Protein 8YRC (pdb70)

Sequence (374 aa):
SMKIINTTRLPEALGPYSHATVVNGMVYTSGQIPLNVDGKIVSADVQAQTKQVLENLKVVLEEAGSDLNSVAKATIFIKDMNDFQKINEVYGQYFNEHKPARSCVEVARLPKDVKVEIELVSSKIKMKIINTTRLPEALGPYSHATVVNGMVYTSGQIPLNVDGKIVSADVQAQTKQVLENLKVVLEEAGSDLNSVAKATIFIKDMNDFQKINEVYGQYFNEHKPARSCVEVARLPKDVKVEIELVSKIKEMKIINTTRLPEALGPYSHATVVNGMVYTSGQIPLNVDGKIVSADVQAQTKQVLENLKVVLEEAGSDLNSVAKATIFIKDMNDFQKINEVYGQYFNEHKPARSCVEVARLPKDVKVEIELVSKIK

Solvent-accessible surface area: 14923 Å² total; per-residue (Å²): 127,46,125,72,11,90,10,134,119,8,14,125,10,126,46,13,53,1,7,0,0,16,1,64,28,10,0,11,0,1,12,11,25,0,14,54,100,120,33,140,73,55,36,81,78,9,53,37,4,0,110,40,0,0,63,5,0,90,28,0,0,108,69,2,39,10,63,22,89,17,0,0,17,0,10,0,5,0,84,54,19,112,25,63,145,110,0,30,101,10,0,20,108,27,1,70,139,22,72,0,0,14,3,9,1,20,1,29,63,0,31,123,88,0,68,0,4,0,27,2,28,0,69,49,190,81,130,72,5,79,4,128,121,11,28,128,13,131,49,7,54,2,6,0,0,17,5,71,32,10,0,11,0,0,13,19,25,0,22,43,97,101,31,125,72,53,37,80,78,8,50,39,5,0,108,37,0,0,61,6,0,88,25,0,0,84,75,8,34,2,36,17,66,12,0,0,17,0,11,0,4,0,88,48,20,115,25,49,156,111,0,35,113,8,0,19,104,28,1,87,145,16,79,0,0,20,2,8,0,16,1,30,66,1,32,118,89,1,70,0,4,0,26,2,27,0,54,52,115,203,84,120,70,13,84,9,141,120,16,32,132,11,139,41,8,57,2,6,0,0,12,2,76,31,8,0,11,1,1,15,22,20,0,30,47,102,112,33,136,71,47,43,74,77,8,50,38,4,0,108,43,0,0,60,6,0,81,24,0,0,78,86,3,32,0,41,18,104,17,0,0,16,0,7,0,6,0,86,54,18,118,26,42,127,117,1,21,112,9,0,20,120,36,0,97,165,27,80,0,0,12,2,9,0,23,1,27,71,0,26,123,89,1,69,0,2,0,27,2,26,0,43,49,162

Foldseek 3Di:
DKDFFADLQAQGPPPDHHQWMADPQKIWGDWFWQAGSVRDRPDLDQLNGLLSRLVSVQVSQVRNQFGLLFWAEKEKEFQDVVCVVSSVVNVCVRCPVHDHHYDYDYDNADPPRTGIIMITMGGHD/DDFFADLQAAGDPPDHGQWGADPQKIWGDWFWCAHSVRHNPDPDLLSRLLSRVVSVQVSQVSNQHHLQFWAEKEKEFQDVVCVVSSVVSVCVRCVVHDHHYDYDHDPADVVRGGIIMITMGGRDD/DAFFADLVAAGPPDDHGQWGADPQKIWGDWFWQADRVRDRPDQDQLSRLLSRVVSVQVRQVSVQHGLLFWAEKEKEFQDPVCVVSSVVSVCVRCVVPDHHYDYDYDNADVVRGGIIMITMGGRD

Nearest PDB structures (foldseek):
  5yu2-assembly1_C  TM=1.002E+00  e=1.394E-25  Staphylococcus aureus subsp. aureus Mu50
  5y6u-assembly1_C  TM=9.849E-01  e=6.021E-20  Bacillus subtilis subsp. natto BEST195
  1jd1-assembly1_F  TM=9.800E-01  e=1.203E-18  Saccharomyces cerevisiae
  3quw-assembly1_A  TM=9.849E-01  e=1.841E-17  Saccharomyces cerevisiae
  7kgc-assembly2_A  TM=9.564E-01  e=3.440E-16  Trichomonas vaginalis

Radius of gyration: 18.85 Å; Cα contacts (8 Å, |Δi|>4): 985; chains: 3; bounding box: 49×45×50 Å

Structure (mmCIF, N/CA/C/O backbone):
data_8YRC
#
_entry.id   8YRC
#
_cell.length_a   51.690
_cell.length_b   75.350
_cell.length_c   52.830
_cell.angle_alpha   90.00
_cell.angle_beta   103.05
_cell.angle_gamma   90.00
#
_symmetry.space_group_name_H-M   'P 1 21 1'
#
loop_
_entity.id
_entity.type
_entity.pdbx_description
1 polymer 'Translation initiation inhibitor homologue'
2 non-polymer 'OXYGEN ATOM'
3 non-polymer 'SODIUM ION'
4 non-polymer 'CHLORIDE ION'
5 water water
#
loop_
_atom_site.group_PDB
_atom_site.id
_atom_site.type_symbol
_atom_site.label_atom_id
_atom_site.label_alt_id
_atom_site.label_comp_id
_atom_site.label_asym_id
_atom_site.label_entity_id
_atom_site.label_seq_id
_atom_site.pdbx_PDB_ins_code
_atom_site.Cartn_x
_atom_site.Cartn_y
_atom_site.Cartn_z
_atom_site.occupancy
_atom_site.B_iso_or_equiv
_atom_site.auth_seq_id
_atom_site.auth_comp_id
_atom_site.auth_asym_id
_atom_site.auth_atom_id
_atom_site.pdbx_PDB_model_num
ATOM 1 N N . SER A 1 4 ? -1.947 37.245 -12.016 1.00 61.95 0 SER A N 1
ATOM 2 C CA . SER A 1 4 ? -1.790 36.042 -12.893 1.00 60.48 0 SER A CA 1
ATOM 3 C C . SER A 1 4 ? -1.877 34.777 -12.031 1.00 60.13 0 SER A C 1
ATOM 4 O O . SER A 1 4 ? -2.891 34.066 -12.128 1.00 62.85 0 SER A O 1
ATOM 7 N N . MET A 1 5 ? -0.859 34.530 -11.207 1.00 48.56 1 MET A N 1
ATOM 8 C CA . MET A 1 5 ? -0.902 33.425 -10.219 1.00 43.49 1 MET A CA 1
ATOM 9 C C . MET A 1 5 ? -0.726 33.946 -8.797 1.00 42.95 1 MET A C 1
ATOM 10 O O . MET A 1 5 ? 0.189 34.722 -8.582 1.00 44.30 1 MET A O 1
ATOM 15 N N . LYS A 1 6 ? -1.544 33.466 -7.858 1.00 41.01 2 LYS A N 1
ATOM 16 C CA . LYS A 1 6 ? -1.385 33.729 -6.406 1.00 37.10 2 LYS A CA 1
ATOM 17 C C . LYS A 1 6 ? -0.918 32.442 -5.716 1.00 36.58 2 LYS A C 1
ATOM 18 O O . LYS A 1 6 ? -1.437 31.366 -6.096 1.00 37.87 2 LYS A O 1
ATOM 24 N N . ILE A 1 7 ? 0.010 32.531 -4.766 1.00 34.47 3 ILE A N 1
ATOM 25 C CA . ILE A 1 7 ? 0.521 31.359 -3.982 1.00 32.82 3 ILE A CA 1
ATOM 26 C C . ILE A 1 7 ? -0.083 31.463 -2.580 1.00 37.73 3 ILE A C 1
ATOM 27 O O . ILE A 1 7 ? 0.229 32.462 -1.929 1.00 34.90 3 ILE A O 1
ATOM 32 N N . ILE A 1 8 ? -0.881 30.498 -2.108 1.00 32.58 4 ILE A N 1
ATOM 33 C CA . ILE A 1 8 ? -1.614 30.575 -0.819 1.00 35.94 4 ILE A CA 1
ATOM 34 C C . ILE A 1 8 ? -0.832 29.746 0.198 1.00 31.38 4 ILE A C 1
ATOM 35 O O . ILE A 1 8 ? -0.589 28.577 -0.050 1.00 30.44 4 ILE A O 1
ATOM 40 N N . ASN A 1 9 ? -0.467 30.360 1.304 1.00 31.69 5 ASN A N 1
ATOM 41 C CA . ASN A 1 9 ? 0.158 29.710 2.481 1.00 26.05 5 ASN A CA 1
ATOM 42 C C . ASN A 1 9 ? -0.448 30.385 3.697 1.00 34.74 5 ASN A C 1
ATOM 43 O O . ASN A 1 9 ? -0.478 31.639 3.710 1.00 34.27 5 ASN A O 1
ATOM 48 N N . THR A 1 10 ? -1.031 29.616 4.606 1.00 28.38 6 THR A N 1
ATOM 49 C CA . THR A 1 10 ? -1.661 30.179 5.832 1.00 29.25 6 THR A CA 1
ATOM 50 C C . THR A 1 10 ? -1.012 29.536 7.064 1.00 31.20 6 THR A C 1
ATOM 51 O O . THR A 1 10 ? -1.042 28.313 7.203 1.00 28.49 6 THR A O 1
ATOM 55 N N . THR A 1 11 ? -0.584 30.370 8.019 1.00 27.12 7 THR A N 1
ATOM 56 C CA . THR A 1 11 ? -0.056 29.887 9.324 1.00 30.74 7 THR A CA 1
ATOM 57 C C . THR A 1 11 ? -1.230 29.403 10.205 1.00 29.13 7 THR A C 1
ATOM 58 O O . THR A 1 11 ? -0.951 28.927 11.299 1.00 35.07 7 THR A O 1
ATOM 62 N N . ARG A 1 12 ? -2.497 29.516 9.756 1.00 28.90 8 ARG A N 1
ATOM 63 C CA . ARG A 1 12 ? -3.689 28.909 10.439 1.00 29.68 8 ARG A CA 1
ATOM 64 C C . ARG A 1 12 ? -3.613 27.377 10.372 1.00 34.21 8 ARG A C 1
ATOM 65 O O . ARG A 1 12 ? -4.355 26.718 11.093 1.00 35.33 8 ARG A O 1
ATOM 73 N N . LEU A 1 13 ? -2.822 26.855 9.431 1.00 30.92 9 LEU A N 1
ATOM 74 C CA . LEU A 1 13 ? -2.711 25.415 9.105 1.00 31.25 9 LEU A CA 1
ATOM 75 C C . LEU A 1 13 ? -1.309 24.908 9.357 1.00 32.11 9 LEU A C 1
ATOM 76 O O . LEU A 1 13 ? -0.343 25.672 9.332 1.00 33.58 9 LEU A O 1
ATOM 81 N N . PRO A 1 14 ? -1.154 23.571 9.487 1.00 34.48 10 PRO A N 1
ATOM 82 C CA . PRO A 1 14 ? 0.159 22.937 9.532 1.00 37.11 10 PRO A CA 1
ATOM 83 C C . PRO A 1 14 ? 0.876 23.391 8.252 1.00 32.64 10 PRO A C 1
ATOM 84 O O . PRO A 1 14 ? 0.246 23.295 7.212 1.00 32.93 10 PRO A O 1
ATOM 88 N N . GLU A 1 15 ? 2.128 23.768 8.392 1.00 32.45 11 GLU A N 1
ATOM 89 C CA . GLU A 1 15 ? 2.958 24.260 7.263 1.00 35.18 11 GLU A CA 1
ATOM 90 C C . GLU A 1 15 ? 3.056 23.200 6.176 1.00 35.71 11 GLU A C 1
ATOM 91 O O . GLU A 1 15 ? 3.233 22.037 6.494 1.00 33.41 11 GLU A O 1
ATOM 97 N N . ALA A 1 16 ? 2.995 23.642 4.913 1.00 33.74 12 ALA A N 1
ATOM 98 C CA . ALA A 1 16 ? 3.542 22.875 3.771 1.00 39.22 12 ALA A CA 1
ATOM 99 C C . ALA A 1 16 ? 5.069 22.931 3.846 1.00 42.27 12 ALA A C 1
ATOM 100 O O . ALA A 1 16 ? 5.646 23.897 3.295 1.00 38.41 12 ALA A O 1
ATOM 102 N N . LEU A 1 17 ? 5.719 21.986 4.534 1.00 38.29 13 LEU A N 1
ATOM 103 C CA . LEU A 1 17 ? 7.202 21.995 4.619 1.00 46.66 13 LEU A CA 1
ATOM 104 C C . LEU A 1 17 ? 7.818 21.768 3.227 1.00 48.35 13 LEU A C 1
ATOM 105 O O . LEU A 1 17 ? 7.282 20.980 2.407 1.00 50.40 13 LEU A O 1
ATOM 110 N N . GLY A 1 18 ? 8.917 22.465 2.976 1.00 45.13 14 GLY A N 1
ATOM 111 C CA . GLY A 1 18 ? 9.697 22.358 1.733 1.00 39.79 14 GLY A CA 1
ATOM 112 C C . GLY A 1 18 ? 8.946 22.865 0.508 1.00 43.31 14 GLY A C 1
ATOM 113 O O . GLY A 1 18 ? 8.190 23.851 0.538 1.00 40.78 14 GLY A O 1
ATOM 114 N N . PRO A 1 19 ? 9.189 22.232 -0.663 1.00 33.99 15 PRO A N 1
ATOM 115 C CA . PRO A 1 19 ? 8.849 22.892 -1.925 1.00 37.24 15 PRO A CA 1
ATOM 116 C C . PRO A 1 19 ? 7.391 22.816 -2.440 1.00 31.68 15 PRO A C 1
ATOM 117 O O . PRO A 1 19 ? 7.199 22.563 -3.629 1.00 30.38 15 PRO A O 1
ATOM 121 N N . TYR A 1 20 ? 6.409 23.103 -1.606 1.00 30.29 16 TYR A N 1
ATOM 122 C CA . TYR A 1 20 ? 5.003 23.198 -2.037 1.00 31.30 16 TYR A CA 1
ATOM 123 C C . TYR A 1 20 ? 4.277 24.166 -1.115 1.00 30.65 16 TYR A C 1
ATOM 124 O O . TYR A 1 20 ? 4.873 24.576 -0.095 1.00 31.38 16 TYR A O 1
ATOM 133 N N . SER A 1 21 ? 3.071 24.560 -1.514 1.00 32.11 17 SER A N 1
ATOM 134 C CA . SER A 1 21 ? 2.233 25.559 -0.837 1.00 28.07 17 SER A CA 1
ATOM 135 C C . SER A 1 21 ? 0.854 24.974 -0.611 1.00 30.04 17 SER A C 1
ATOM 136 O O . SER A 1 21 ? 0.493 24.038 -1.308 1.00 29.76 17 SER A O 1
ATOM 139 N N . HIS A 1 22 ? 0.092 25.570 0.289 1.00 30.88 18 HIS A N 1
ATOM 140 C CA . HIS A 1 22 ? -1.287 25.174 0.607 1.00 26.76 18 HIS A CA 1
ATOM 141 C C . HIS A 1 22 ? -2.168 25.142 -0.618 1.00 27.82 18 HIS A C 1
ATOM 142 O O . HIS A 1 22 ? -2.994 24.190 -0.752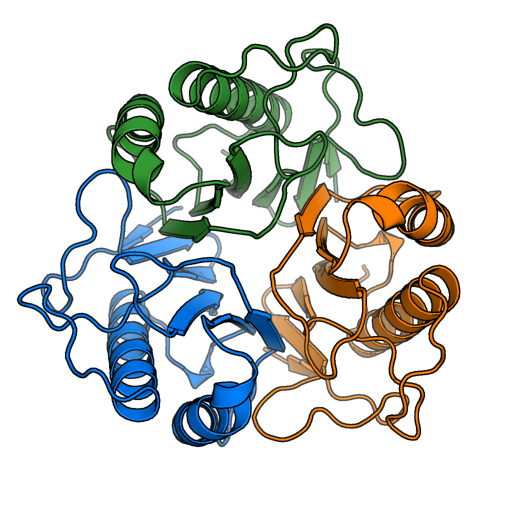 1.00 28.88 18 HIS A O 1
ATOM 149 N N . ALA A 1 23 ? -2.037 26.124 -1.513 1.00 27.68 19 ALA A N 1
ATOM 150 C CA . ALA A 1 23 ? -2.860 26.210 -2.725 1.00 29.38 19 ALA A CA 1
ATOM 151 C C . ALA A 1 23 ? -2.249 27.232 -3.696 1.00 29.02 19 ALA A C 1
ATOM 152 O O . ALA A 1 23 ? -1.323 27.997 -3.320 1.00 29.05 19 ALA A O 1
ATOM 154 N N . THR A 1 24 ? -2.675 27.175 -4.947 1.00 29.47 20 THR A N 1
ATOM 155 C CA . THR A 1 24 ? -2.459 28.265 -5.913 1.00 30.23 20 THR A CA 1
ATOM 156 C C . THR A 1 24 ? -3.805 28.753 -6.417 1.00 34.74 20 THR A C 1
ATOM 157 O O . THR A 1 24 ? -4.814 28.014 -6.353 1.00 29.95 20 THR A O 1
ATOM 161 N N . VAL A 1 25 ? -3.805 29.957 -6.993 1.00 32.76 21 VAL A N 1
ATOM 162 C CA . VAL A 1 25 ? -5.028 30.514 -7.627 1.00 36.79 21 VAL A CA 1
ATOM 163 C C . VAL A 1 25 ? -4.586 31.028 -8.986 1.00 39.94 21 VAL A C 1
ATOM 164 O O . VAL A 1 25 ? -3.638 31.841 -9.010 1.00 35.41 21 VAL A O 1
ATOM 168 N N . VAL A 1 26 ? -5.122 30.465 -10.072 1.00 38.82 22 VAL A N 1
ATOM 169 C CA . VAL A 1 26 ? -4.768 30.811 -11.479 1.00 37.20 22 VAL A CA 1
ATOM 170 C C . VAL A 1 26 ? -6.081 30.855 -12.261 1.00 40.95 22 VAL A C 1
ATOM 171 O O . VAL A 1 26 ? -6.886 29.929 -12.092 1.00 44.07 22 VAL A O 1
ATOM 175 N N . ASN A 1 27 ? -6.325 31.904 -13.050 1.00 46.33 23 ASN A N 1
ATOM 176 C CA . ASN A 1 27 ? -7.463 31.909 -14.013 1.00 43.86 23 ASN A CA 1
ATOM 177 C C . ASN A 1 27 ? -8.774 31.599 -13.272 1.00 44.41 23 ASN A C 1
ATOM 178 O O . ASN A 1 27 ? -9.602 30.875 -13.807 1.00 46.30 23 ASN A O 1
ATOM 183 N N . GLY A 1 28 ? -8.932 32.145 -12.066 1.00 40.88 24 GLY A N 1
ATOM 184 C CA . GLY A 1 28 ? -10.179 32.172 -11.279 1.00 38.67 24 GLY A CA 1
ATOM 185 C C . GLY A 1 28 ? -10.482 30.842 -10.619 1.00 39.77 24 GLY A C 1
ATOM 186 O O . GLY A 1 28 ? -11.617 30.666 -10.118 1.00 39.62 24 GLY A O 1
ATOM 187 N N . MET A 1 29 ? -9.476 29.959 -10.611 1.00 37.33 25 MET A N 1
ATOM 188 C CA . MET A 1 29 ? -9.571 28.595 -10.037 1.00 34.47 25 MET A CA 1
ATOM 189 C C . MET A 1 29 ? -8.544 28.451 -8.914 1.00 34.41 25 MET A C 1
ATOM 190 O O . MET A 1 29 ? -7.364 28.845 -9.126 1.00 35.40 25 MET A O 1
ATOM 195 N N . VAL A 1 30 ? -8.986 27.843 -7.823 1.00 33.73 26 VAL A N 1
ATOM 196 C CA . VAL A 1 30 ? -8.096 27.390 -6.729 1.00 31.23 26 VAL A CA 1
ATOM 197 C C . VAL A 1 30 ? -7.722 25.903 -6.920 1.00 29.13 26 VAL A C 1
ATOM 198 O O . VAL A 1 30 ? -8.611 25.092 -7.013 1.00 31.82 26 VAL A O 1
ATOM 202 N N . TYR A 1 31 ? -6.448 25.605 -6.760 1.00 30.42 27 TYR A N 1
ATOM 203 C CA . TYR A 1 31 ? -5.898 24.224 -6.786 1.00 28.34 27 TYR A CA 1
ATOM 204 C C . TYR A 1 31 ? -5.290 24.000 -5.404 1.00 29.61 27 TYR A C 1
ATOM 205 O O . TYR A 1 31 ? -4.287 24.644 -5.141 1.00 30.56 27 TYR A O 1
ATOM 214 N N . THR A 1 32 ? -5.930 23.228 -4.551 1.00 26.86 28 THR A N 1
ATOM 215 C CA . THR A 1 32 ? -5.375 22.947 -3.223 1.00 27.63 28 THR A CA 1
ATOM 216 C C . THR A 1 32 ? -4.317 21.859 -3.345 1.00 27.12 28 THR A C 1
ATOM 217 O O . THR A 1 32 ? -4.434 20.899 -4.143 1.00 29.83 28 THR A O 1
ATOM 221 N N . SER A 1 33 ? -3.385 21.883 -2.421 1.00 25.01 29 SER A N 1
ATOM 222 C CA . SER A 1 33 ? -2.600 20.670 -2.086 1.00 26.19 29 SER A CA 1
ATOM 223 C C . SER A 1 33 ? -3.550 19.620 -1.484 1.00 27.50 29 SER A C 1
ATOM 224 O O . SER A 1 33 ? -4.573 20.015 -0.868 1.00 26.62 29 SER A O 1
ATOM 227 N N . GLY A 1 34 ? -3.218 18.337 -1.548 1.00 27.12 30 GLY A N 1
ATOM 228 C CA . GLY A 1 34 ? -3.869 17.336 -0.687 1.00 28.64 30 GLY A CA 1
ATOM 229 C C . GLY A 1 34 ? -3.718 17.710 0.778 1.00 29.93 30 GLY A C 1
ATOM 230 O O . GLY A 1 34 ? -2.570 17.966 1.220 1.00 29.53 30 GLY A O 1
ATOM 231 N N . GLN A 1 35 ? -4.811 17.794 1.528 1.00 26.01 31 GLN A N 1
ATOM 232 C CA . GLN A 1 35 ? -4.767 17.971 2.994 1.00 25.63 31 GLN A CA 1
ATOM 233 C C . GLN A 1 35 ? -4.785 16.602 3.694 1.00 27.33 31 GLN A C 1
ATOM 234 O O . GLN A 1 35 ? -5.494 15.714 3.255 1.00 29.05 31 GLN A O 1
ATOM 240 N N . ILE A 1 36 ? -3.993 16.507 4.756 1.00 28.72 32 ILE A N 1
ATOM 241 C CA . ILE A 1 36 ? -3.914 15.293 5.617 1.00 25.06 32 ILE A CA 1
ATOM 242 C C . ILE A 1 36 ? -4.248 15.776 7.025 1.00 27.69 32 ILE A C 1
ATOM 243 O O . ILE A 1 36 ? -4.273 16.987 7.301 1.00 28.16 32 ILE A O 1
ATOM 248 N N . PRO A 1 37 ? -4.678 14.832 7.876 1.00 26.99 33 PRO A N 1
ATOM 249 C CA . PRO A 1 37 ? -5.293 15.160 9.170 1.00 30.53 33 PRO A CA 1
ATOM 250 C C . PRO A 1 37 ? -4.276 15.556 10.233 1.00 33.80 33 PRO A C 1
ATOM 251 O O . PRO A 1 37 ? -4.290 14.951 11.330 1.00 33.54 33 PRO A O 1
ATOM 255 N N . LEU A 1 38 ? -3.518 16.636 9.942 1.00 35.57 34 LEU A N 1
ATOM 256 C CA . LEU A 1 38 ? -2.664 17.370 10.920 1.00 33.26 34 LEU A CA 1
ATOM 257 C C . LEU A 1 38 ? -3.383 18.620 11.454 1.00 32.63 34 LEU A C 1
ATOM 258 O O . LEU A 1 38 ? -4.164 19.299 10.753 1.00 29.54 34 LEU A O 1
ATOM 263 N N . ASN A 1 39 ? -3.104 18.911 12.721 1.00 34.58 35 ASN A N 1
ATOM 264 C CA . ASN A 1 39 ? -3.442 20.209 13.360 1.00 35.27 35 ASN A CA 1
ATOM 265 C C . ASN A 1 39 ? -2.276 21.176 13.140 1.00 35.58 35 ASN A C 1
ATOM 266 O O . ASN A 1 39 ? -1.292 20.778 12.525 1.00 36.13 35 ASN A O 1
ATOM 271 N N . VAL A 1 40 ? -2.363 22.387 13.696 1.00 38.41 36 VAL A N 1
ATOM 272 C CA . VAL A 1 40 ? -1.381 23.455 13.376 1.00 41.99 36 VAL A CA 1
ATOM 273 C C . VAL A 1 40 ? -0.010 23.101 13.984 1.00 38.34 36 VAL A C 1
ATOM 274 O O . VAL A 1 40 ? 0.986 23.634 13.495 1.00 45.35 36 VAL A O 1
ATOM 278 N N . ASP A 1 41 ? 0.075 22.179 14.960 1.00 40.02 37 ASP A N 1
ATOM 279 C CA . ASP A 1 41 ? 1.345 21.658 15.524 1.00 43.79 37 ASP A CA 1
ATOM 280 C C . ASP A 1 41 ? 1.955 20.547 14.637 1.00 36.96 37 ASP A C 1
ATOM 281 O O . ASP A 1 41 ? 2.983 19.986 15.018 1.00 41.72 37 ASP A O 1
ATOM 286 N N . GLY A 1 42 ? 1.271 20.155 13.575 1.00 37.31 38 GLY A N 1
ATOM 287 C CA . GLY A 1 42 ? 1.775 19.172 12.600 1.00 38.63 38 GLY A CA 1
ATOM 288 C C . GLY A 1 42 ? 1.688 17.749 13.126 1.00 39.99 38 GLY A C 1
ATOM 289 O O . GLY A 1 42 ? 2.422 16.860 12.610 1.00 36.60 38 GLY A O 1
ATOM 290 N N . LYS A 1 43 ? 0.755 17.500 14.052 1.00 38.30 39 LYS A N 1
ATOM 291 C CA . LYS A 1 43 ? 0.503 16.168 14.638 1.00 39.00 39 LYS A CA 1
ATOM 292 C C . LYS A 1 43 ? -0.770 15.563 14.024 1.00 31.20 39 LYS A C 1
ATOM 293 O O . LYS A 1 43 ? -1.745 16.287 13.830 1.00 33.22 39 LYS A O 1
ATOM 299 N N . ILE A 1 44 ? -0.787 14.236 13.815 1.00 29.72 40 ILE A N 1
ATOM 300 C CA . ILE A 1 44 ? -2.040 13.530 13.425 1.00 33.45 40 ILE A CA 1
ATOM 301 C C . ILE A 1 44 ? -3.047 13.649 14.580 1.00 36.05 40 ILE A C 1
ATOM 302 O O . ILE A 1 44 ? -2.704 13.240 15.691 1.00 37.01 40 ILE A O 1
ATOM 307 N N . VAL A 1 45 ? -4.261 14.091 14.268 1.00 34.50 41 VAL A N 1
ATOM 308 C CA . VAL A 1 45 ? -5.246 14.492 15.321 1.00 29.86 41 VAL A CA 1
ATOM 309 C C . VAL A 1 45 ? -5.800 13.278 16.029 1.00 38.60 41 VAL A C 1
ATOM 310 O O . VAL A 1 45 ? -6.106 13.448 17.240 1.00 32.52 41 VAL A O 1
ATOM 314 N N . SER A 1 46 ? -5.959 12.149 15.353 1.00 33.10 42 SER A N 1
ATOM 315 C CA . SER A 1 46 ? -6.660 10.936 15.870 1.00 35.24 42 SER A CA 1
ATOM 316 C C . SER A 1 46 ? -6.296 9.705 15.032 1.00 42.53 42 SER A C 1
ATOM 317 O O . SER A 1 46 ? -6.012 9.884 13.821 1.00 35.58 42 SER A O 1
ATOM 320 N N . ALA A 1 47 ? -6.337 8.500 15.608 1.00 37.96 43 ALA A N 1
ATOM 321 C CA . ALA A 1 47 ? -6.287 7.240 14.822 1.00 37.89 43 ALA A CA 1
ATOM 322 C C . ALA A 1 47 ? -7.616 7.012 14.087 1.00 33.66 43 ALA A C 1
ATOM 323 O O . ALA A 1 47 ? -7.610 6.268 13.082 1.00 40.87 43 ALA A O 1
ATOM 325 N N . ASP A 1 48 ? -8.715 7.589 14.565 1.00 31.35 44 ASP A N 1
ATOM 326 C CA . ASP A 1 48 ? -10.106 7.421 14.063 1.00 38.26 44 ASP A CA 1
ATOM 327 C C . ASP A 1 48 ? -10.316 8.022 12.662 1.00 37.63 44 ASP A C 1
ATOM 328 O O . ASP A 1 48 ? -10.138 9.232 12.486 1.00 32.60 44 ASP A O 1
ATOM 333 N N . VAL A 1 49 ? -10.808 7.221 11.718 1.00 35.89 45 VAL A N 1
ATOM 334 C CA . VAL A 1 49 ? -10.916 7.651 10.292 1.00 33.77 45 VAL A CA 1
ATOM 335 C C . VAL A 1 49 ? -11.948 8.770 10.145 1.00 37.31 45 VAL A C 1
ATOM 336 O O . VAL A 1 49 ? -11.701 9.650 9.331 1.00 32.88 45 VAL A O 1
ATOM 340 N N . GLN A 1 50 ? -13.052 8.797 10.908 1.00 29.93 46 GLN A N 1
ATOM 341 C CA . GLN A 1 50 ? -14.025 9.917 10.845 1.00 33.30 46 GLN A CA 1
ATOM 342 C C . GLN A 1 50 ? -13.393 11.222 11.407 1.00 29.39 46 GLN A C 1
ATOM 343 O O . GLN A 1 50 ? -13.621 12.258 10.763 1.00 31.78 46 GLN A O 1
ATOM 349 N N . ALA A 1 51 ? -12.711 11.184 12.552 1.00 36.32 47 ALA A N 1
ATOM 350 C CA . ALA A 1 51 ? -11.946 12.325 13.129 1.00 32.89 47 ALA A CA 1
ATOM 351 C C . ALA A 1 51 ? -10.906 12.835 12.111 1.00 35.33 47 ALA A C 1
ATOM 352 O O . ALA A 1 51 ? -10.801 14.067 11.901 1.00 32.02 47 ALA A O 1
ATOM 354 N N . GLN A 1 52 ? -10.152 11.927 11.495 1.00 27.60 48 GLN A N 1
ATOM 355 C CA . GLN A 1 52 ? -9.202 12.281 10.419 1.00 31.56 48 GLN A CA 1
ATOM 356 C C . GLN A 1 52 ? -9.937 12.976 9.262 1.00 28.62 48 GLN A C 1
ATOM 357 O O . GLN A 1 52 ? -9.443 14.027 8.818 1.00 31.35 48 GLN A O 1
ATOM 363 N N . THR A 1 53 ? -11.067 12.458 8.715 1.00 29.32 49 THR A N 1
ATOM 364 C CA . THR A 1 53 ? -11.819 13.057 7.587 1.00 30.36 49 THR A CA 1
ATOM 365 C C . THR A 1 53 ? -12.284 14.467 7.971 1.00 29.21 49 THR A C 1
ATOM 366 O O . THR A 1 53 ? -12.144 15.379 7.202 1.00 29.28 49 THR A O 1
ATOM 370 N N . LYS A 1 54 ? -12.722 14.659 9.223 1.00 29.34 50 LYS A N 1
ATOM 371 C CA . LYS A 1 54 ? -13.202 15.978 9.671 1.00 29.93 50 LYS A CA 1
ATOM 372 C C . LYS A 1 54 ? -12.035 17.000 9.719 1.00 28.29 50 LYS A C 1
ATOM 373 O O . LYS A 1 54 ? -12.221 18.158 9.293 1.00 31.68 50 LYS A O 1
ATOM 379 N N . GLN A 1 55 ? -10.854 16.567 10.127 1.00 31.67 51 GLN A N 1
ATOM 380 C CA . GLN A 1 55 ? -9.710 17.484 10.276 1.00 29.06 51 GLN A CA 1
ATOM 381 C C . GLN A 1 55 ? -9.279 17.874 8.862 1.00 30.68 51 GLN A C 1
ATOM 382 O O . GLN A 1 55 ? -9.008 19.054 8.577 1.00 30.03 51 GLN A O 1
ATOM 388 N N . VAL A 1 56 ? -9.295 16.914 7.944 1.00 28.24 52 VAL A N 1
ATOM 389 C CA . VAL A 1 56 ? -8.927 17.218 6.531 1.00 27.04 52 VAL A CA 1
ATOM 390 C C . VAL A 1 56 ? -9.893 18.290 5.954 1.00 28.98 52 VAL A C 1
ATOM 391 O O . VAL A 1 56 ? -9.470 19.295 5.329 1.00 28.44 52 VAL A O 1
ATOM 395 N N . LEU A 1 57 ? -11.188 18.138 6.155 1.00 27.23 53 LEU A N 1
ATOM 396 C CA . LEU A 1 57 ? -12.234 19.005 5.609 1.00 29.19 53 LEU A CA 1
ATOM 397 C C . LEU A 1 57 ? -12.209 20.371 6.317 1.00 26.55 53 LEU A C 1
ATOM 398 O O . LEU A 1 57 ? -12.366 21.392 5.573 1.00 31.43 53 LEU A O 1
ATOM 403 N N . GLU A 1 58 ? -11.909 20.402 7.611 1.00 32.83 54 GLU A N 1
ATOM 404 C CA . GLU A 1 58 ? -11.733 21.672 8.368 1.00 33.47 54 GLU A CA 1
ATOM 405 C C . GLU A 1 58 ? -10.508 22.423 7.823 1.00 33.89 54 GLU A C 1
ATOM 406 O O . GLU A 1 58 ? -10.623 23.647 7.634 1.00 32.69 54 GLU A O 1
ATOM 412 N N . ASN A 1 59 ? -9.413 21.707 7.558 1.00 29.93 55 ASN A N 1
ATOM 413 C CA . ASN A 1 59 ? -8.186 22.247 6.929 1.00 32.75 55 ASN A CA 1
ATOM 414 C C . ASN A 1 59 ? -8.555 22.842 5.572 1.00 31.81 55 ASN A C 1
ATOM 415 O O . ASN A 1 59 ? -8.158 24.039 5.275 1.00 29.13 55 ASN A O 1
ATOM 420 N N . LEU A 1 60 ? -9.307 22.102 4.761 1.00 30.22 56 LEU A N 1
ATOM 421 C CA . LEU A 1 60 ? -9.654 22.551 3.402 1.00 28.42 56 LEU A CA 1
ATOM 422 C C . LEU A 1 60 ? -10.575 23.777 3.484 1.00 31.70 56 LEU A C 1
ATOM 423 O O . LEU A 1 60 ? -10.374 24.711 2.691 1.00 31.96 56 LEU A O 1
ATOM 428 N N . LYS A 1 61 ? -11.457 23.841 4.475 1.00 32.84 57 LYS A N 1
ATOM 429 C CA . LYS A 1 61 ? -12.354 25.019 4.592 1.00 38.46 57 LYS A CA 1
ATOM 430 C C . LYS A 1 61 ? -11.465 26.275 4.759 1.00 35.14 57 LYS A C 1
ATOM 431 O O . LYS A 1 61 ? -11.718 27.302 4.053 1.00 32.83 57 LYS A O 1
ATOM 437 N N . VAL A 1 62 ? -10.404 26.148 5.554 1.00 32.66 58 VAL A N 1
ATOM 438 C CA . VAL A 1 62 ? -9.459 27.281 5.820 1.00 33.73 58 VAL A CA 1
ATOM 439 C C . VAL A 1 62 ? -8.680 27.603 4.533 1.00 34.98 58 VAL A C 1
ATOM 440 O O . VAL A 1 62 ? -8.477 28.806 4.171 1.00 34.14 58 VAL A O 1
ATOM 444 N N . VAL A 1 63 ? -8.139 26.591 3.857 1.00 31.29 59 VAL A N 1
ATOM 445 C CA . VAL A 1 63 ? -7.427 26.836 2.560 1.00 32.86 59 VAL A CA 1
ATOM 446 C C . VAL A 1 63 ? -8.306 27.666 1.608 1.00 30.44 59 VAL A C 1
ATOM 447 O O . VAL A 1 63 ? -7.824 28.639 0.99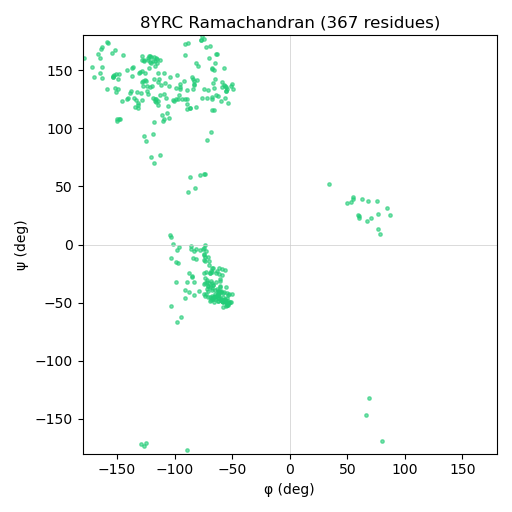1 1.00 32.19 59 VAL A O 1
ATOM 451 N N . LEU A 1 64 ? -9.537 27.240 1.449 1.00 31.72 60 LEU A N 1
ATOM 452 C CA . LEU A 1 64 ? -10.503 27.846 0.534 1.00 30.93 60 LEU A CA 1
ATOM 453 C C . LEU A 1 64 ? -10.735 29.279 1.005 1.00 30.30 60 LEU A C 1
ATOM 454 O O . LEU A 1 64 ? -10.686 30.125 0.112 1.00 34.96 60 LEU A O 1
ATOM 459 N N . GLU A 1 65 ? -10.989 29.481 2.302 1.00 31.34 61 GLU A N 1
ATOM 460 C CA . GLU A 1 65 ? -11.244 30.863 2.848 1.00 35.87 61 GLU A CA 1
ATOM 461 C C . GLU A 1 65 ? -10.069 31.750 2.437 1.00 31.99 61 GLU A C 1
ATOM 462 O O . GLU A 1 65 ? -10.263 32.858 1.910 1.00 38.26 61 GLU A O 1
ATOM 468 N N . GLU A 1 66 ? -8.847 31.325 2.722 1.00 30.85 62 GLU A N 1
ATOM 469 C CA . GLU A 1 66 ? -7.602 32.066 2.415 1.00 35.50 62 GLU A CA 1
ATOM 470 C C . GLU A 1 66 ? -7.379 32.272 0.912 1.00 38.00 62 GLU A C 1
ATOM 471 O O . GLU A 1 66 ? -6.610 33.196 0.550 1.00 40.43 62 GLU A O 1
ATOM 477 N N . ALA A 1 67 ? -7.961 31.449 0.051 1.00 36.66 63 ALA A N 1
ATOM 478 C CA . ALA A 1 67 ? -7.723 31.521 -1.402 1.00 39.29 63 ALA A CA 1
ATOM 479 C C . ALA A 1 67 ? -8.838 32.344 -2.064 1.00 36.60 63 ALA A C 1
ATOM 480 O O . ALA A 1 67 ? -8.794 32.461 -3.313 1.00 40.16 63 ALA A O 1
ATOM 482 N N . GLY A 1 68 ? -9.813 32.788 -1.271 1.00 40.16 64 GLY A N 1
ATOM 483 C CA . GLY A 1 68 ? -11.027 33.517 -1.692 1.00 41.33 64 GLY A CA 1
ATOM 484 C C . GLY A 1 68 ? -12.074 32.627 -2.333 1.00 40.55 64 GLY A C 1
ATOM 485 O O . GLY A 1 68 ? -12.665 33.067 -3.322 1.00 39.96 64 GLY A O 1
ATOM 486 N N . SER A 1 69 ? -12.254 31.402 -1.838 1.00 40.32 65 SER A N 1
ATOM 487 C CA . SER A 1 69 ? -13.294 30.440 -2.272 1.00 32.56 65 SER A CA 1
ATOM 488 C C . SER A 1 69 ? -14.028 29.931 -1.034 1.00 32.09 65 SER A C 1
ATOM 489 O O . SER A 1 69 ? -13.912 30.533 0.047 1.00 39.69 65 SER A O 1
ATOM 492 N N . ASP A 1 70 ? -14.881 28.926 -1.193 1.00 31.32 66 ASP A N 1
ATOM 493 C CA . ASP A 1 70 ? -15.637 28.250 -0.134 1.00 36.47 66 ASP A CA 1
ATOM 494 C C . ASP A 1 70 ? -16.015 26.874 -0.685 1.00 37.02 66 ASP A C 1
ATOM 495 O O . ASP A 1 70 ? -15.822 26.613 -1.933 1.00 38.84 66 ASP A O 1
ATOM 500 N N . LEU A 1 71 ? -16.580 26.073 0.199 1.00 40.67 67 LEU A N 1
ATOM 501 C CA . LEU A 1 71 ? -16.983 24.673 -0.085 1.00 39.82 67 LEU A CA 1
ATOM 502 C C . LEU A 1 71 ? -18.071 24.699 -1.150 1.00 41.85 67 LEU A C 1
ATOM 503 O O . LEU A 1 71 ? -18.081 23.808 -2.028 1.00 39.49 67 LEU A O 1
ATOM 508 N N . ASN A 1 72 ? -18.899 25.757 -1.154 1.00 41.55 68 ASN A N 1
ATOM 509 C CA . ASN A 1 72 ? -20.032 25.827 -2.116 1.00 40.49 68 ASN A CA 1
ATOM 510 C C . ASN A 1 72 ? -19.520 26.143 -3.520 1.00 39.66 68 ASN A C 1
ATOM 511 O O . ASN A 1 72 ? -20.315 25.994 -4.471 1.00 43.39 68 ASN A O 1
ATOM 516 N N . SER A 1 73 ? -18.241 26.474 -3.684 1.00 39.54 69 SER A N 1
ATOM 517 C CA . SER A 1 73 ? -17.600 26.780 -4.975 1.00 37.55 69 SER A CA 1
ATOM 518 C C . SER A 1 73 ? -16.724 25.613 -5.495 1.00 34.38 69 SER A C 1
ATOM 519 O O . SER A 1 73 ? -16.068 25.839 -6.526 1.00 35.43 69 SER A O 1
ATOM 522 N N . VAL A 1 74 ? -16.739 24.451 -4.838 1.00 38.41 70 VAL A N 1
ATOM 523 C CA . VAL A 1 74 ? -15.825 23.328 -5.196 1.00 35.20 70 VAL A CA 1
ATOM 524 C C . VAL A 1 74 ? -16.367 22.669 -6.470 1.00 38.33 70 VAL A C 1
ATOM 525 O O . VAL A 1 74 ? -17.571 22.306 -6.480 1.00 41.31 70 VAL A O 1
ATOM 529 N N . ALA A 1 75 ? -15.523 22.549 -7.497 1.00 36.85 71 ALA A N 1
ATOM 530 C CA . ALA A 1 75 ? -15.831 21.806 -8.745 1.00 34.30 71 ALA A CA 1
ATOM 531 C C . ALA A 1 75 ? -15.563 20.310 -8.568 1.00 35.75 71 ALA A C 1
ATOM 532 O O . ALA A 1 75 ? -16.382 19.482 -8.997 1.00 33.80 71 ALA A O 1
ATOM 534 N N . LYS A 1 76 ? -14.436 19.969 -7.935 1.00 36.11 72 LYS A N 1
ATOM 535 C CA . LYS A 1 76 ? -13.959 18.572 -7.997 1.00 32.26 72 LYS A CA 1
ATOM 536 C C . LYS A 1 76 ? -13.162 18.294 -6.729 1.00 34.31 72 LYS A C 1
ATOM 537 O O . LYS A 1 76 ? -12.286 19.074 -6.368 1.00 34.41 72 LYS A O 1
ATOM 543 N N . ALA A 1 77 ? -13.439 17.153 -6.147 1.00 34.00 73 ALA A N 1
ATOM 544 C CA . ALA A 1 77 ? -12.628 16.604 -5.051 1.00 31.00 73 ALA A CA 1
ATOM 545 C C . ALA A 1 77 ? -12.030 15.260 -5.479 1.00 31.70 73 ALA A C 1
ATOM 546 O O . ALA A 1 77 ? -12.710 14.439 -6.105 1.00 33.61 73 ALA A O 1
ATOM 548 N N . THR A 1 78 ? -10.799 15.006 -5.073 1.00 30.62 74 THR A N 1
ATOM 549 C CA . THR A 1 78 ? -10.246 13.642 -5.097 1.00 28.95 74 THR A CA 1
ATOM 550 C C . THR A 1 78 ? -9.940 13.169 -3.684 1.00 29.20 74 THR A C 1
ATOM 551 O O . THR A 1 78 ? -9.254 13.889 -2.973 1.00 27.58 74 THR A O 1
ATOM 555 N N . ILE A 1 79 ? -10.490 12.020 -3.310 1.00 27.28 75 ILE A N 1
ATOM 556 C CA . ILE A 1 79 ? -10.339 11.424 -1.960 1.00 28.41 75 ILE A CA 1
ATOM 557 C C . ILE A 1 79 ? -9.392 10.235 -2.150 1.00 29.40 75 ILE A C 1
ATOM 558 O O . ILE A 1 79 ? -9.781 9.227 -2.801 1.00 32.50 75 ILE A O 1
ATOM 563 N N . PHE A 1 80 ? -8.200 10.322 -1.584 1.00 26.47 76 PHE A N 1
ATOM 564 C CA . PHE A 1 80 ? -7.245 9.218 -1.587 1.00 26.66 76 PHE A CA 1
ATOM 565 C C . PHE A 1 80 ? -7.363 8.588 -0.211 1.00 25.41 76 PHE A C 1
ATOM 566 O O . PHE A 1 80 ? -7.270 9.278 0.796 1.00 28.12 76 PHE A O 1
ATOM 574 N N . ILE A 1 81 ? -7.656 7.291 -0.129 1.00 28.26 77 ILE A N 1
ATOM 575 C CA . ILE A 1 81 ? -7.851 6.618 1.178 1.00 30.46 77 ILE A CA 1
ATOM 576 C C . ILE A 1 81 ? -6.956 5.363 1.318 1.00 29.54 77 ILE A C 1
ATOM 577 O O . ILE A 1 81 ? -6.510 4.757 0.288 1.00 29.97 77 ILE A O 1
ATOM 582 N N . LYS A 1 82 ? -6.735 4.976 2.565 1.00 26.49 78 LYS A N 1
ATOM 583 C CA . LYS A 1 82 ? -5.891 3.817 2.918 1.00 26.42 78 LYS A CA 1
ATOM 584 C C . LYS A 1 82 ? -6.743 2.547 2.842 1.00 29.09 78 LYS A C 1
ATOM 585 O O . LYS A 1 82 ? -6.153 1.472 2.545 1.00 29.40 78 LYS A O 1
ATOM 591 N N . ASP A 1 83 ? -8.052 2.639 3.062 1.00 30.03 79 ASP A N 1
ATOM 592 C CA . ASP A 1 83 ? -8.888 1.404 3.211 1.00 29.05 79 ASP A CA 1
ATOM 593 C C . ASP A 1 83 ? -10.300 1.666 2.721 1.00 31.38 79 ASP A C 1
ATOM 594 O O . ASP A 1 83 ? -11.112 2.283 3.441 1.00 34.27 79 ASP A O 1
ATOM 599 N N . MET A 1 84 ? -10.611 1.107 1.549 1.00 29.96 80 MET A N 1
ATOM 600 C CA . MET A 1 84 ? -11.948 1.214 0.898 1.00 28.23 80 MET A CA 1
ATOM 601 C C . MET A 1 84 ? -13.006 0.679 1.898 1.00 34.58 80 MET A C 1
ATOM 602 O O . MET A 1 84 ? -14.159 1.095 1.820 1.00 35.55 80 MET A O 1
ATOM 607 N N . ASN A 1 85 ? -12.630 -0.148 2.888 1.00 36.92 81 ASN A N 1
ATOM 608 C CA . ASN A 1 85 ? -13.612 -0.629 3.908 1.00 40.18 81 ASN A CA 1
ATOM 609 C C . ASN A 1 85 ? -14.025 0.542 4.814 1.00 42.68 81 ASN A C 1
ATOM 610 O O . ASN A 1 85 ? -15.118 0.467 5.348 1.00 40.61 81 ASN A O 1
ATOM 615 N N . ASP A 1 86 ? -13.208 1.598 4.963 1.00 39.79 82 ASP A N 1
ATOM 616 C CA . ASP A 1 86 ? -13.579 2.826 5.726 1.00 38.16 82 ASP A CA 1
ATOM 617 C C . ASP A 1 86 ? -14.513 3.744 4.890 1.00 38.21 82 ASP A C 1
ATOM 618 O O . ASP A 1 86 ? -14.899 4.821 5.373 1.00 37.63 82 ASP A O 1
ATOM 623 N N . PHE A 1 87 ? -14.823 3.456 3.615 1.00 35.78 83 PHE A N 1
ATOM 624 C CA . PHE A 1 87 ? -15.465 4.446 2.720 1.00 36.83 83 PHE A CA 1
ATOM 625 C C . PHE A 1 87 ? -16.801 4.982 3.279 1.00 43.28 83 PHE A C 1
ATOM 626 O O . PHE A 1 87 ? -17.060 6.200 3.175 1.00 36.54 83 PHE A O 1
ATOM 634 N N . GLN A 1 88 ? -17.645 4.128 3.882 1.00 43.65 84 GLN A N 1
ATOM 635 C CA . GLN A 1 88 ? -18.967 4.620 4.345 1.00 46.65 84 GLN A CA 1
ATOM 636 C C . GLN A 1 88 ? -18.726 5.656 5.461 1.00 37.58 84 GLN A C 1
ATOM 637 O O . GLN A 1 88 ? -19.405 6.710 5.455 1.00 41.61 84 GLN A O 1
ATOM 643 N N . LYS A 1 89 ? -17.856 5.329 6.420 1.00 39.86 85 LYS A N 1
ATOM 644 C CA . LYS A 1 89 ? -17.459 6.187 7.572 1.00 36.10 85 LYS A CA 1
ATOM 645 C C . LYS A 1 89 ? -16.931 7.528 7.035 1.00 38.78 85 LYS A C 1
ATOM 646 O O . LYS A 1 89 ? -17.379 8.566 7.473 1.00 41.36 85 LYS A O 1
ATOM 652 N N . ILE A 1 90 ? -15.966 7.499 6.117 1.00 36.35 86 ILE A N 1
ATOM 653 C CA . ILE A 1 90 ? -15.462 8.750 5.461 1.00 36.21 86 ILE A CA 1
ATOM 654 C C . ILE A 1 90 ? -16.609 9.502 4.777 1.00 34.99 86 ILE A C 1
ATOM 6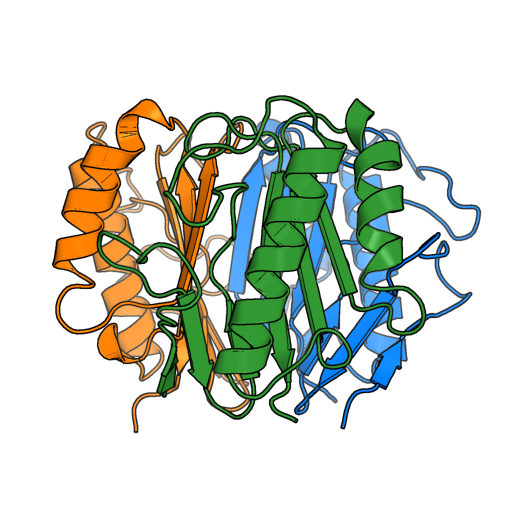55 O O . ILE A 1 90 ? -16.712 10.770 4.891 1.00 37.06 86 ILE A O 1
ATOM 660 N N . ASN A 1 91 ? -17.430 8.812 3.980 1.00 36.10 87 ASN A N 1
ATOM 661 C CA . ASN A 1 91 ? -18.515 9.440 3.189 1.00 35.45 87 ASN A CA 1
ATOM 662 C C . ASN A 1 91 ? -19.534 10.144 4.107 1.00 33.64 87 ASN A C 1
ATOM 663 O O . ASN A 1 91 ? -19.993 11.253 3.758 1.00 37.02 87 ASN A O 1
ATOM 668 N N . GLU A 1 92 ? -19.811 9.585 5.284 1.00 37.60 88 GLU A N 1
ATOM 669 C CA . GLU A 1 92 ? -20.752 10.183 6.276 1.00 37.92 88 GLU A CA 1
ATOM 670 C C . GLU A 1 92 ? -20.238 11.573 6.651 1.00 42.19 88 GLU A C 1
ATOM 671 O O . GLU A 1 92 ? -20.995 12.557 6.563 1.00 40.61 88 GLU A O 1
ATOM 677 N N . VAL A 1 93 ? -18.953 11.656 6.965 1.00 38.25 89 VAL A N 1
ATOM 678 C CA . VAL A 1 93 ? -18.348 12.957 7.391 1.00 39.63 89 VAL A CA 1
ATOM 679 C C . VAL A 1 93 ? -18.298 13.911 6.192 1.00 38.72 89 VAL A C 1
ATOM 680 O O . VAL A 1 93 ? -18.737 15.085 6.250 1.00 36.89 89 VAL A O 1
ATOM 684 N N . TYR A 1 94 ? -17.805 13.448 5.046 1.00 36.37 90 TYR A N 1
ATOM 685 C CA . TYR A 1 94 ? -17.783 14.264 3.811 1.00 36.37 90 TYR A CA 1
ATOM 686 C C . TYR A 1 94 ? -19.159 14.883 3.511 1.00 32.98 90 TYR A C 1
ATOM 687 O O . TYR A 1 94 ? -19.219 16.073 3.159 1.00 36.50 90 TYR A O 1
ATOM 696 N N . GLY A 1 95 ? -20.227 14.098 3.672 1.00 38.49 91 GLY A N 1
ATOM 697 C CA . GLY A 1 95 ? -21.613 14.535 3.394 1.00 41.07 91 GLY A CA 1
ATOM 698 C C . GLY A 1 95 ? -22.061 15.670 4.319 1.00 43.12 91 GLY A C 1
ATOM 699 O O . GLY A 1 95 ? -22.926 16.476 3.922 1.00 43.95 91 GLY A O 1
ATOM 700 N N . GLN A 1 96 ? -21.455 15.769 5.490 1.00 40.34 92 GLN A N 1
ATOM 701 C CA . GLN A 1 96 ? -21.765 16.879 6.417 1.00 45.79 92 GLN A CA 1
ATOM 702 C C . GLN A 1 96 ? -21.223 18.190 5.835 1.00 44.30 92 GLN A C 1
ATOM 703 O O . GLN A 1 96 ? -21.843 19.204 6.042 1.00 47.73 92 GLN A O 1
ATOM 709 N N . TYR A 1 97 ? -20.107 18.148 5.111 1.00 42.34 93 TYR A N 1
ATOM 710 C CA . TYR A 1 97 ? -19.493 19.378 4.553 1.00 37.60 93 TYR A CA 1
ATOM 711 C C . TYR A 1 97 ? -20.074 19.677 3.178 1.00 38.78 93 TYR A C 1
ATOM 712 O O . TYR A 1 97 ? -20.189 20.822 2.816 1.00 40.28 93 TYR A O 1
ATOM 721 N N . PHE A 1 98 ? -20.428 18.621 2.439 1.00 36.96 94 PHE A N 1
ATOM 722 C CA . PHE A 1 98 ? -21.018 18.768 1.082 1.00 41.74 94 PHE A CA 1
ATOM 723 C C . PHE A 1 98 ? -22.474 18.291 1.114 1.00 49.77 94 PHE A C 1
ATOM 724 O O . PHE A 1 98 ? -22.753 17.172 0.640 1.00 41.90 94 PHE A O 1
ATOM 732 N N . ASN A 1 99 ? -23.367 19.124 1.659 1.00 62.61 95 ASN A N 1
ATOM 733 C CA . ASN A 1 99 ? -24.810 18.773 1.765 1.00 63.54 95 ASN A CA 1
ATOM 734 C C . ASN A 1 99 ? -25.586 19.403 0.603 1.00 62.41 95 ASN A C 1
ATOM 735 O O . ASN A 1 99 ? -26.089 18.644 -0.249 1.00 59.54 95 ASN A O 1
ATOM 740 N N . GLU A 1 100 ? -25.676 20.737 0.576 1.00 65.96 96 GLU A N 1
ATOM 741 C CA . GLU A 1 100 ? -26.425 21.444 -0.497 1.00 68.75 96 GLU A CA 1
ATOM 742 C C . GLU A 1 100 ? -25.611 21.377 -1.788 1.00 63.87 96 GLU A C 1
ATOM 743 O O . GLU A 1 100 ? -26.200 21.105 -2.853 1.00 67.64 96 GLU A O 1
ATOM 749 N N . HIS A 1 101 ? -24.304 21.619 -1.677 1.00 56.09 97 HIS A N 1
ATOM 750 C CA . HIS A 1 101 ? -23.409 21.566 -2.852 1.00 50.43 97 HIS A CA 1
ATOM 751 C C . HIS A 1 101 ? -22.778 20.184 -2.882 1.00 45.95 97 HIS A C 1
ATOM 752 O O . HIS A 1 101 ? -22.203 19.763 -1.902 1.00 40.52 97 HIS A O 1
ATOM 759 N N . LYS A 1 102 ? -22.876 19.557 -4.042 1.00 41.24 98 LYS A N 1
ATOM 760 C CA . LYS A 1 102 ? -22.329 18.209 -4.260 1.00 42.98 98 LYS A CA 1
ATOM 761 C C . LYS A 1 102 ? -21.430 18.278 -5.487 1.00 41.41 98 LYS A C 1
ATOM 762 O O . LYS A 1 102 ? -21.910 18.139 -6.583 1.00 44.38 98 LYS A O 1
ATOM 768 N N . PRO A 1 103 ? -20.120 18.495 -5.325 1.00 41.30 99 PRO A N 1
ATOM 769 C CA . PRO A 1 103 ? -19.252 18.569 -6.470 1.00 42.20 99 PRO A CA 1
ATOM 770 C C . PRO A 1 103 ? -18.918 17.199 -7.076 1.00 31.41 99 PRO A C 1
ATOM 771 O O . PRO A 1 103 ? -19.253 16.191 -6.553 1.00 36.10 99 PRO A O 1
ATOM 775 N N . ALA A 1 104 ? -18.198 17.235 -8.182 1.00 31.62 100 ALA A N 1
ATOM 776 C CA . ALA A 1 104 ? -17.682 16.010 -8.807 1.00 32.30 100 ALA A CA 1
ATOM 777 C C . ALA A 1 104 ? -16.632 15.402 -7.864 1.00 33.61 100 ALA A C 1
ATOM 778 O O . ALA A 1 104 ? -15.928 16.132 -7.193 1.00 33.91 100 ALA A O 1
ATOM 780 N N . ARG A 1 105 ? -16.468 14.090 -7.914 1.00 34.94 101 ARG A N 1
ATOM 781 C CA . ARG A 1 105 ? -15.618 13.389 -6.950 1.00 33.71 101 ARG A CA 1
ATOM 782 C C . ARG A 1 105 ? -15.061 12.110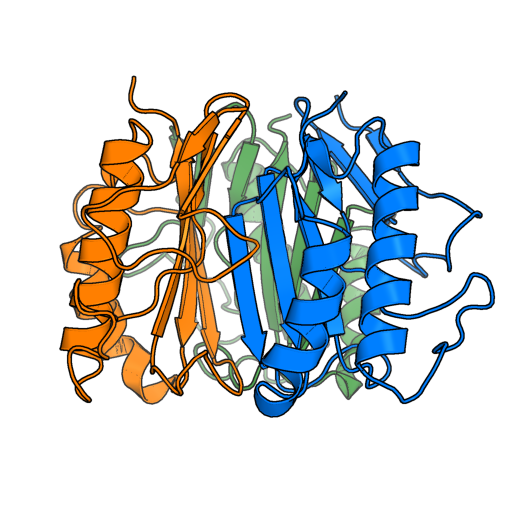 -7.578 1.00 33.74 101 ARG A C 1
ATOM 783 O O . ARG A 1 105 ? -15.773 11.482 -8.340 1.00 32.34 101 ARG A O 1
ATOM 791 N N . SER A 1 106 ? -13.847 11.742 -7.208 1.00 33.78 102 SER A N 1
ATOM 792 C CA . SER A 1 106 ? -13.238 10.386 -7.358 1.00 33.23 102 SER A CA 1
ATOM 793 C C . SER A 1 106 ? -12.671 9.943 -6.009 1.00 32.99 102 SER A C 1
ATOM 794 O O . SER A 1 106 ? -12.145 10.803 -5.267 1.00 32.47 102 SER A O 1
ATOM 797 N N . CYS A 1 107 ? -12.835 8.667 -5.659 1.00 31.68 103 CYS A N 1
ATOM 798 C CA . CYS A 1 107 ? -12.357 8.114 -4.391 1.00 31.97 103 CYS A CA 1
ATOM 799 C C . CYS A 1 107 ? -11.625 6.834 -4.766 1.00 31.87 103 CYS A C 1
ATOM 800 O O . CYS A 1 107 ? -12.308 6.044 -5.423 1.00 33.19 103 CYS A O 1
ATOM 803 N N . VAL A 1 108 ? -10.324 6.722 -4.460 1.00 27.97 104 VAL A N 1
ATOM 804 C CA . VAL A 1 108 ? -9.512 5.498 -4.701 1.00 29.30 104 VAL A CA 1
ATOM 805 C C . VAL A 1 108 ? -8.716 5.109 -3.439 1.00 27.69 104 VAL A C 1
ATOM 806 O O . VAL A 1 108 ? -8.318 5.979 -2.623 1.00 29.10 104 VAL A O 1
ATOM 810 N N . GLU A 1 109 ? -8.536 3.796 -3.287 1.00 28.08 105 GLU A N 1
ATOM 811 C CA . GLU A 1 109 ? -7.651 3.282 -2.237 1.00 28.41 105 GLU A CA 1
ATOM 812 C C . GLU A 1 109 ? -6.237 3.247 -2.781 1.00 26.80 105 GLU A C 1
ATOM 813 O O . GLU A 1 109 ? -5.938 2.541 -3.759 1.00 31.30 105 GLU A O 1
ATOM 819 N N . VAL A 1 110 ? -5.352 4.019 -2.166 1.00 29.22 106 VAL A N 1
ATOM 820 C CA . VAL A 1 110 ? -3.896 3.981 -2.433 1.00 27.06 106 VAL A CA 1
ATOM 821 C C . VAL A 1 110 ? -3.165 2.965 -1.566 1.00 29.04 106 VAL A C 1
ATOM 822 O O . VAL A 1 110 ? -3.792 2.397 -0.573 1.00 30.17 106 VAL A O 1
ATOM 826 N N . ALA A 1 111 ? -1.871 2.760 -1.829 1.00 29.18 107 ALA A N 1
ATOM 827 C CA . ALA A 1 111 ? -1.034 1.835 -1.029 1.00 32.35 107 ALA A CA 1
ATOM 828 C C . ALA A 1 111 ? -0.721 2.492 0.324 1.00 31.93 107 ALA A C 1
ATOM 829 O O . ALA A 1 111 ? -0.698 1.817 1.398 1.00 30.66 107 ALA A O 1
ATOM 831 N N . ARG A 1 112 ? -0.407 3.778 0.285 1.00 29.45 108 ARG A N 1
ATOM 832 C CA . ARG A 1 112 ? 0.152 4.462 1.484 1.00 30.77 108 ARG A CA 1
ATOM 833 C C . ARG A 1 112 ? 0.022 5.981 1.302 1.00 29.67 108 ARG A C 1
ATOM 834 O O . ARG A 1 112 ? 0.182 6.488 0.155 1.00 29.16 108 ARG A O 1
ATOM 842 N N . LEU A 1 113 ? -0.258 6.663 2.408 1.00 28.90 109 LEU A N 1
ATOM 843 C CA . LEU A 1 113 ? -0.379 8.139 2.438 1.00 29.65 109 LEU A CA 1
ATOM 844 C C . LEU A 1 113 ? 0.715 8.708 3.336 1.00 31.40 109 LEU A C 1
ATOM 845 O O . LEU A 1 113 ? 1.280 8.025 4.193 1.00 27.72 109 LEU A O 1
ATOM 850 N N . PRO A 1 114 ? 1.033 10.012 3.194 1.00 26.87 110 PRO A N 1
ATOM 851 C CA . PRO A 1 114 ? 2.049 10.646 4.010 1.00 29.37 110 PRO A CA 1
ATOM 852 C C . PRO A 1 114 ? 1.707 10.457 5.486 1.00 28.32 110 PRO A C 1
ATOM 853 O O . PRO A 1 114 ? 0.519 10.548 5.883 1.00 27.72 110 PRO A O 1
ATOM 857 N N . LYS A 1 115 ? 2.728 10.049 6.200 1.00 30.95 111 LYS A N 1
ATOM 858 C CA . LYS A 1 115 ? 2.639 9.909 7.677 1.00 33.52 111 LYS A CA 1
ATOM 859 C C . LYS A 1 115 ? 1.678 8.770 8.033 1.00 32.10 111 LYS A C 1
ATOM 860 O O . LYS A 1 115 ? 1.226 8.719 9.187 1.00 33.07 111 LYS A O 1
ATOM 866 N N . ASP A 1 116 ? 1.392 7.834 7.121 1.00 31.18 112 ASP A N 1
ATOM 867 C CA . ASP A 1 116 ? 0.517 6.671 7.393 1.00 33.48 112 ASP A CA 1
ATOM 868 C C . ASP A 1 116 ? -0.884 7.144 7.795 1.00 35.51 112 ASP A C 1
ATOM 869 O O . ASP A 1 116 ? -1.607 6.425 8.524 1.00 33.92 112 ASP A O 1
ATOM 874 N N . VAL A 1 117 ? -1.274 8.341 7.377 1.00 27.23 113 VAL A N 1
ATOM 875 C CA . VAL A 1 117 ? -2.658 8.783 7.552 1.00 26.43 113 VAL A CA 1
ATOM 876 C C . VAL A 1 117 ? -3.621 7.883 6.758 1.00 28.81 113 VAL A C 1
ATOM 877 O O . VAL A 1 117 ? -3.208 7.165 5.809 1.00 27.67 113 VAL A O 1
ATOM 881 N N . LYS A 1 118 ? -4.898 7.956 7.077 1.00 28.64 114 LYS A N 1
ATOM 882 C CA . LYS A 1 118 ? -5.997 7.155 6.468 1.00 27.73 114 LYS A CA 1
ATOM 883 C C . LYS A 1 118 ? -6.772 7.855 5.352 1.00 26.95 114 LYS A C 1
ATOM 884 O O . LYS A 1 118 ? -7.453 7.129 4.572 1.00 28.69 114 LYS A O 1
ATOM 890 N N . VAL A 1 119 ? -6.651 9.164 5.229 1.00 27.96 115 VAL A N 1
ATOM 891 C CA . VAL A 1 119 ? -7.452 9.886 4.209 1.00 26.67 115 VAL A CA 1
ATOM 892 C C . VAL A 1 119 ? -6.692 11.153 3.831 1.00 30.45 115 VAL A C 1
ATOM 893 O O . VAL A 1 119 ? -6.043 11.699 4.669 1.00 27.60 115 VAL A O 1
ATOM 897 N N . GLU A 1 120 ? -6.762 11.532 2.552 1.00 27.60 116 GLU A N 1
ATOM 898 C CA . GLU A 1 120 ? -6.092 12.748 2.019 1.00 27.24 116 GLU A CA 1
ATOM 899 C C . GLU A 1 120 ? -6.994 13.312 0.919 1.00 27.61 116 GLU A C 1
ATOM 900 O O . GLU A 1 120 ? -7.292 12.563 -0.032 1.00 28.36 116 GLU A O 1
ATOM 906 N N . ILE A 1 121 ? -7.412 14.575 1.040 1.00 27.16 117 ILE A N 1
ATOM 907 C CA . ILE A 1 121 ? -8.344 15.130 0.028 1.00 23.47 117 ILE A CA 1
ATOM 908 C C . ILE A 1 121 ? -7.764 16.402 -0.586 1.00 26.29 117 ILE A C 1
ATOM 909 O O . ILE A 1 121 ? -7.275 17.210 0.127 1.00 27.62 117 ILE A O 1
ATOM 914 N N . GLU A 1 122 ? -7.806 16.466 -1.904 1.00 29.42 118 GLU A N 1
ATOM 915 C CA . GLU A 1 122 ? -7.458 17.677 -2.698 1.00 28.25 118 GLU A CA 1
ATOM 916 C C . GLU A 1 122 ? -8.709 18.190 -3.410 1.00 28.55 118 GLU A C 1
ATOM 917 O O . GLU A 1 122 ? -9.554 17.400 -3.802 1.00 30.06 118 GLU A O 1
ATOM 923 N N . LEU A 1 123 ? -8.788 19.514 -3.594 1.00 29.94 119 LEU A N 1
ATOM 924 C CA . LEU A 1 123 ? -9.936 20.222 -4.226 1.00 30.23 119 LEU A CA 1
ATOM 925 C C . LEU A 1 123 ? -9.462 21.092 -5.381 1.00 27.86 119 LEU A C 1
ATOM 926 O O . LEU A 1 123 ? -8.345 21.704 -5.319 1.00 30.92 119 LEU A O 1
ATOM 931 N N . VAL A 1 124 ? -10.329 21.216 -6.391 1.00 30.02 120 VAL A N 1
ATOM 932 C CA . VAL A 1 124 ? -10.369 22.306 -7.394 1.00 31.25 120 VAL A CA 1
ATOM 933 C C . VAL A 1 124 ? -11.676 23.095 -7.202 1.00 29.90 120 VAL A C 1
ATOM 934 O O . VAL A 1 124 ? -12.771 22.477 -7.127 1.00 31.40 120 VAL A O 1
ATOM 938 N N . SER A 1 125 ? -11.510 24.400 -6.982 1.00 35.08 121 SER A N 1
ATOM 939 C CA A SER A 1 125 ? -12.623 25.306 -6.588 0.45 36.47 121 SER A CA 1
ATOM 940 C CA B SER A 1 125 ? -12.589 25.327 -6.546 0.55 34.96 121 SER A CA 1
ATOM 941 C C . SER A 1 125 ? -12.578 26.611 -7.389 1.00 33.86 121 SER A C 1
ATOM 942 O O . SER A 1 125 ? -11.496 27.078 -7.733 1.00 40.11 121 SER A O 1
ATOM 947 N N . LYS A 1 126 ? -13.757 27.197 -7.600 1.00 38.00 122 LYS A N 1
ATOM 948 C CA . LYS A 1 126 ? -13.931 28.515 -8.258 1.00 36.69 122 LYS A CA 1
ATOM 949 C C . LYS A 1 126 ? -13.733 29.637 -7.221 1.00 34.34 122 LYS A C 1
ATOM 950 O O . LYS A 1 126 ? -14.217 29.495 -6.099 1.00 39.80 122 LYS A O 1
ATOM 956 N N . ILE A 1 127 ? -13.018 30.697 -7.588 1.00 36.54 123 ILE A N 1
ATOM 957 C CA . ILE A 1 127 ? -13.000 31.973 -6.811 1.00 46.43 123 ILE A CA 1
ATOM 958 C C . ILE A 1 127 ? -14.447 32.418 -6.521 1.00 45.28 123 ILE A C 1
ATOM 959 O O . ILE A 1 127 ? -15.269 32.326 -7.453 1.00 51.85 123 ILE A O 1
ATOM 964 N N . LYS A 1 128 ? -14.692 32.891 -5.285 1.00 52.36 124 LYS A N 1
ATOM 965 C CA . LYS A 1 128 ? -15.818 33.739 -4.771 1.00 53.85 124 LYS A CA 1
ATOM 966 C C . LYS A 1 128 ? -16.735 32.883 -3.893 1.00 52.59 124 LYS A C 1
ATOM 967 O O . LYS A 1 128 ? -16.515 32.828 -2.681 1.00 57.70 124 LYS A O 1
ATOM 973 N N . MET B 1 5 ? -21.077 28.324 -12.013 1.00 56.25 1 MET B N 1
ATOM 974 C CA . MET B 1 5 ? -21.001 26.820 -11.827 1.00 57.95 1 MET B CA 1
ATOM 975 C C . MET B 1 5 ? -22.352 26.133 -12.070 1.00 55.86 1 MET B C 1
ATOM 976 O O . MET B 1 5 ? -23.305 26.429 -11.346 1.00 60.73 1 MET B O 1
ATOM 981 N N . LYS B 1 6 ? -22.372 25.159 -12.983 1.00 57.05 2 LYS B N 1
ATOM 982 C CA . LYS B 1 6 ? -23.498 24.216 -13.219 1.00 55.96 2 LYS B CA 1
ATOM 983 C C . LYS B 1 6 ? -23.179 22.826 -12.642 1.00 57.66 2 LYS B C 1
ATOM 984 O O . LYS B 1 6 ? -22.069 22.336 -12.873 1.00 59.61 2 LYS B O 1
ATOM 990 N N . ILE B 1 7 ? -24.156 22.216 -11.972 1.00 44.62 3 ILE B N 1
ATOM 991 C CA . ILE B 1 7 ? -24.185 20.807 -11.487 1.00 49.04 3 ILE B CA 1
ATOM 992 C C . ILE B 1 7 ? -24.770 19.917 -12.590 1.00 50.79 3 ILE B C 1
ATOM 993 O O . ILE B 1 7 ? -25.785 20.287 -13.161 1.00 53.28 3 ILE B O 1
ATOM 998 N N . ILE B 1 8 ? -24.141 18.784 -12.884 1.00 46.77 4 ILE B N 1
ATOM 999 C CA . ILE B 1 8 ? -24.629 17.833 -13.926 1.00 45.82 4 ILE B CA 1
ATOM 1000 C C . ILE B 1 8 ? -25.030 16.539 -13.211 1.00 43.85 4 ILE B C 1
ATOM 1001 O O . ILE B 1 8 ? -24.192 15.888 -12.515 1.00 40.93 4 ILE B O 1
ATOM 1006 N N . ASN B 1 9 ? -26.299 16.152 -13.342 1.00 40.70 5 ASN B N 1
ATOM 1007 C CA . ASN B 1 9 ? -26.747 14.804 -12.919 1.00 41.81 5 ASN B CA 1
ATOM 1008 C C . ASN B 1 9 ? -27.632 14.313 -14.052 1.00 46.05 5 ASN B C 1
ATOM 1009 O O . ASN B 1 9 ? -28.492 15.101 -14.472 1.00 50.86 5 ASN B O 1
ATOM 1014 N N . THR B 1 10 ? -27.344 13.136 -14.595 1.00 42.56 6 THR B N 1
ATOM 1015 C CA . THR B 1 10 ? -28.114 12.611 -15.746 1.00 39.94 6 THR B CA 1
ATOM 1016 C C . THR B 1 10 ? -28.901 11.395 -15.270 1.00 39.57 6 THR B C 1
ATOM 1017 O O . THR B 1 10 ? -28.300 10.483 -14.620 1.00 44.09 6 THR B O 1
ATOM 1021 N N . THR B 1 11 ? -30.174 11.296 -15.690 1.00 41.54 7 THR B N 1
ATOM 1022 C CA . THR B 1 11 ? -31.009 10.104 -15.395 1.00 40.87 7 THR B CA 1
ATOM 1023 C C . THR B 1 11 ? -30.595 8.901 -16.253 1.00 46.82 7 THR B C 1
ATOM 1024 O O . THR B 1 11 ? -31.076 7.776 -15.958 1.00 60.20 7 THR B O 1
ATOM 1028 N N . ARG B 1 12 ? -29.798 9.141 -17.291 1.00 48.51 8 ARG B N 1
ATOM 1029 C CA . ARG B 1 12 ? -29.341 8.106 -18.248 1.00 55.32 8 ARG B CA 1
ATOM 1030 C C . ARG B 1 12 ? -28.387 7.152 -17.517 1.00 60.13 8 ARG B C 1
ATOM 1031 O O . ARG B 1 12 ? -28.276 5.990 -17.947 1.00 65.98 8 ARG B O 1
ATOM 1039 N N . LEU B 1 13 ? -27.773 7.608 -16.419 1.00 62.98 9 LEU B N 1
ATOM 1040 C CA . LEU B 1 13 ? -26.718 6.879 -15.662 1.00 65.99 9 LEU B CA 1
ATOM 1041 C C . LEU B 1 13 ? -27.188 6.565 -14.250 1.00 59.88 9 LEU B C 1
ATOM 1042 O O . LEU B 1 13 ? -27.994 7.301 -13.688 1.00 60.59 9 LEU B O 1
ATOM 1047 N N . PRO B 1 14 ? -26.658 5.498 -13.613 1.00 65.90 10 PRO B N 1
ATOM 1048 C CA . PRO B 1 14 ? -26.978 5.209 -12.219 1.00 65.20 10 PRO B CA 1
ATOM 1049 C C . PRO B 1 14 ? -26.650 6.435 -11.361 1.00 67.53 10 PRO B C 1
ATOM 1050 O O . PRO B 1 14 ? -25.581 7.026 -11.531 1.00 58.73 10 PRO B O 1
ATOM 1054 N N . GLU B 1 15 ? -27.609 6.809 -10.516 1.00 64.75 11 GLU B N 1
ATOM 1055 C CA . GLU B 1 15 ? -27.544 7.993 -9.623 1.00 76.04 11 GLU B CA 1
ATOM 1056 C C . GLU B 1 15 ? -26.209 7.981 -8.874 1.00 72.60 11 GLU B C 1
ATOM 1057 O O . GLU B 1 15 ? -25.825 6.908 -8.401 1.00 69.15 11 GLU B O 1
ATOM 1063 N N . ALA B 1 16 ? -25.525 9.127 -8.810 1.00 74.03 12 ALA B N 1
ATOM 1064 C CA . ALA B 1 16 ? -24.470 9.395 -7.808 1.00 77.30 12 ALA B CA 1
ATOM 1065 C C . ALA B 1 16 ? -25.085 9.130 -6.431 1.00 79.85 12 ALA B C 1
ATOM 1066 O O . ALA B 1 16 ? -26.138 9.719 -6.103 1.00 73.62 12 ALA B O 1
ATOM 1068 N N . LEU B 1 17 ? -24.501 8.212 -5.672 1.00 85.23 13 LEU B N 1
ATOM 1069 C CA . LEU B 1 17 ? -25.002 7.921 -4.313 1.00 81.91 13 LEU B CA 1
ATOM 1070 C C . LEU B 1 17 ? -24.441 8.984 -3.361 1.00 80.44 13 LEU B C 1
ATOM 1071 O O . LEU B 1 17 ? -23.194 9.166 -3.283 1.00 77.85 13 LEU B O 1
ATOM 1076 N N . GLY B 1 18 ? -25.367 9.738 -2.763 1.00 72.03 14 GLY B N 1
ATOM 1077 C CA . GLY B 1 18 ? -25.090 10.735 -1.719 1.00 66.50 14 GLY B CA 1
ATOM 1078 C C . GLY B 1 18 ? -24.328 11.931 -2.279 1.00 61.23 14 GLY B C 1
ATOM 1079 O O . GLY B 1 18 ? -24.685 12.484 -3.323 1.00 51.68 14 GLY B O 1
ATOM 1080 N N . PRO B 1 19 ? -23.235 12.359 -1.610 1.00 51.78 15 PRO B N 1
ATOM 1081 C CA . PRO B 1 19 ? -22.832 13.762 -1.650 1.00 47.81 15 PRO B CA 1
ATOM 1082 C C . PRO B 1 19 ? -21.899 14.072 -2.826 1.00 44.55 15 PRO B C 1
ATOM 1083 O O . PRO B 1 19 ? -20.933 14.737 -2.619 1.00 44.51 15 PRO B O 1
ATOM 1087 N N . TYR B 1 20 ? -22.215 13.589 -4.022 1.00 42.52 16 TYR B N 1
ATOM 1088 C CA . TYR B 1 20 ? -21.484 13.989 -5.248 1.00 41.19 16 TYR B CA 1
ATOM 1089 C C . TYR B 1 20 ? -22.447 14.055 -6.426 1.00 39.80 16 TYR B C 1
ATOM 1090 O O . TYR B 1 20 ? -23.540 13.477 -6.314 1.00 48.48 16 TYR B O 1
ATOM 1099 N N . SER B 1 21 ? -22.029 14.729 -7.501 1.00 41.86 17 SER B N 1
ATOM 1100 C CA . SER B 1 21 ? -22.728 14.890 -8.799 1.00 45.37 17 SER B CA 1
ATOM 1101 C C . SER B 1 21 ? -21.931 14.207 -9.915 1.00 42.41 17 SER B C 1
ATOM 1102 O O . SER B 1 21 ? -20.703 13.980 -9.722 1.00 40.61 17 SER B O 1
ATOM 1105 N N . HIS B 1 22 ? -22.567 13.890 -11.046 1.00 42.24 18 HIS B N 1
ATOM 1106 C CA . HIS B 1 22 ? -21.905 13.248 -12.224 1.00 37.14 18 HIS B CA 1
ATOM 1107 C C . HIS B 1 22 ? -20.780 14.131 -12.778 1.00 36.53 18 HIS B C 1
ATOM 1108 O O . HIS B 1 22 ? -19.778 13.574 -13.182 1.00 35.61 18 HIS B O 1
ATOM 1115 N N . ALA B 1 23 ? -20.945 15.452 -12.777 1.00 36.18 19 ALA B N 1
ATOM 1116 C CA . ALA B 1 23 ? -19.958 16.428 -13.255 1.00 38.98 19 ALA B CA 1
ATOM 1117 C C . ALA B 1 23 ? -20.375 17.798 -12.726 1.00 39.98 19 ALA B C 1
ATOM 1118 O O . ALA B 1 23 ? -21.503 17.928 -12.209 1.00 39.67 19 ALA B O 1
ATOM 1120 N N . THR B 1 24 ? -19.408 18.696 -12.713 1.00 39.43 20 THR B N 1
ATOM 1121 C CA . THR B 1 24 ? -19.630 20.160 -12.593 1.00 38.78 20 THR B CA 1
ATOM 1122 C C . THR B 1 24 ? -19.103 20.787 -13.872 1.00 39.20 20 THR B C 1
ATOM 1123 O O . THR B 1 24 ? -18.303 20.125 -14.604 1.00 38.43 20 THR B O 1
ATOM 1127 N N . VAL B 1 25 ? -19.604 21.998 -14.190 1.00 38.43 21 VAL B N 1
ATOM 1128 C CA . VAL B 1 25 ? -19.114 22.857 -15.289 1.00 43.29 21 VAL B CA 1
ATOM 1129 C C . VAL B 1 25 ? -18.864 24.223 -14.664 1.00 44.52 21 VAL B C 1
ATOM 1130 O O . VAL B 1 25 ? -19.785 24.739 -14.001 1.00 45.67 21 VAL B O 1
ATOM 1134 N N . VAL B 1 26 ? -17.649 24.728 -14.812 1.00 47.34 22 VAL B N 1
ATOM 1135 C CA . VAL B 1 26 ? -17.218 26.023 -14.235 1.00 47.06 22 VAL B CA 1
ATOM 1136 C C . VAL B 1 26 ? -16.171 26.604 -15.163 1.00 47.57 22 VAL B C 1
ATOM 1137 O O . VAL B 1 26 ? -15.388 25.806 -15.704 1.00 45.42 22 VAL B O 1
ATOM 1141 N N . ASN B 1 27 ? -16.178 27.933 -15.355 1.00 46.43 23 ASN B N 1
ATOM 1142 C CA . ASN B 1 27 ? -15.272 28.689 -16.267 1.00 50.69 23 ASN B CA 1
ATOM 1143 C C . ASN B 1 27 ? -14.935 27.877 -17.525 1.00 49.31 23 ASN B C 1
ATOM 1144 O O . ASN B 1 27 ? -13.740 27.749 -17.840 1.00 56.55 23 ASN B O 1
ATOM 1149 N N . GLY B 1 28 ? -15.945 27.357 -18.227 1.00 47.86 24 GLY B N 1
ATOM 1150 C CA . GLY B 1 28 ? -15.786 26.746 -19.558 1.00 50.50 24 GLY B CA 1
ATOM 1151 C C . GLY B 1 28 ? -15.229 25.340 -19.501 1.00 47.61 24 GLY B C 1
ATOM 1152 O O . GLY B 1 28 ? -14.864 24.836 -20.555 1.00 41.79 24 GLY B O 1
ATOM 1153 N N . MET B 1 29 ? -15.129 24.744 -18.311 1.00 44.39 25 MET B N 1
ATOM 1154 C CA . MET B 1 29 ? -14.543 23.385 -18.132 1.00 36.57 25 MET B CA 1
ATOM 1155 C C . MET B 1 29 ? -15.529 22.475 -17.400 1.00 34.66 25 MET B C 1
ATOM 1156 O O . MET B 1 29 ? -16.129 22.879 -16.397 1.00 41.17 25 MET B O 1
ATOM 1161 N N . VAL B 1 30 ? -15.574 21.217 -17.831 1.00 33.51 26 VAL B N 1
ATOM 1162 C CA . VAL B 1 30 ? -16.309 20.100 -17.215 1.00 35.41 26 VAL B CA 1
ATOM 1163 C C . VAL B 1 30 ? -15.305 19.308 -16.373 1.00 31.81 26 VAL B C 1
ATOM 1164 O O . VAL B 1 30 ? -14.286 18.896 -16.965 1.00 33.55 26 VAL B O 1
ATOM 1168 N N . TYR B 1 31 ? -15.609 19.125 -15.104 1.00 33.19 27 TYR B N 1
ATOM 1169 C CA . TYR B 1 31 ? -14.940 18.140 -14.202 1.00 34.94 27 TYR B CA 1
ATOM 1170 C C . TYR B 1 31 ? -15.861 16.940 -13.976 1.00 34.15 27 TYR B C 1
ATOM 1171 O O . TYR B 1 31 ? -16.871 17.076 -13.270 1.00 33.60 27 TYR B O 1
ATOM 1180 N N . THR B 1 32 ? -15.550 15.775 -14.535 1.00 32.83 28 THR B N 1
ATOM 1181 C CA . THR B 1 32 ? -16.355 14.567 -14.268 1.00 34.20 28 THR B CA 1
ATOM 1182 C C . THR B 1 32 ? -15.891 13.889 -12.973 1.00 35.27 28 THR B C 1
ATOM 1183 O O . THR B 1 32 ? -14.661 13.836 -12.662 1.00 35.28 28 THR B O 1
ATOM 1187 N N . SER B 1 33 ? -16.844 13.339 -12.249 1.00 35.04 29 SER B N 1
ATOM 1188 C CA . SER B 1 33 ? -16.597 12.269 -11.277 1.00 34.41 29 SER B CA 1
ATOM 1189 C C . SER B 1 33 ? -15.935 11.109 -12.025 1.00 34.57 29 SER B C 1
ATOM 1190 O O . SER B 1 33 ? -16.110 10.982 -13.281 1.00 32.58 29 SER B O 1
ATOM 1193 N N . GLY B 1 34 ? -15.137 10.341 -11.312 1.00 37.44 30 GLY B N 1
ATOM 1194 C CA . GLY B 1 34 ? -14.605 9.076 -11.815 1.00 31.64 30 GLY B CA 1
ATOM 1195 C C . GLY B 1 34 ? -15.752 8.132 -12.078 1.00 34.71 30 GLY B C 1
ATOM 1196 O O . GLY B 1 34 ? -16.652 8.088 -11.229 1.00 34.79 30 GLY B O 1
ATOM 1197 N N . GLN B 1 35 ? -15.813 7.572 -13.272 1.00 32.13 31 GLN B N 1
ATOM 1198 C CA . GLN B 1 35 ? -16.869 6.627 -13.699 1.00 31.17 31 GLN B CA 1
ATOM 1199 C C . GLN B 1 35 ? -16.320 5.228 -13.464 1.00 37.61 31 GLN B C 1
ATOM 1200 O O . GLN B 1 35 ? -15.134 4.971 -13.782 1.00 35.69 31 GLN B O 1
ATOM 1206 N N . ILE B 1 36 ? -17.172 4.395 -12.895 1.00 31.07 32 ILE B N 1
ATOM 1207 C CA . ILE B 1 36 ? -16.912 2.943 -12.738 1.00 35.54 32 ILE B CA 1
ATOM 1208 C C . ILE B 1 36 ? -17.907 2.193 -13.625 1.00 35.65 32 ILE B C 1
ATOM 1209 O O . ILE B 1 36 ? -18.894 2.776 -14.094 1.00 39.06 32 ILE B O 1
ATOM 1214 N N . PRO B 1 37 ? -17.560 0.933 -13.971 1.00 33.51 33 PRO B N 1
ATOM 1215 C CA . PRO B 1 37 ? -18.308 0.136 -14.954 1.00 36.65 33 PRO B CA 1
ATOM 1216 C C . PRO B 1 37 ? -19.651 -0.372 -14.396 1.00 44.28 33 PRO B C 1
ATOM 1217 O O . PRO B 1 37 ? -19.852 -1.564 -14.347 1.00 45.70 33 PRO B O 1
ATOM 1221 N N . LEU B 1 38 ? -20.549 0.538 -14.002 1.00 44.25 34 LEU B N 1
ATOM 1222 C CA . LEU B 1 38 ? -21.946 0.159 -13.619 1.00 45.77 34 LEU B CA 1
ATOM 1223 C C . LEU B 1 38 ? -22.861 0.348 -14.836 1.00 49.33 34 LEU B C 1
ATOM 1224 O O . LEU B 1 38 ? -22.698 1.359 -15.506 1.00 44.42 34 LEU B O 1
ATOM 1229 N N . ASN B 1 39 ? -23.792 -0.588 -15.107 1.00 58.78 35 ASN B N 1
ATOM 1230 C CA . ASN B 1 39 ? -24.914 -0.369 -16.075 1.00 65.04 35 ASN B CA 1
ATOM 1231 C C . ASN B 1 39 ? -25.978 0.507 -15.407 1.00 67.49 35 ASN B C 1
ATOM 1232 O O . ASN B 1 39 ? -25.824 0.769 -14.203 1.00 67.73 35 ASN B O 1
ATOM 1237 N N . VAL B 1 40 ? -27.044 0.892 -16.120 1.00 72.21 36 VAL B N 1
ATOM 1238 C CA . VAL B 1 40 ? -28.083 1.832 -15.586 1.00 74.54 36 VAL B CA 1
ATOM 1239 C C . VAL B 1 40 ? -28.789 1.241 -14.343 1.00 72.53 36 VAL B C 1
ATOM 1240 O O . VAL B 1 40 ? -29.250 2.052 -13.513 1.00 66.67 36 VAL B O 1
ATOM 1244 N N . ASP B 1 41 ? -28.841 -0.093 -14.175 1.00 75.09 37 ASP B N 1
ATOM 1245 C CA . ASP B 1 41 ? -29.364 -0.747 -12.935 1.00 78.76 37 ASP B CA 1
ATOM 1246 C C . ASP B 1 41 ? -28.365 -0.594 -11.775 1.00 76.06 37 ASP B C 1
ATOM 1247 O O . ASP B 1 41 ? -28.642 -1.154 -10.694 1.00 78.34 37 ASP B O 1
ATOM 1252 N N . GLY B 1 42 ? -27.217 0.059 -11.993 1.00 69.02 38 GLY B N 1
ATOM 1253 C CA . GLY B 1 42 ? -26.132 0.156 -10.998 1.00 67.68 38 GLY B CA 1
ATOM 1254 C C . GLY B 1 42 ? -25.546 -1.207 -10.658 1.00 64.20 38 GLY B C 1
ATOM 1255 O O . GLY B 1 42 ? -25.272 -1.437 -9.466 1.00 76.40 38 GLY B O 1
ATOM 1256 N N . LYS B 1 43 ? -25.383 -2.091 -11.650 1.00 61.72 39 LYS B N 1
ATOM 1257 C CA . LYS B 1 43 ? -24.676 -3.394 -11.506 1.00 64.94 39 LYS B CA 1
ATOM 1258 C C . LYS B 1 43 ? -23.351 -3.315 -12.270 1.00 53.79 39 LYS B C 1
ATOM 1259 O O . LYS B 1 43 ? -23.343 -2.712 -13.370 1.00 62.36 39 LYS B O 1
ATOM 1265 N N . ILE B 1 44 ? -22.318 -4.005 -11.776 1.00 49.97 40 ILE B N 1
ATOM 1266 C CA . ILE B 1 44 ? -21.024 -4.147 -12.510 1.00 46.67 40 ILE B CA 1
ATOM 1267 C C . ILE B 1 44 ? -21.310 -4.970 -13.765 1.00 50.65 40 ILE B C 1
ATOM 1268 O O . ILE B 1 44 ? -21.752 -6.119 -13.646 1.00 52.19 40 ILE B O 1
ATOM 1273 N N . VAL B 1 45 ? -21.129 -4.358 -14.931 1.00 47.46 41 VAL B N 1
ATOM 1274 C CA . VAL B 1 45 ? -21.604 -4.937 -16.219 1.00 48.99 41 VAL B CA 1
ATOM 1275 C C . VAL B 1 45 ? -21.020 -6.346 -16.368 1.00 47.12 41 VAL B C 1
ATOM 1276 O O . VAL B 1 45 ? -21.780 -7.214 -16.834 1.00 49.22 41 VAL B O 1
ATOM 1280 N N . SER B 1 46 ? -19.781 -6.596 -15.930 1.00 42.51 42 SER B N 1
ATOM 1281 C CA . SER B 1 46 ? -18.946 -7.752 -16.356 1.00 42.11 42 SER B CA 1
ATOM 1282 C C . SER B 1 46 ? -17.649 -7.882 -15.539 1.00 46.24 42 SER B C 1
ATOM 1283 O O . SER B 1 46 ? -17.108 -6.846 -15.078 1.00 44.40 42 SER B O 1
ATOM 1286 N N . ALA B 1 47 ? -17.121 -9.099 -15.412 1.00 47.12 43 ALA B N 1
ATOM 1287 C CA . ALA B 1 47 ? -15.783 -9.366 -14.840 1.00 39.14 43 ALA B CA 1
ATOM 1288 C C . ALA B 1 47 ? -14.679 -8.951 -15.834 1.00 41.21 43 ALA B C 1
ATOM 1289 O O . ALA B 1 47 ? -13.559 -8.663 -15.391 1.00 47.80 43 ALA B O 1
ATOM 1291 N N . ASP B 1 48 ? -14.956 -9.001 -17.132 1.00 42.14 44 ASP B N 1
ATOM 1292 C CA . ASP B 1 48 ? -13.987 -8.768 -18.223 1.00 42.51 44 ASP B CA 1
ATOM 1293 C C . ASP B 1 48 ? -13.570 -7.287 -18.200 1.00 37.04 44 ASP B C 1
ATOM 1294 O O . ASP B 1 48 ? -14.463 -6.397 -18.255 1.00 35.67 44 ASP B O 1
ATOM 1299 N N . VAL B 1 49 ? -12.259 -7.024 -18.163 1.00 39.38 45 VAL B N 1
ATOM 1300 C CA . VAL B 1 49 ? -11.714 -5.638 -18.022 1.00 37.58 45 VAL B CA 1
ATOM 1301 C C . VAL B 1 49 ? -11.981 -4.805 -19.286 1.00 39.44 45 VAL B C 1
ATOM 1302 O O . VAL B 1 49 ? -12.068 -3.568 -19.178 1.00 38.05 45 VAL B O 1
ATOM 1306 N N . GLN B 1 50 ? -12.157 -5.418 -20.447 1.00 40.70 46 GLN B N 1
ATOM 1307 C CA . GLN B 1 50 ? -12.409 -4.662 -21.698 1.00 38.44 46 GLN B CA 1
ATOM 1308 C C . GLN B 1 50 ? -13.884 -4.226 -21.717 1.00 37.92 46 GLN B C 1
ATOM 1309 O O . GLN B 1 50 ? -14.159 -3.064 -22.089 1.00 36.64 46 GLN B O 1
ATOM 1315 N N . ALA B 1 51 ? -14.808 -5.085 -21.272 1.00 39.20 47 ALA B N 1
ATOM 1316 C CA . ALA B 1 51 ? -16.238 -4.738 -21.094 1.00 40.28 47 ALA B CA 1
ATOM 1317 C C . ALA B 1 51 ? -16.314 -3.639 -20.037 1.00 36.59 47 ALA B C 1
ATOM 1318 O O . ALA B 1 51 ? -17.075 -2.691 -20.238 1.00 36.83 47 ALA B O 1
ATOM 1320 N N . GLN B 1 52 ? -15.535 -3.750 -18.967 1.00 38.54 48 GLN B N 1
ATOM 1321 C CA . GLN B 1 52 ? -15.595 -2.704 -17.905 1.00 38.17 48 GLN B CA 1
ATOM 1322 C C . GLN B 1 52 ? -15.103 -1.379 -18.505 1.00 36.41 48 GLN B C 1
ATOM 1323 O O . GLN B 1 52 ? -15.716 -0.326 -18.264 1.00 35.56 48 GLN B O 1
ATOM 1329 N N . THR B 1 53 ? -14.015 -1.387 -19.258 1.00 33.68 49 THR B N 1
ATOM 1330 C CA . THR B 1 53 ? -13.443 -0.145 -19.827 1.00 31.86 49 THR B CA 1
ATOM 1331 C C . THR B 1 53 ? -14.503 0.466 -20.751 1.00 35.35 49 THR B C 1
ATOM 1332 O O . THR B 1 53 ? -14.767 1.685 -20.702 1.00 36.03 49 THR B O 1
ATOM 1336 N N . LYS B 1 54 ? -15.114 -0.371 -21.607 1.00 38.61 50 LYS B N 1
ATOM 1337 C CA . LYS B 1 54 ? -16.198 0.091 -22.519 1.00 34.73 50 LYS B CA 1
ATOM 1338 C C . LYS B 1 54 ? -17.322 0.779 -21.731 1.00 33.79 50 LYS B C 1
ATOM 1339 O O . LYS B 1 54 ? -17.658 1.903 -22.102 1.00 39.33 50 LYS B O 1
ATOM 1345 N N . GLN B 1 55 ? -17.789 0.204 -20.626 1.00 38.18 51 GLN B N 1
ATOM 1346 C CA . GLN B 1 55 ? -18.934 0.748 -19.849 1.00 38.39 51 GLN B CA 1
ATOM 1347 C C . GLN B 1 55 ? -18.504 2.082 -19.251 1.00 38.29 51 GLN B C 1
ATOM 1348 O O . GLN B 1 55 ? -19.250 3.083 -19.334 1.00 36.34 51 GLN B O 1
ATOM 1354 N N . VAL B 1 56 ? -17.309 2.107 -18.680 1.00 35.95 52 VAL B N 1
ATOM 1355 C CA . VAL B 1 56 ? -16.776 3.385 -18.136 1.00 34.03 52 VAL B CA 1
ATOM 1356 C C . VAL B 1 56 ? -16.850 4.464 -19.220 1.00 34.28 52 VAL B C 1
ATOM 1357 O O . VAL B 1 56 ? -17.343 5.549 -18.922 1.00 37.99 52 VAL B O 1
ATOM 1361 N N . LEU B 1 57 ? -16.360 4.199 -20.425 1.00 34.73 53 LEU B N 1
ATOM 1362 C CA . LEU B 1 57 ? -16.196 5.231 -21.476 1.00 35.85 53 LEU B CA 1
ATOM 1363 C C . LEU B 1 57 ? -17.572 5.586 -22.064 1.00 38.22 53 LEU B C 1
ATOM 1364 O O . LEU B 1 57 ? -17.766 6.779 -22.361 1.00 38.19 53 LEU B O 1
ATOM 1369 N N . GLU B 1 58 ? -18.489 4.616 -22.163 1.00 41.64 54 GLU B N 1
ATOM 1370 C CA . GLU B 1 58 ? -19.915 4.873 -22.529 1.00 37.74 54 GLU B CA 1
ATOM 1371 C C . GLU B 1 58 ? -20.530 5.768 -21.453 1.00 39.04 54 GLU B C 1
ATOM 1372 O O . GLU B 1 58 ? -21.142 6.783 -21.824 1.00 42.98 54 GLU B O 1
ATOM 1378 N N . ASN B 1 59 ? -20.269 5.502 -20.171 1.00 41.29 55 ASN B N 1
ATOM 1379 C CA . ASN B 1 59 ? -20.825 6.342 -19.090 1.00 39.21 55 ASN B CA 1
ATOM 1380 C C . ASN B 1 59 ? -20.261 7.758 -19.222 1.00 39.69 55 ASN B C 1
ATOM 1381 O O . ASN B 1 59 ? -21.061 8.703 -19.132 1.00 39.39 55 ASN B O 1
ATOM 1386 N N . LEU B 1 60 ? -18.958 7.926 -19.468 1.00 39.21 56 LEU B N 1
ATOM 1387 C CA . LEU B 1 60 ? -18.324 9.269 -19.595 1.00 33.29 56 LEU B CA 1
ATOM 1388 C C . LEU B 1 60 ? -18.811 9.985 -20.863 1.00 41.39 56 LEU B C 1
ATOM 1389 O O . LEU B 1 60 ? -18.913 11.216 -20.846 1.00 41.93 56 LEU B O 1
ATOM 1394 N N . LYS B 1 61 ? -19.125 9.241 -21.919 1.00 42.21 57 LYS B N 1
ATOM 1395 C CA . LYS B 1 61 ? -19.609 9.833 -23.196 1.00 48.14 57 LYS B CA 1
ATOM 1396 C C . LYS B 1 61 ? -20.922 10.579 -22.904 1.00 40.22 57 LYS B C 1
ATOM 1397 O O . LYS B 1 61 ? -21.062 11.746 -23.325 1.00 38.49 57 LYS B O 1
ATOM 1403 N N . VAL B 1 62 ? -21.799 9.961 -22.144 1.00 43.03 58 VAL B N 1
ATOM 1404 C CA . VAL B 1 62 ? -23.119 10.525 -21.753 1.00 47.38 58 VAL B CA 1
ATOM 1405 C C . VAL B 1 62 ? -22.921 11.690 -20.780 1.00 48.39 58 VAL B C 1
ATOM 1406 O O . VAL B 1 62 ? -23.609 12.711 -20.957 1.00 42.98 58 VAL B O 1
ATOM 1410 N N . VAL B 1 63 ? -22.056 11.568 -19.766 1.00 38.57 59 VAL B N 1
ATOM 1411 C CA . VAL B 1 63 ? -21.804 12.737 -18.849 1.00 42.74 59 VAL B CA 1
ATOM 1412 C C . VAL B 1 63 ? -21.368 13.949 -19.687 1.00 39.38 59 VAL B C 1
ATOM 1413 O O . VAL B 1 63 ? -21.874 15.069 -19.446 1.00 44.34 59 VAL B O 1
ATOM 1417 N N . LEU B 1 64 ? -20.405 13.782 -20.587 1.00 39.76 60 LEU B N 1
ATOM 1418 C CA . LEU B 1 64 ? -19.850 14.867 -21.415 1.00 40.43 60 LEU B CA 1
ATOM 1419 C C . LEU B 1 64 ? -20.961 15.537 -22.256 1.00 44.50 60 LEU B C 1
ATOM 1420 O O . LEU B 1 64 ? -20.912 16.765 -22.429 1.00 40.51 60 LEU B O 1
ATOM 1425 N N . GLU B 1 65 ? -21.864 14.740 -22.813 1.00 44.84 61 GLU B N 1
ATOM 1426 C CA . GLU B 1 65 ? -22.970 15.242 -23.680 1.00 50.38 61 GLU B CA 1
ATOM 1427 C C . GLU B 1 65 ? -23.890 16.090 -22.802 1.00 49.77 61 GLU B C 1
ATOM 1428 O O . GLU B 1 65 ? -24.128 17.272 -23.156 1.00 50.37 61 GLU B O 1
ATOM 1434 N N . GLU B 1 66 ? -24.297 15.553 -21.647 1.00 49.55 62 GLU B N 1
ATOM 1435 C CA . GLU B 1 66 ? -25.195 16.242 -20.671 1.00 47.97 62 GLU B CA 1
ATOM 1436 C C . GLU B 1 66 ? -24.541 17.527 -20.166 1.00 49.51 62 GLU B C 1
ATOM 1437 O O . GLU B 1 66 ? -25.266 18.494 -19.886 1.00 46.26 62 GLU B O 1
ATOM 1443 N N . ALA B 1 67 ? -23.216 17.546 -20.080 1.00 44.10 63 ALA B N 1
ATOM 1444 C CA . ALA B 1 67 ? -22.440 18.714 -19.619 1.00 46.80 63 ALA B CA 1
ATOM 1445 C C . ALA B 1 67 ? -22.256 19.718 -20.755 1.00 42.39 63 ALA B C 1
ATOM 1446 O O . ALA B 1 67 ? -21.777 20.802 -20.461 1.00 43.87 63 ALA B O 1
ATOM 1448 N N . GLY B 1 68 ? -22.559 19.335 -21.995 1.00 46.25 64 GLY B N 1
ATOM 1449 C CA . GLY B 1 68 ? -22.439 20.171 -23.202 1.00 43.25 64 GLY B CA 1
ATOM 1450 C C . GLY B 1 68 ? -21.034 20.146 -23.759 1.00 39.50 64 GLY B C 1
ATOM 1451 O O . GLY B 1 68 ? -20.601 21.136 -24.273 1.00 43.07 64 GLY B O 1
ATOM 1452 N N . SER B 1 69 ? -20.341 19.015 -23.588 1.00 43.42 65 SER B N 1
ATOM 1453 C CA . SER B 1 69 ? -18.962 18.721 -24.042 1.00 45.74 65 SER B CA 1
ATOM 1454 C C . SER B 1 69 ? -19.006 17.416 -24.847 1.00 49.90 65 SER B C 1
ATOM 1455 O O . SER B 1 69 ? -20.110 16.917 -25.080 1.00 52.10 65 SER B O 1
ATOM 1458 N N . ASP B 1 70 ? -17.852 16.886 -25.252 1.00 45.88 66 ASP B N 1
ATOM 1459 C CA . ASP B 1 70 ? -17.742 15.677 -26.100 1.00 47.29 66 ASP B CA 1
ATOM 1460 C C . ASP B 1 70 ? -16.340 15.107 -25.903 1.00 48.14 66 ASP B C 1
ATOM 1461 O O . ASP B 1 70 ? -15.533 15.776 -25.230 1.00 41.36 66 ASP B O 1
ATOM 1466 N N . LEU B 1 71 ? -16.052 13.944 -26.486 1.00 50.90 67 LEU B N 1
ATOM 1467 C CA . LEU B 1 71 ? -14.758 13.229 -26.305 1.00 45.45 67 LEU B CA 1
ATOM 1468 C C . LEU B 1 71 ? -13.655 13.979 -27.045 1.00 46.78 67 LEU B C 1
ATOM 1469 O O . LEU B 1 71 ? -12.532 13.986 -26.541 1.00 42.20 67 LEU B O 1
ATOM 1474 N N . ASN B 1 72 ? -13.961 14.661 -28.153 1.00 44.06 68 ASN B N 1
ATOM 1475 C CA . ASN B 1 72 ? -12.945 15.425 -28.912 1.00 44.43 68 ASN B CA 1
ATOM 1476 C C . ASN B 1 72 ? -12.587 16.735 -28.204 1.00 38.11 68 ASN B C 1
ATOM 1477 O O . ASN B 1 72 ? -11.666 17.383 -28.723 1.00 42.26 68 ASN B O 1
ATOM 1482 N N . SER B 1 73 ? -13.233 17.077 -27.085 1.00 40.90 69 SER B N 1
ATOM 1483 C CA . SER B 1 73 ? -13.011 18.291 -26.244 1.00 38.62 69 SER B CA 1
ATOM 1484 C C . SER B 1 73 ? -12.183 17.945 -24.994 1.00 43.84 69 SER B C 1
ATOM 1485 O O . SER B 1 73 ? -12.021 18.820 -24.114 1.00 41.53 69 SER B O 1
ATOM 1488 N N . VAL B 1 74 ? -11.779 16.693 -24.834 1.00 37.04 70 VAL B N 1
ATOM 1489 C CA . VAL B 1 74 ? -11.161 16.269 -23.535 1.00 34.26 70 VAL B CA 1
ATOM 1490 C C . VAL B 1 74 ? -9.747 16.849 -23.483 1.00 32.41 70 VAL B C 1
ATOM 1491 O O . VAL B 1 74 ? -8.984 16.620 -24.420 1.00 39.72 70 VAL B O 1
ATOM 1495 N N . ALA B 1 75 ? -9.383 17.442 -22.333 1.00 34.67 71 ALA B N 1
ATOM 1496 C CA . ALA B 1 75 ? -8.045 17.980 -22.042 1.00 33.44 71 ALA B CA 1
ATOM 1497 C C . ALA B 1 75 ? -7.192 16.887 -21.380 1.00 34.45 71 ALA B C 1
ATOM 1498 O O . ALA B 1 75 ? -6.026 16.725 -21.794 1.00 31.28 71 ALA B O 1
ATOM 1500 N N . LYS B 1 76 ? -7.783 16.205 -20.411 1.00 32.04 72 LYS B N 1
ATOM 1501 C CA . LYS B 1 76 ? -7.005 15.350 -19.462 1.00 34.25 72 LYS B CA 1
ATOM 1502 C C . LYS B 1 76 ? -7.889 14.204 -18.995 1.00 30.10 72 LYS B C 1
ATOM 1503 O O . LYS B 1 76 ? -9.019 14.468 -18.519 1.00 32.50 72 LYS B O 1
ATOM 1509 N N . ALA B 1 77 ? -7.347 12.985 -19.060 1.00 30.10 73 ALA B N 1
ATOM 1510 C CA . ALA B 1 77 ? -7.913 11.751 -18.500 1.00 28.17 73 ALA B CA 1
ATOM 1511 C C . ALA B 1 77 ? -7.005 11.234 -17.377 1.00 28.84 73 ALA B C 1
ATOM 1512 O O . ALA B 1 77 ? -5.758 11.277 -17.549 1.00 31.08 73 ALA B O 1
ATOM 1514 N N . THR B 1 78 ? -7.606 10.745 -16.308 1.00 30.18 74 THR B N 1
ATOM 1515 C CA . THR B 1 78 ? -6.867 9.951 -15.299 1.00 29.69 74 THR B CA 1
ATOM 1516 C C . THR B 1 78 ? -7.473 8.556 -15.280 1.00 30.30 74 THR B C 1
ATOM 1517 O O . THR B 1 78 ? -8.682 8.431 -15.044 1.00 30.51 74 THR B O 1
ATOM 1521 N N . ILE B 1 79 ? -6.657 7.537 -15.508 1.00 29.88 75 ILE B N 1
ATOM 1522 C CA . ILE B 1 79 ? -7.126 6.143 -15.555 1.00 31.37 75 ILE B CA 1
ATOM 1523 C C . ILE B 1 79 ? -6.594 5.464 -14.292 1.00 28.38 75 ILE B C 1
ATOM 1524 O O . ILE B 1 79 ? -5.362 5.363 -14.194 1.00 29.71 75 ILE B O 1
ATOM 1529 N N . PHE B 1 80 ? -7.467 5.175 -13.350 1.00 27.47 76 PHE B N 1
ATOM 1530 C CA . PHE B 1 80 ? -7.133 4.337 -12.186 1.00 25.60 76 PHE B CA 1
ATOM 1531 C C . PHE B 1 80 ? -7.438 2.869 -12.488 1.00 25.28 76 PHE B C 1
ATOM 1532 O O . PHE B 1 80 ? -8.602 2.519 -12.802 1.00 28.64 76 PHE B O 1
ATOM 1540 N N . ILE B 1 81 ? -6.431 2.003 -12.319 1.00 26.69 77 ILE B N 1
ATOM 1541 C CA . ILE B 1 81 ? -6.659 0.561 -12.578 1.00 27.33 77 ILE B CA 1
ATOM 1542 C C . ILE B 1 81 ? -6.254 -0.306 -11.390 1.00 27.39 77 ILE B C 1
ATOM 1543 O O . ILE B 1 81 ? -5.505 0.074 -10.514 1.00 27.01 77 ILE B O 1
ATOM 1548 N N . LYS B 1 82 ? -6.821 -1.501 -11.331 1.00 26.97 78 LYS B N 1
ATOM 1549 C CA . LYS B 1 82 ? -6.475 -2.462 -10.253 1.00 28.13 78 LYS B CA 1
ATOM 1550 C C . LYS B 1 82 ? -5.262 -3.311 -10.659 1.00 31.46 78 LYS B C 1
ATOM 1551 O O . LYS B 1 82 ? -4.559 -3.814 -9.756 1.00 28.24 78 LYS B O 1
ATOM 1557 N N . ASP B 1 83 ? -4.999 -3.483 -11.959 1.00 32.55 79 ASP B N 1
ATOM 1558 C CA . ASP B 1 83 ? -3.977 -4.473 -12.393 1.00 31.17 79 ASP B CA 1
ATOM 1559 C C . ASP B 1 83 ? -3.258 -4.018 -13.671 1.00 29.24 79 ASP B C 1
ATOM 1560 O O . ASP B 1 83 ? -3.871 -4.043 -14.738 1.00 29.65 79 ASP B O 1
ATOM 1565 N N . MET B 1 84 ? -1.998 -3.626 -13.527 1.00 29.62 80 MET B N 1
ATOM 1566 C CA . MET B 1 84 ? -1.116 -3.071 -14.593 1.00 30.34 80 MET B CA 1
ATOM 1567 C C . MET B 1 84 ? -1.025 -4.130 -15.706 1.00 33.90 80 MET B C 1
ATOM 1568 O O . MET B 1 84 ? -0.782 -3.729 -16.858 1.00 38.19 80 MET B O 1
ATOM 1573 N N . ASN B 1 85 ? -1.317 -5.403 -15.403 1.00 37.37 81 ASN B N 1
ATOM 1574 C CA . ASN B 1 85 ? -1.306 -6.518 -16.383 1.00 35.11 81 ASN B CA 1
ATOM 1575 C C . ASN B 1 85 ? -2.448 -6.293 -17.384 1.00 38.21 81 ASN B C 1
ATOM 1576 O O . ASN B 1 85 ? -2.337 -6.846 -18.481 1.00 42.33 81 ASN B O 1
ATOM 1581 N N . ASP B 1 86 ? -3.492 -5.537 -17.013 1.00 33.55 82 ASP B N 1
ATOM 1582 C CA . ASP B 1 86 ? -4.686 -5.235 -17.846 1.00 35.61 82 ASP B CA 1
ATOM 1583 C C . ASP B 1 86 ? -4.457 -4.023 -18.758 1.00 33.02 82 ASP B C 1
ATOM 1584 O O . ASP B 1 86 ? -5.391 -3.695 -19.529 1.00 35.59 82 ASP B O 1
ATOM 1589 N N . PHE B 1 87 ? -3.312 -3.350 -18.666 1.00 32.83 83 PHE B N 1
ATOM 1590 C CA . PHE B 1 87 ? -3.097 -2.009 -19.244 1.00 35.15 83 PHE B CA 1
ATOM 1591 C C . PHE B 1 87 ? -3.244 -2.075 -20.779 1.00 31.87 83 PHE B C 1
ATOM 1592 O O . PHE B 1 87 ? -4.033 -1.268 -21.303 1.00 33.95 83 PHE B O 1
ATOM 1600 N N . GLN B 1 88 ? -2.586 -3.047 -21.426 1.00 39.66 84 GLN B N 1
ATOM 1601 C CA . GLN B 1 88 ? -2.691 -3.265 -22.901 1.00 37.79 84 GLN B CA 1
ATOM 1602 C C . GLN B 1 88 ? -4.162 -3.428 -23.292 1.00 35.83 84 GLN B C 1
ATOM 1603 O O . GLN B 1 88 ? -4.607 -2.711 -24.194 1.00 35.30 84 GLN B O 1
ATOM 1609 N N . LYS B 1 89 ? -4.922 -4.299 -22.631 1.00 34.22 85 LYS B N 1
ATOM 1610 C CA . LYS B 1 89 ? -6.359 -4.485 -22.952 1.00 34.79 85 LYS B CA 1
ATOM 1611 C C . LYS B 1 89 ? -7.183 -3.210 -22.712 1.00 37.16 85 LYS B C 1
ATOM 1612 O O . LYS B 1 89 ? -8.036 -2.886 -23.532 1.00 35.54 85 LYS B O 1
ATOM 1618 N N . ILE B 1 90 ? -6.996 -2.537 -21.572 1.00 34.23 86 ILE B N 1
ATOM 1619 C CA . ILE B 1 90 ? -7.710 -1.248 -21.334 1.00 32.26 86 ILE B CA 1
ATOM 1620 C C . ILE B 1 90 ? -7.381 -0.232 -22.432 1.00 33.54 86 ILE B C 1
ATOM 1621 O O . ILE B 1 90 ? -8.307 0.472 -22.937 1.00 31.50 86 ILE B O 1
ATOM 1626 N N . ASN B 1 91 ? -6.109 -0.109 -22.792 1.00 34.28 87 ASN B N 1
ATOM 1627 C CA . ASN B 1 91 ? -5.604 0.905 -23.733 1.00 34.70 87 ASN B CA 1
ATOM 1628 C C . ASN B 1 91 ? -6.249 0.664 -25.111 1.00 37.07 87 ASN B C 1
ATOM 1629 O O . ASN B 1 91 ? -6.574 1.649 -25.828 1.00 39.60 87 ASN B O 1
ATOM 1634 N N . GLU B 1 92 ? -6.406 -0.605 -25.469 1.00 41.23 88 GLU B N 1
ATOM 1635 C CA . GLU B 1 92 ? -7.021 -1.028 -26.758 1.00 38.44 88 GLU B CA 1
ATOM 1636 C C . GLU B 1 92 ? -8.447 -0.448 -26.839 1.00 36.79 88 GLU B C 1
ATOM 1637 O O . GLU B 1 92 ? -8.792 0.186 -27.866 1.00 46.16 88 GLU B O 1
ATOM 1643 N N . VAL B 1 93 ? -9.245 -0.611 -25.789 1.00 34.85 89 VAL B N 1
ATOM 1644 C CA . VAL B 1 93 ? -10.633 -0.063 -25.725 1.00 35.05 89 VAL B CA 1
ATOM 1645 C C . VAL B 1 93 ? -10.537 1.468 -25.721 1.00 37.88 89 VAL B C 1
ATOM 1646 O O . VAL B 1 93 ? -11.303 2.176 -26.413 1.00 36.42 89 VAL B O 1
ATOM 1650 N N . TYR B 1 94 ? -9.620 2.014 -24.919 1.00 38.69 90 TYR B N 1
ATOM 1651 C CA . TYR B 1 94 ? -9.551 3.484 -24.708 1.00 35.47 90 TYR B CA 1
ATOM 1652 C C . TYR B 1 94 ? -9.249 4.154 -26.058 1.00 38.58 90 TYR B C 1
ATOM 1653 O O . TYR B 1 94 ? -9.872 5.198 -26.380 1.00 35.08 90 TYR B O 1
ATOM 1662 N N . GLY B 1 95 ? -8.376 3.559 -26.861 1.00 37.60 91 GLY B N 1
ATOM 1663 C CA . GLY B 1 95 ? -7.963 4.086 -28.172 1.00 39.01 91 GLY B CA 1
ATOM 1664 C C . GLY B 1 95 ? -9.114 4.048 -29.165 1.00 35.41 91 GLY B C 1
ATOM 1665 O O . GLY B 1 95 ? -9.068 4.835 -30.151 1.00 38.41 91 GLY B O 1
ATOM 1666 N N . GLN B 1 96 ? -10.131 3.231 -28.921 1.00 34.72 92 GLN B N 1
ATOM 1667 C CA . GLN B 1 96 ? -11.353 3.242 -29.787 1.00 43.45 92 GLN B CA 1
ATOM 1668 C C . GLN B 1 96 ? -12.128 4.553 -29.572 1.00 47.43 92 GLN B C 1
ATOM 1669 O O . GLN B 1 96 ? -12.682 5.122 -30.543 1.00 43.39 92 GLN B O 1
ATOM 1675 N N . TYR B 1 97 ? -12.155 5.070 -28.344 1.00 39.85 93 TYR B N 1
ATOM 1676 C CA . TYR B 1 97 ? -12.905 6.302 -27.970 1.00 38.44 93 TYR B CA 1
ATOM 1677 C C . TYR B 1 97 ? -12.046 7.535 -28.312 1.00 42.01 93 TYR B C 1
ATOM 1678 O O . TYR B 1 97 ? -12.571 8.602 -28.643 1.00 42.50 93 TYR B O 1
ATOM 1687 N N . PHE B 1 98 ? -10.719 7.410 -28.206 1.00 41.18 94 PHE B N 1
ATOM 1688 C CA . PHE B 1 98 ? -9.728 8.494 -28.412 1.00 39.09 94 PHE B CA 1
ATOM 1689 C C . PHE B 1 98 ? -8.844 8.103 -29.591 1.00 42.92 94 PHE B C 1
ATOM 1690 O O . PHE B 1 98 ? -7.677 7.720 -29.391 1.00 47.10 94 PHE B O 1
ATOM 1698 N N . ASN B 1 99 ? -9.418 8.126 -30.799 1.00 52.79 95 ASN B N 1
ATOM 1699 C CA . ASN B 1 99 ? -8.649 7.866 -32.054 1.00 52.79 95 ASN B CA 1
ATOM 1700 C C . ASN B 1 99 ? -8.373 9.190 -32.764 1.00 54.20 95 ASN B C 1
ATOM 1701 O O . ASN B 1 99 ? -7.193 9.464 -33.049 1.00 62.83 95 ASN B O 1
ATOM 1706 N N . GLU B 1 100 ? -9.405 10.000 -33.013 1.00 51.42 96 GLU B N 1
ATOM 1707 C CA . GLU B 1 100 ? -9.201 11.304 -33.708 1.00 57.51 96 GLU B CA 1
ATOM 1708 C C . GLU B 1 100 ? -8.519 12.255 -32.711 1.00 57.71 96 GLU B C 1
ATOM 1709 O O . GLU B 1 100 ? -7.492 12.856 -33.068 1.00 59.75 96 GLU B O 1
ATOM 1715 N N . HIS B 1 101 ? -8.965 12.258 -31.459 1.00 50.20 97 HIS B N 1
ATOM 1716 C CA . HIS B 1 101 ? -8.471 13.180 -30.410 1.00 45.63 97 HIS B CA 1
ATOM 1717 C C . HIS B 1 101 ? -7.643 12.383 -29.397 1.00 36.42 97 HIS B C 1
ATOM 1718 O O . HIS B 1 101 ? -8.136 11.332 -28.945 1.00 39.37 97 HIS B O 1
ATOM 1725 N N . LYS B 1 102 ? -6.432 12.848 -29.078 1.00 39.74 98 LYS B N 1
ATOM 1726 C CA . LYS B 1 102 ? -5.571 12.190 -28.060 1.00 35.28 98 LYS B CA 1
ATOM 1727 C C . LYS B 1 102 ? -5.291 13.143 -26.906 1.00 34.34 98 LYS B C 1
ATOM 1728 O O . LYS B 1 102 ? -4.329 13.926 -26.945 1.00 38.98 98 LYS B O 1
ATOM 1734 N N . PRO B 1 103 ? -6.092 13.058 -25.820 1.00 35.64 99 PRO B N 1
ATOM 1735 C CA . PRO B 1 103 ? -5.855 13.927 -24.675 1.00 34.00 99 PRO B CA 1
ATOM 1736 C C . PRO B 1 103 ? -4.567 13.605 -23.901 1.00 33.76 99 PRO B C 1
ATOM 1737 O O . PRO B 1 103 ? -3.954 12.611 -24.102 1.00 31.27 99 PRO B O 1
ATOM 1741 N N . ALA B 1 104 ? -4.218 14.478 -22.972 1.00 33.37 100 ALA B N 1
ATOM 1742 C CA . ALA B 1 104 ? -3.214 14.152 -21.943 1.00 30.72 100 ALA B CA 1
ATOM 1743 C C . ALA B 1 104 ? -3.838 13.080 -21.041 1.00 29.71 100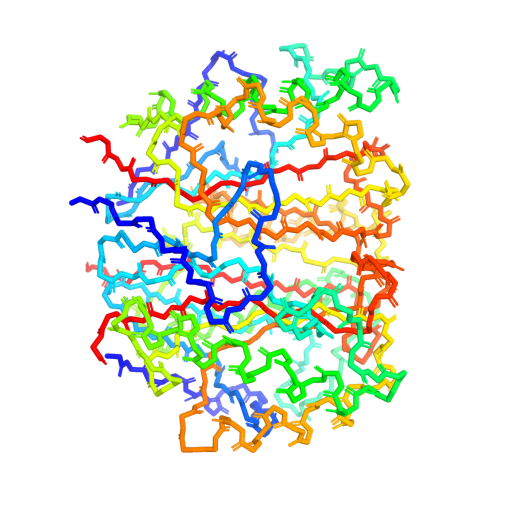 ALA B C 1
ATOM 1744 O O . ALA B 1 104 ? -5.085 12.920 -20.972 1.00 28.54 100 ALA B O 1
ATOM 1746 N N . ARG B 1 105 ? -2.969 12.256 -20.472 1.00 30.77 101 ARG B N 1
ATOM 1747 C CA . ARG B 1 105 ? -3.392 11.105 -19.663 1.00 31.30 101 ARG B CA 1
ATOM 1748 C C . ARG B 1 105 ? -2.373 10.835 -18.561 1.00 28.24 101 ARG B C 1
ATOM 1749 O O . ARG B 1 105 ? -1.145 11.005 -18.822 1.00 29.92 101 ARG B O 1
ATOM 1757 N N . SER B 1 106 ? -2.867 10.355 -17.405 1.00 30.93 102 SER B N 1
ATOM 1758 C CA . SER B 1 106 ? -2.059 9.705 -16.352 1.00 32.79 102 SER B CA 1
ATOM 1759 C C . SER B 1 106 ? -2.677 8.333 -16.086 1.00 26.92 102 SER B C 1
ATOM 1760 O O . SER B 1 106 ? -3.898 8.170 -16.258 1.00 27.41 102 SER B O 1
ATOM 1763 N N . CYS B 1 107 ? -1.867 7.297 -15.866 1.00 28.97 103 CYS B N 1
ATOM 1764 C CA . CYS B 1 107 ? -2.412 5.968 -15.564 1.00 30.39 103 CYS B CA 1
ATOM 1765 C C . CYS B 1 107 ? -1.663 5.394 -14.371 1.00 30.28 103 CYS B C 1
ATOM 1766 O O . CYS B 1 107 ? -0.422 5.397 -14.447 1.00 31.23 103 CYS B O 1
ATOM 1769 N N . VAL B 1 108 ? -2.368 5.013 -13.313 1.00 31.69 104 VAL B N 1
ATOM 1770 C CA . VAL B 1 108 ? -1.685 4.398 -12.143 1.00 29.42 104 VAL B CA 1
ATOM 1771 C C . VAL B 1 108 ? -2.504 3.200 -11.662 1.00 25.44 104 VAL B C 1
ATOM 1772 O O . VAL B 1 108 ? -3.701 3.140 -11.898 1.00 25.88 104 VAL B O 1
ATOM 1776 N N . GLU B 1 109 ? -1.822 2.219 -11.060 1.00 26.16 105 GLU B N 1
ATOM 1777 C CA . GLU B 1 109 ? -2.448 1.071 -10.398 1.00 25.55 105 GLU B CA 1
ATOM 1778 C C . GLU B 1 109 ? -2.723 1.435 -8.925 1.00 24.04 105 GLU B C 1
ATOM 1779 O O . GLU B 1 109 ? -1.734 1.677 -8.184 1.00 27.67 105 GLU B O 1
ATOM 1785 N N . VAL B 1 110 ? -3.976 1.453 -8.560 1.00 25.37 106 VAL B N 1
ATOM 1786 C CA . VAL B 1 110 ? -4.381 1.736 -7.134 1.00 27.79 106 VAL B CA 1
ATOM 1787 C C . VAL B 1 110 ? -4.464 0.404 -6.400 1.00 31.85 106 VAL B C 1
ATOM 1788 O O . VAL B 1 110 ? -4.397 -0.663 -7.064 1.00 29.30 106 VAL B O 1
ATOM 1792 N N . ALA B 1 111 ? -4.460 0.423 -5.063 1.00 28.51 107 ALA B N 1
ATOM 1793 C CA . ALA B 1 111 ? -4.688 -0.780 -4.223 1.00 30.20 107 ALA B CA 1
ATOM 1794 C C . ALA B 1 111 ? -6.106 -1.313 -4.428 1.00 31.73 107 ALA B C 1
ATOM 1795 O O . ALA B 1 111 ? -6.284 -2.533 -4.450 1.00 30.66 107 ALA B O 1
ATOM 1797 N N . ARG B 1 112 ? -7.110 -0.445 -4.564 1.00 28.21 108 ARG B N 1
ATOM 1798 C CA . ARG B 1 112 ? -8.516 -0.890 -4.587 1.00 30.78 108 ARG B CA 1
ATOM 1799 C C . ARG B 1 112 ? -9.378 0.225 -5.127 1.00 29.91 108 ARG B C 1
ATOM 1800 O O . ARG B 1 112 ? -9.115 1.392 -4.857 1.00 31.36 108 ARG B O 1
ATOM 1808 N N . LEU B 1 113 ? -10.426 -0.187 -5.812 1.00 28.35 109 LEU B N 1
ATOM 1809 C CA . LEU B 1 113 ? -11.424 0.692 -6.418 1.00 30.92 109 LEU B CA 1
ATOM 1810 C C . LEU B 1 113 ? -12.799 0.366 -5.834 1.00 36.65 109 LEU B C 1
ATOM 1811 O O . LEU B 1 113 ? -13.014 -0.708 -5.210 1.00 30.36 109 LEU B O 1
ATOM 1816 N N . PRO B 1 114 ? -13.760 1.304 -5.968 1.00 35.81 110 PRO B N 1
ATOM 1817 C CA . PRO B 1 114 ? -15.099 1.110 -5.419 1.00 38.21 110 PRO B CA 1
ATOM 1818 C C . PRO B 1 114 ? -15.675 -0.164 -6.058 1.00 38.58 110 PRO B C 1
ATOM 1819 O O . PRO B 1 114 ? -15.478 -0.378 -7.217 1.00 34.38 110 PRO B O 1
ATOM 1823 N N . LYS B 1 115 ? -16.278 -0.995 -5.228 1.00 42.21 111 LYS B N 1
ATOM 1824 C CA . LYS B 1 115 ? -16.956 -2.270 -5.612 1.00 43.20 111 LYS B CA 1
ATOM 1825 C C . LYS B 1 115 ? -15.982 -3.230 -6.289 1.00 40.49 111 LYS B C 1
ATOM 1826 O O . LYS B 1 115 ? -16.461 -4.135 -7.063 1.00 38.92 111 LYS B O 1
ATOM 1832 N N . ASP B 1 116 ? -14.685 -3.102 -5.992 1.00 39.97 112 ASP B N 1
ATOM 1833 C CA . ASP B 1 116 ? -13.598 -3.955 -6.548 1.00 36.13 112 ASP B CA 1
ATOM 1834 C C . ASP B 1 116 ? -13.704 -4.032 -8.074 1.00 36.62 112 ASP B C 1
ATOM 1835 O O . ASP B 1 116 ? -13.371 -5.090 -8.632 1.00 36.56 112 ASP B O 1
ATOM 1840 N N . VAL B 1 117 ? -14.118 -2.953 -8.738 1.00 34.16 113 VAL B N 1
ATOM 1841 C CA . VAL B 1 117 ? -13.987 -2.808 -10.212 1.00 35.38 113 VAL B CA 1
ATOM 1842 C C . VAL B 1 117 ? -12.488 -2.774 -10.586 1.00 33.61 113 VAL B C 1
ATOM 1843 O O . VAL B 1 117 ? -11.599 -2.588 -9.734 1.00 33.54 113 VAL B O 1
ATOM 1847 N N . LYS B 1 118 ? -12.172 -2.981 -11.853 1.00 32.24 114 LYS B N 1
ATOM 1848 C CA . LYS B 1 118 ? -10.791 -3.105 -12.361 1.00 35.04 114 LYS B CA 1
ATOM 1849 C C . LYS B 1 118 ? -10.299 -1.780 -12.968 1.00 33.27 114 LYS B C 1
ATOM 1850 O O . LYS B 1 118 ? -9.127 -1.656 -13.250 1.00 33.81 114 LYS B O 1
ATOM 1856 N N . VAL B 1 119 ? -11.217 -0.851 -13.233 1.00 32.95 115 VAL B N 1
ATOM 1857 C CA . VAL B 1 119 ? -10.898 0.409 -13.942 1.00 32.04 115 VAL B CA 1
ATOM 1858 C C . VAL B 1 119 ? -11.892 1.508 -13.552 1.00 32.49 115 VAL B C 1
ATOM 1859 O O . VAL B 1 119 ? -13.081 1.233 -13.361 1.00 32.28 115 VAL B O 1
ATOM 1863 N N . GLU B 1 120 ? -11.407 2.732 -13.461 1.00 33.14 116 GLU B N 1
ATOM 1864 C CA . GLU B 1 120 ? -12.175 3.964 -13.134 1.00 30.67 116 GLU B CA 1
ATOM 1865 C C . GLU B 1 120 ? -11.488 5.084 -13.857 1.00 31.35 116 GLU B C 1
ATOM 1866 O O . GLU B 1 120 ? -10.220 5.199 -13.751 1.00 31.40 116 GLU B O 1
ATOM 1872 N N . ILE B 1 121 ? -12.256 5.927 -14.521 1.00 31.03 117 ILE B N 1
ATOM 1873 C CA . ILE B 1 121 ? -11.683 6.992 -15.369 1.00 26.93 117 ILE B CA 1
ATOM 1874 C C . ILE B 1 121 ? -12.403 8.288 -15.030 1.00 28.31 117 ILE B C 1
ATOM 1875 O O . ILE B 1 121 ? -13.643 8.248 -14.986 1.00 32.62 117 ILE B O 1
ATOM 1880 N N . GLU B 1 122 ? -11.636 9.347 -14.790 1.00 29.73 118 GLU B N 1
ATOM 1881 C CA . GLU B 1 122 ? -12.156 10.742 -14.668 1.00 30.08 118 GLU B CA 1
ATOM 1882 C C . GLU B 1 122 ? -11.599 11.572 -15.810 1.00 29.40 118 GLU B C 1
ATOM 1883 O O . GLU B 1 122 ? -10.458 11.331 -16.255 1.00 32.64 118 GLU B O 1
ATOM 1889 N N . LEU B 1 123 ? -12.305 12.666 -16.169 1.00 29.90 119 LEU B N 1
ATOM 1890 C CA . LEU B 1 123 ? -12.001 13.525 -17.320 1.00 31.23 119 LEU B CA 1
ATOM 1891 C C . LEU B 1 123 ? -12.149 14.990 -16.903 1.00 30.32 119 LEU B C 1
ATOM 1892 O O . LEU B 1 123 ? -12.996 15.254 -16.036 1.00 33.10 119 LEU B O 1
ATOM 1897 N N . VAL B 1 124 ? -11.297 15.820 -17.465 1.00 31.87 120 VAL B N 1
ATOM 1898 C CA . VAL B 1 124 ? -11.391 17.298 -17.535 1.00 33.18 120 VAL B CA 1
ATOM 1899 C C . VAL B 1 124 ? -11.526 17.661 -19.008 1.00 32.90 120 VAL B C 1
ATOM 1900 O O . VAL B 1 124 ? -10.663 17.275 -19.882 1.00 34.51 120 VAL B O 1
ATOM 1904 N N . SER B 1 125 ? -12.618 18.362 -19.303 1.00 37.44 121 SER B N 1
ATOM 1905 C CA . SER B 1 125 ? -13.026 18.626 -20.703 1.00 39.59 121 SER B CA 1
ATOM 1906 C C . SER B 1 125 ? -13.463 20.082 -20.841 1.00 45.08 121 SER B C 1
ATOM 1907 O O . SER B 1 125 ? -13.887 20.672 -19.855 1.00 41.31 121 SER B O 1
ATOM 1910 N N . LYS B 1 126 ? -13.304 20.599 -22.051 1.00 38.41 122 LYS B N 1
ATOM 1911 C CA . LYS B 1 126 ? -13.715 21.950 -22.489 1.00 45.74 122 LYS B CA 1
ATOM 1912 C C . LYS B 1 126 ? -15.191 21.865 -22.852 1.00 39.27 122 LYS B C 1
ATOM 1913 O O . LYS B 1 126 ? -15.574 20.840 -23.455 1.00 46.77 122 LYS B O 1
ATOM 1919 N N . ILE B 1 127 ? -15.987 22.866 -22.463 1.00 43.57 123 ILE B N 1
ATOM 1920 C CA . ILE B 1 127 ? -17.354 23.061 -23.028 1.00 44.36 123 ILE B CA 1
ATOM 1921 C C . ILE B 1 127 ? -17.211 23.126 -24.560 1.00 47.94 123 ILE B C 1
ATOM 1922 O O . ILE B 1 127 ? -16.257 23.771 -25.038 1.00 46.93 123 ILE B O 1
ATOM 1927 N N . LYS B 1 128 ? -18.083 22.394 -25.268 1.00 56.04 124 LYS B N 1
ATOM 1928 C CA . LYS B 1 128 ? -18.158 22.264 -26.753 1.00 62.07 124 LYS B CA 1
ATOM 1929 C C . LYS B 1 128 ? -18.548 23.640 -27.313 1.00 67.22 124 LYS B C 1
ATOM 1930 O O . LYS B 1 128 ? -19.443 24.301 -26.693 1.00 55.77 124 LYS B O 1
ATOM 1936 N N . GLU B 1 129 ? -17.859 24.080 -28.373 1.00 73.64 125 GLU B N 1
ATOM 1937 C CA . GLU B 1 129 ? -17.925 25.461 -28.925 1.00 78.39 125 GLU B CA 1
ATOM 1938 C C . GLU B 1 129 ? -17.871 26.464 -27.765 1.00 81.98 125 GLU B C 1
ATOM 1939 O O . GLU B 1 129 ? -16.811 26.963 -27.394 1.00 93.00 125 GLU B O 1
ATOM 1945 N N . MET C 1 5 ? -8.543 24.554 -28.033 1.00 59.47 1 MET C N 1
ATOM 1946 C CA . MET C 1 5 ? -7.773 23.319 -27.668 1.00 55.62 1 MET C CA 1
ATOM 1947 C C . MET C 1 5 ? -6.573 23.151 -28.608 1.00 52.41 1 MET C C 1
ATOM 1948 O O . MET C 1 5 ? -6.772 22.952 -29.81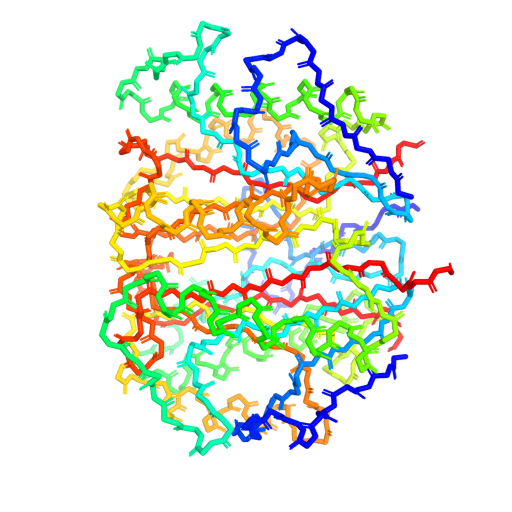8 1.00 60.80 1 MET C O 1
ATOM 1953 N N . LYS C 1 6 ? -5.377 23.122 -28.024 1.00 44.52 2 LYS C N 1
ATOM 1954 C CA . LYS C 1 6 ? -4.072 22.837 -28.663 1.00 44.10 2 LYS C CA 1
ATOM 1955 C C . LYS C 1 6 ? -3.523 21.507 -28.121 1.00 51.18 2 LYS C C 1
ATOM 1956 O O . LYS C 1 6 ? -3.534 21.325 -26.887 1.00 42.31 2 LYS C O 1
ATOM 1962 N N . ILE C 1 7 ? -3.132 20.596 -29.013 1.00 44.94 3 ILE C N 1
ATOM 1963 C CA . ILE C 1 7 ? -2.498 19.291 -28.677 1.00 44.99 3 ILE C CA 1
ATOM 1964 C C . ILE C 1 7 ? -0.984 19.466 -28.717 1.00 44.70 3 ILE C C 1
ATOM 1965 O O . ILE C 1 7 ? -0.483 19.939 -29.731 1.00 44.90 3 ILE C O 1
ATOM 1970 N N . ILE C 1 8 ? -0.262 19.123 -27.641 1.00 36.90 4 ILE C N 1
ATOM 1971 C CA . ILE C 1 8 ? 1.203 19.321 -27.591 1.00 36.84 4 ILE C CA 1
ATOM 1972 C C . ILE C 1 8 ? 1.907 17.980 -27.707 1.00 36.29 4 ILE C C 1
ATOM 1973 O O . ILE C 1 8 ? 1.663 17.064 -26.906 1.00 37.09 4 ILE C O 1
ATOM 1978 N N . ASN C 1 9 ? 2.808 17.889 -28.670 1.00 34.92 5 ASN C N 1
ATOM 1979 C CA . ASN C 1 9 ? 3.614 16.672 -28.882 1.00 36.47 5 ASN C CA 1
ATOM 1980 C C . ASN C 1 9 ? 4.925 17.186 -29.424 1.00 41.26 5 ASN C C 1
ATOM 1981 O O . ASN C 1 9 ? 4.908 17.683 -30.592 1.00 43.29 5 ASN C O 1
ATOM 1986 N N . THR C 1 10 ? 5.965 17.125 -28.607 1.00 39.02 6 THR C N 1
ATOM 1987 C CA . THR C 1 10 ? 7.314 17.607 -28.945 1.00 40.63 6 THR C CA 1
ATOM 1988 C C . THR C 1 10 ? 8.193 16.447 -29.381 1.00 37.94 6 THR C C 1
ATOM 1989 O O . THR C 1 10 ? 8.277 15.392 -28.705 1.00 39.70 6 THR C O 1
ATOM 1993 N N . THR C 1 11 ? 8.913 16.683 -30.471 1.00 38.26 7 THR C N 1
ATOM 1994 C CA . THR C 1 11 ? 9.987 15.774 -30.914 1.00 36.71 7 THR C CA 1
ATOM 1995 C C . THR C 1 11 ? 11.225 15.861 -30.015 1.00 39.53 7 THR C C 1
ATOM 1996 O O . THR C 1 11 ? 12.118 15.035 -30.182 1.00 36.83 7 THR C O 1
ATOM 2000 N N . ARG C 1 12 ? 11.289 16.769 -29.033 1.00 42.97 8 ARG C N 1
ATOM 2001 C CA . ARG C 1 12 ? 12.411 16.765 -28.068 1.00 44.40 8 ARG C CA 1
ATOM 2002 C C . ARG C 1 12 ? 12.269 15.610 -27.061 1.00 46.25 8 ARG C C 1
ATOM 2003 O O . ARG C 1 12 ? 13.210 15.416 -26.311 1.00 44.07 8 ARG C O 1
ATOM 2011 N N . LEU C 1 13 ? 11.133 14.894 -27.027 1.00 41.45 9 LEU C N 1
ATOM 2012 C CA . LEU C 1 13 ? 10.922 13.690 -26.159 1.00 43.71 9 LEU C CA 1
ATOM 2013 C C . LEU C 1 13 ? 10.563 12.470 -26.993 1.00 45.53 9 LEU C C 1
ATOM 2014 O O . LEU C 1 13 ? 10.127 12.619 -28.123 1.00 45.18 9 LEU C O 1
ATOM 2019 N N . PRO C 1 14 ? 10.685 11.240 -26.437 1.00 43.16 10 PRO C N 1
ATOM 2020 C CA . PRO C 1 14 ? 10.141 10.052 -27.091 1.00 49.70 10 PRO C CA 1
ATOM 2021 C C . PRO C 1 14 ? 8.635 10.230 -27.332 1.00 45.22 10 PRO C C 1
ATOM 2022 O O . PRO C 1 14 ? 7.940 10.812 -26.512 1.00 40.40 10 PRO C O 1
ATOM 2026 N N . GLU C 1 15 ? 8.183 9.825 -28.512 1.00 43.68 11 GLU C N 1
ATOM 2027 C CA . GLU C 1 15 ? 6.782 10.000 -28.960 1.00 42.33 11 GLU C CA 1
ATOM 2028 C C . GLU C 1 15 ? 5.836 9.349 -27.933 1.00 41.58 11 GLU C C 1
ATOM 2029 O O . GLU C 1 15 ? 6.187 8.273 -27.385 1.00 44.42 11 GLU C O 1
ATOM 2035 N N . ALA C 1 16 ? 4.748 10.031 -27.602 1.00 43.19 12 ALA C N 1
ATOM 2036 C CA . ALA C 1 16 ? 3.591 9.457 -26.888 1.00 46.46 12 ALA C CA 1
ATOM 2037 C C . ALA C 1 16 ? 2.942 8.497 -27.859 1.00 56.01 12 ALA C C 1
ATOM 2038 O O . ALA C 1 16 ? 2.257 8.997 -28.777 1.00 49.72 12 ALA C O 1
ATOM 2040 N N . LEU C 1 17 ? 3.284 7.216 -27.716 1.00 49.02 13 LEU C N 1
ATOM 2041 C CA . LEU C 1 17 ? 2.735 6.073 -28.489 1.00 55.05 13 LEU C CA 1
ATOM 2042 C C . LEU C 1 17 ? 1.374 5.652 -27.915 1.00 53.64 13 LEU C C 1
ATOM 2043 O O . LEU C 1 17 ? 1.232 5.627 -26.680 1.00 48.92 13 LEU C O 1
ATOM 2048 N N . GLY C 1 18 ? 0.430 5.282 -28.780 1.00 54.64 14 GLY C N 1
ATOM 2049 C CA . GLY C 1 18 ? -0.953 4.993 -28.370 1.00 55.05 14 GLY C CA 1
ATOM 2050 C C . GLY C 1 18 ? -1.750 6.282 -28.193 1.00 49.63 14 GLY C C 1
ATOM 2051 O O . GLY C 1 18 ? -1.298 7.361 -28.567 1.00 49.89 14 GLY C O 1
ATOM 2052 N N . PRO C 1 19 ? -2.960 6.189 -27.602 1.00 38.15 15 PRO C N 1
ATOM 2053 C CA . PRO C 1 19 ? -3.969 7.240 -27.685 1.00 38.38 15 PRO C CA 1
ATOM 2054 C C . PRO C 1 19 ? -3.833 8.334 -26.606 1.00 36.08 15 PRO C C 1
ATOM 2055 O O . PRO C 1 19 ? -4.857 8.657 -25.927 1.00 40.98 15 PRO C O 1
ATOM 2059 N N . TYR C 1 20 ? -2.664 8.980 -26.594 1.00 37.65 16 TYR C N 1
ATOM 2060 C CA . TYR C 1 20 ? -2.434 10.180 -25.761 1.00 34.76 16 TYR C CA 1
ATOM 2061 C C . TYR C 1 20 ? -1.333 11.076 -26.334 1.00 33.97 16 TYR C C 1
ATOM 2062 O O . TYR C 1 20 ? -0.543 10.721 -27.251 1.00 36.67 16 TYR C O 1
ATOM 2071 N N . SER C 1 21 ? -1.312 12.280 -25.811 1.00 31.08 17 SER C N 1
ATOM 2072 C CA . SER C 1 21 ? -0.357 13.339 -26.179 1.00 34.09 17 SER C CA 1
ATOM 2073 C C . SER C 1 21 ? 0.420 13.786 -24.945 1.00 36.30 17 SER C C 1
ATOM 2074 O O . SER C 1 21 ? -0.073 13.569 -23.791 1.00 35.46 17 SER C O 1
ATOM 2077 N N . HIS C 1 22 ? 1.592 14.358 -25.193 1.00 35.21 18 HIS C N 1
ATOM 2078 C CA . HIS C 1 22 ? 2.471 14.930 -24.129 1.00 37.60 18 HIS C CA 1
ATOM 2079 C C . HIS C 1 22 ? 1.669 15.907 -23.264 1.00 32.89 18 HIS C C 1
ATOM 2080 O O . HIS C 1 22 ? 1.854 15.918 -21.991 1.00 29.37 18 HIS C O 1
ATOM 2087 N N . ALA C 1 23 ? 0.838 16.751 -23.868 1.00 31.18 19 ALA C N 1
ATOM 2088 C CA . ALA C 1 23 ? -0.039 17.679 -23.144 1.00 31.09 19 ALA C CA 1
ATOM 2089 C C . ALA C 1 23 ? -1.137 18.238 -24.029 1.00 33.96 19 ALA C C 1
ATOM 2090 O O . ALA C 1 23 ? -1.120 18.120 -25.272 1.00 35.66 19 ALA C O 1
ATOM 2092 N N . THR C 1 24 ? -2.070 18.871 -23.392 1.00 35.24 20 THR C N 1
ATOM 2093 C CA . THR C 1 24 ? -3.065 19.723 -24.087 1.00 36.55 20 THR C CA 1
ATOM 2094 C C . THR C 1 24 ? -2.978 21.120 -23.497 1.00 41.16 20 THR C C 1
ATOM 2095 O O . THR C 1 24 ? -2.509 21.281 -22.364 1.00 39.61 20 THR C O 1
ATOM 2099 N N . VAL C 1 25 ? -3.478 22.100 -24.242 1.00 37.92 21 VAL C N 1
ATOM 2100 C CA . VAL C 1 25 ? -3.564 23.505 -23.753 1.00 37.77 21 VAL C CA 1
ATOM 2101 C C . VAL C 1 25 ? -4.971 23.972 -24.050 1.00 39.30 21 VAL C C 1
ATOM 2102 O O . VAL C 1 25 ? -5.362 23.878 -25.246 1.00 41.29 21 VAL C O 1
ATOM 2106 N N . VAL C 1 26 ? -5.688 24.373 -23.018 1.00 42.11 22 VAL C N 1
ATOM 2107 C CA . VAL C 1 26 ? -7.131 24.751 -23.082 1.00 49.45 22 VAL C CA 1
ATOM 2108 C C . VAL C 1 26 ? -7.326 25.967 -22.184 1.00 51.32 22 VAL C C 1
ATOM 2109 O O . VAL C 1 26 ? -6.961 25.860 -21.013 1.00 50.89 22 VAL C O 1
ATOM 2113 N N . ASN C 1 27 ? -7.889 27.074 -22.677 1.00 50.49 23 ASN C N 1
ATOM 2114 C CA . ASN C 1 27 ? -8.266 28.202 -21.776 1.00 48.52 23 ASN C CA 1
ATOM 2115 C C . ASN C 1 27 ? -7.045 28.661 -20.956 1.00 41.26 23 ASN C C 1
ATOM 2116 O O . ASN C 1 27 ? -7.208 28.980 -19.734 1.00 50.32 23 ASN C O 1
ATOM 2121 N N . GLY C 1 28 ? -5.871 28.733 -21.592 1.00 36.16 24 GLY C N 1
ATOM 2122 C CA . GLY C 1 28 ? -4.652 29.326 -21.021 1.00 38.53 24 GLY C CA 1
ATOM 2123 C C . GLY C 1 28 ? -4.080 28.474 -19.903 1.00 38.01 24 GLY C C 1
ATOM 2124 O O . GLY C 1 28 ? -3.284 29.004 -19.120 1.00 38.25 24 GLY C O 1
ATOM 2125 N N . MET C 1 29 ? -4.415 27.176 -19.912 1.00 41.13 25 MET C N 1
ATOM 2126 C CA . MET C 1 29 ? -3.902 26.155 -18.953 1.00 35.76 25 MET C CA 1
ATOM 2127 C C . MET C 1 29 ? -3.362 24.955 -19.758 1.00 32.17 25 MET C C 1
ATOM 2128 O O . MET C 1 29 ? -4.050 24.442 -20.669 1.00 40.37 25 MET C O 1
ATOM 2133 N N . VAL C 1 30 ? -2.131 24.541 -19.417 1.00 32.34 26 VAL C N 1
ATOM 2134 C CA . VAL C 1 30 ? -1.418 23.322 -19.871 1.00 33.46 26 VAL C CA 1
ATOM 2135 C C . VAL C 1 30 ? -1.769 22.172 -18.916 1.00 34.43 26 VAL C C 1
ATOM 2136 O O . VAL C 1 30 ? -1.601 22.387 -17.719 1.00 33.32 26 VAL C O 1
ATOM 2140 N N . TYR C 1 31 ? -2.271 21.059 -19.461 1.00 34.02 27 TYR C N 1
ATOM 2141 C CA . TYR C 1 31 ? -2.501 19.764 -18.761 1.00 31.34 27 TYR C CA 1
ATOM 2142 C C . TYR C 1 31 ? -1.477 18.789 -19.321 1.00 32.19 27 TYR C C 1
ATOM 2143 O O . TYR C 1 31 ? -1.612 18.382 -20.515 1.00 31.27 27 TYR C O 1
ATOM 2152 N N . THR C 1 32 ? -0.449 18.452 -18.550 1.00 30.38 28 THR C N 1
ATOM 2153 C CA . THR C 1 32 ? 0.563 17.478 -19.007 1.00 30.02 28 THR C CA 1
ATOM 2154 C C . THR C 1 32 ? 0.001 16.082 -18.767 1.00 31.93 28 THR C C 1
ATOM 2155 O O . THR C 1 32 ? -0.756 15.863 -17.829 1.00 29.22 28 THR C O 1
ATOM 2159 N N . SER C 1 33 ? 0.526 15.149 -19.528 1.00 28.27 29 SER C N 1
ATOM 2160 C CA . SER C 1 33 ? 0.434 13.712 -19.198 1.00 28.43 29 SER C CA 1
ATOM 2161 C C . SER C 1 33 ? 1.320 13.476 -17.985 1.00 29.46 29 SER C C 1
ATOM 2162 O O . SER C 1 33 ? 2.233 14.289 -17.701 1.00 31.21 29 SER C O 1
ATOM 2165 N N . GLY C 1 34 ? 1.067 12.373 -17.320 1.00 28.89 30 GLY C N 1
ATOM 2166 C CA . GLY C 1 34 ? 1.952 11.878 -16.273 1.00 29.46 30 GLY C CA 1
ATOM 2167 C C . GLY C 1 34 ? 3.230 11.442 -16.912 1.00 29.41 30 GLY C C 1
ATOM 2168 O O . GLY C 1 34 ? 3.176 10.478 -17.695 1.00 37.06 30 GLY C O 1
ATOM 2169 N N . GLN C 1 35 ? 4.341 12.077 -16.619 1.00 27.77 31 GLN C N 1
ATOM 2170 C CA . GLN C 1 35 ? 5.650 11.631 -17.143 1.00 29.98 31 GLN C CA 1
ATOM 2171 C C . GLN C 1 35 ? 6.228 10.521 -16.258 1.00 29.61 31 GLN C C 1
ATOM 2172 O O . GLN C 1 35 ? 6.151 10.598 -15.025 1.00 32.09 31 GLN C O 1
ATOM 2178 N N . ILE C 1 36 ? 6.864 9.550 -16.892 1.00 29.56 32 ILE C N 1
ATOM 2179 C CA . ILE C 1 36 ? 7.605 8.437 -16.260 1.00 29.07 32 ILE C CA 1
ATOM 2180 C C . ILE C 1 36 ? 9.038 8.541 -16.763 1.00 32.55 32 ILE C C 1
ATOM 2181 O O . ILE C 1 36 ? 9.258 9.321 -17.707 1.00 32.60 32 ILE C O 1
ATOM 2186 N N . PRO C 1 37 ? 10.019 7.978 -16.004 1.00 31.95 33 PRO C N 1
ATOM 2187 C CA . PRO C 1 37 ? 11.428 8.187 -16.284 1.00 29.03 33 PRO C CA 1
ATOM 2188 C C . PRO C 1 37 ? 11.980 7.419 -17.502 1.00 36.73 33 PRO C C 1
ATOM 2189 O O . PRO C 1 37 ? 12.953 6.742 -17.376 1.00 35.09 33 PRO C O 1
ATOM 2193 N N . LEU C 1 38 ? 11.422 7.705 -18.658 1.00 41.53 34 LEU C N 1
ATOM 2194 C CA . LEU C 1 38 ? 12.028 7.386 -19.978 1.00 47.22 34 LEU C CA 1
ATOM 2195 C C . LEU C 1 38 ? 13.014 8.489 -20.384 1.00 44.65 34 LEU C C 1
ATOM 2196 O O . LEU C 1 38 ? 12.690 9.726 -20.249 1.00 37.36 34 LEU C O 1
ATOM 2201 N N . ASN C 1 39 ? 14.186 8.046 -20.850 1.00 48.08 35 ASN C N 1
ATOM 2202 C CA . ASN C 1 39 ? 15.228 8.843 -21.566 1.00 54.28 35 ASN C CA 1
ATOM 2203 C C . ASN C 1 39 ? 14.732 9.066 -23.001 1.00 56.69 35 ASN C C 1
ATOM 2204 O O . ASN C 1 39 ? 13.656 8.528 -23.328 1.00 50.90 35 ASN C O 1
ATOM 2209 N N . VAL C 1 40 ? 15.485 9.763 -23.855 1.00 62.24 36 VAL C N 1
ATOM 2210 C CA . VAL C 1 40 ? 14.992 10.125 -25.221 1.00 72.44 36 VAL C CA 1
ATOM 2211 C C . VAL C 1 40 ? 14.907 8.873 -26.116 1.00 72.48 36 VAL C C 1
ATOM 2212 O O . VAL C 1 40 ? 14.219 8.957 -27.143 1.00 75.65 36 VAL C O 1
ATOM 2216 N N . ASP C 1 41 ? 15.515 7.742 -25.731 1.00 70.98 37 ASP C N 1
ATOM 2217 C CA . ASP C 1 41 ? 15.413 6.444 -26.465 1.00 70.97 37 ASP C CA 1
ATOM 2218 C C . ASP C 1 41 ? 14.132 5.678 -26.088 1.00 70.04 37 ASP C C 1
ATOM 2219 O O . ASP C 1 41 ? 13.876 4.609 -26.695 1.00 70.29 37 ASP C O 1
ATOM 2224 N N . GLY C 1 42 ? 13.364 6.176 -25.114 1.00 62.71 38 GLY C N 1
ATOM 2225 C CA . GLY C 1 42 ? 12.205 5.470 -24.536 1.00 58.75 38 GLY C CA 1
ATOM 2226 C C . GLY C 1 42 ? 12.620 4.236 -23.742 1.00 58.70 38 GLY C C 1
ATOM 2227 O O . GLY C 1 42 ? 11.890 3.216 -23.806 1.00 64.95 38 GLY C O 1
ATOM 2228 N N . LYS C 1 43 ? 13.748 4.307 -23.020 1.00 59.49 39 LYS C N 1
ATOM 2229 C CA . LYS C 1 43 ? 14.202 3.247 -22.073 1.00 58.95 39 LYS C CA 1
ATOM 2230 C C . LYS C 1 43 ? 14.143 3.827 -20.643 1.00 45.11 39 LYS C C 1
ATOM 2231 O O . LYS C 1 43 ? 14.456 5.027 -20.515 1.00 45.72 39 LYS C O 1
ATOM 2237 N N . ILE C 1 44 ? 13.751 3.030 -19.644 1.00 48.63 40 ILE C N 1
ATOM 2238 C CA . ILE C 1 44 ? 13.765 3.466 -18.201 1.00 50.90 40 ILE C CA 1
ATOM 2239 C C . ILE C 1 44 ? 15.209 3.830 -17.825 1.00 47.33 40 ILE C C 1
ATOM 2240 O O . ILE C 1 44 ? 16.093 2.932 -17.908 1.00 40.87 40 ILE C O 1
ATOM 2245 N N . VAL C 1 45 ? 15.453 5.051 -17.343 1.00 48.53 41 VAL C N 1
ATOM 2246 C CA . VAL C 1 45 ? 16.857 5.567 -17.218 1.00 50.90 41 VAL C CA 1
ATOM 2247 C C . VAL C 1 45 ? 17.685 4.688 -16.261 1.00 56.44 41 VAL C C 1
ATOM 2248 O O . VAL C 1 45 ? 18.884 4.478 -16.546 1.00 60.22 41 VAL C O 1
ATOM 2252 N N . SER C 1 46 ? 17.095 4.226 -15.157 1.00 52.03 42 SER C N 1
ATOM 2253 C CA . SER C 1 46 ? 17.825 3.643 -13.998 1.00 48.86 42 SER C CA 1
ATOM 2254 C C . SER C 1 46 ? 16.806 3.194 -12.955 1.00 53.03 42 SER C C 1
ATOM 2255 O O . SER C 1 46 ? 15.655 3.701 -13.029 1.00 47.82 42 SER C O 1
ATOM 2258 N N . ALA C 1 47 ? 17.181 2.303 -12.031 1.00 45.55 43 ALA C N 1
ATOM 2259 C CA . ALA C 1 47 ? 16.311 1.857 -10.923 1.00 51.55 43 ALA C CA 1
ATOM 2260 C C . ALA C 1 47 ? 16.403 2.871 -9.776 1.00 45.17 43 ALA C C 1
ATOM 2261 O O . ALA C 1 47 ? 15.586 2.740 -8.848 1.00 54.57 43 ALA C O 1
ATOM 2263 N N . ASP C 1 48 ? 17.370 3.802 -9.826 1.00 43.12 44 ASP C N 1
ATOM 2264 C CA . ASP C 1 48 ? 17.639 4.806 -8.754 1.00 47.74 44 ASP C CA 1
ATOM 2265 C C . ASP C 1 48 ? 16.535 5.864 -8.719 1.00 38.19 44 ASP C C 1
ATOM 2266 O O . ASP C 1 48 ? 16.231 6.408 -9.788 1.00 39.82 44 ASP C O 1
ATOM 2271 N N . VAL C 1 49 ? 15.927 6.084 -7.556 1.00 41.72 45 VAL C N 1
ATOM 2272 C CA . VAL C 1 49 ? 14.675 6.897 -7.462 1.00 37.05 45 VAL C CA 1
ATOM 2273 C C . VAL C 1 49 ? 15.011 8.359 -7.700 1.00 38.49 45 VAL C C 1
ATOM 2274 O O . VAL C 1 49 ? 14.141 9.047 -8.211 1.00 35.55 45 VAL C O 1
ATOM 2278 N N . GLN C 1 50 ? 16.197 8.859 -7.317 1.00 36.63 46 GLN C N 1
ATOM 2279 C CA . GLN C 1 50 ? 16.565 10.282 -7.518 1.00 38.91 46 GLN C CA 1
ATOM 2280 C C . GLN C 1 50 ? 16.791 10.534 -9.017 1.00 34.85 46 GLN C C 1
ATOM 2281 O O . GLN C 1 50 ? 16.387 11.604 -9.495 1.00 36.16 46 GLN C O 1
ATOM 2287 N N . ALA C 1 51 ? 17.508 9.636 -9.696 1.00 36.99 47 ALA C N 1
ATOM 2288 C CA . ALA C 1 51 ? 17.670 9.651 -11.179 1.00 37.51 47 ALA C CA 1
ATOM 2289 C C . ALA C 1 51 ? 16.285 9.665 -11.852 1.00 30.70 47 ALA C C 1
ATOM 2290 O O . ALA C 1 51 ? 16.081 10.488 -12.734 1.00 34.72 47 ALA C O 1
ATOM 2292 N N . GLN C 1 52 ? 15.409 8.734 -11.489 1.00 34.43 48 GLN C N 1
ATOM 2293 C CA . GLN C 1 52 ? 14.037 8.651 -12.069 1.00 32.60 48 GLN C CA 1
ATOM 2294 C C . GLN C 1 52 ? 13.318 9.988 -11.872 1.00 30.23 48 GLN C C 1
ATOM 2295 O O . GLN C 1 52 ? 12.676 10.486 -12.816 1.00 31.47 48 GLN C O 1
ATOM 2301 N N . THR C 1 53 ? 13.341 10.535 -10.662 1.00 30.54 49 THR C N 1
ATOM 2302 C CA . THR C 1 53 ? 12.659 11.809 -10.369 1.00 29.62 49 THR C CA 1
ATOM 2303 C C . THR C 1 53 ? 13.228 12.916 -11.259 1.00 28.01 49 THR C C 1
ATOM 2304 O O . THR C 1 53 ? 12.439 13.728 -11.880 1.00 30.45 49 THR C O 1
ATOM 2308 N N . LYS C 1 54 ? 14.564 13.017 -11.341 1.00 33.11 50 LYS C N 1
ATOM 2309 C CA . LYS C 1 54 ? 15.204 14.022 -12.194 1.00 33.49 50 LYS C CA 1
ATOM 2310 C C . LYS C 1 54 ? 14.723 13.825 -13.646 1.00 29.76 50 LYS C C 1
ATOM 2311 O O . LYS C 1 54 ? 14.350 14.858 -14.271 1.00 32.44 50 LYS C O 1
ATOM 2317 N N . GLN C 1 55 ? 14.748 12.597 -14.149 1.00 30.85 51 GLN C N 1
ATOM 2318 C CA . GLN C 1 55 ? 14.365 12.303 -15.562 1.00 30.64 51 GLN C CA 1
ATOM 2319 C C . GLN C 1 55 ? 12.923 12.778 -15.746 1.00 31.56 51 GLN C C 1
ATOM 2320 O O . GLN C 1 55 ? 12.628 13.482 -16.708 1.00 28.98 51 GLN C O 1
ATOM 2326 N N . VAL C 1 56 ? 12.024 12.408 -14.839 1.00 28.58 52 VAL C N 1
ATOM 2327 C CA . VAL C 1 56 ? 10.625 12.879 -14.933 1.00 26.55 52 VAL C CA 1
ATOM 2328 C C . VAL C 1 56 ? 10.565 14.417 -15.035 1.00 27.14 52 VAL C C 1
ATOM 2329 O O . VAL C 1 56 ? 9.755 14.961 -15.868 1.00 29.67 52 VAL C O 1
ATOM 2333 N N . LEU C 1 57 ? 11.240 15.149 -14.149 1.00 28.22 53 LEU C N 1
ATOM 2334 C CA . LEU C 1 57 ? 11.069 16.634 -14.111 1.00 27.01 53 LEU C CA 1
ATOM 2335 C C . LEU C 1 57 ? 11.721 17.277 -15.347 1.00 27.32 53 LEU C C 1
ATOM 2336 O O . LEU C 1 57 ? 11.200 18.303 -15.847 1.00 32.09 53 LEU C O 1
ATOM 2341 N N . GLU C 1 58 ? 12.838 16.717 -15.788 1.00 32.36 54 GLU C N 1
ATOM 2342 C CA . GLU C 1 58 ? 13.511 17.170 -17.048 1.00 33.25 54 GLU C CA 1
ATOM 2343 C C . GLU C 1 58 ? 12.521 17.002 -18.210 1.00 34.36 54 GLU C C 1
ATOM 2344 O O . GLU C 1 58 ? 12.298 17.965 -18.982 1.00 33.14 54 GLU C O 1
ATOM 2350 N N . ASN C 1 59 ? 11.898 15.838 -18.306 1.00 31.32 55 ASN C N 1
ATOM 2351 C CA . ASN C 1 59 ? 10.844 15.562 -19.332 1.00 30.93 55 ASN C CA 1
ATOM 2352 C C . ASN C 1 59 ? 9.719 16.591 -19.228 1.00 34.77 55 ASN C C 1
ATOM 2353 O O . ASN C 1 59 ? 9.347 17.247 -20.238 1.00 32.93 55 ASN C O 1
ATOM 2358 N N . LEU C 1 60 ? 9.221 16.856 -18.030 1.00 30.90 56 LEU C N 1
ATOM 2359 C CA . LEU C 1 60 ? 8.088 17.797 -17.852 1.00 28.71 56 LEU C CA 1
ATOM 2360 C C . LEU C 1 60 ? 8.510 19.229 -18.199 1.00 29.62 56 LEU C C 1
ATOM 2361 O O . LEU C 1 60 ? 7.689 19.995 -18.729 1.00 33.50 56 LEU C O 1
ATOM 2366 N N . LYS C 1 61 ? 9.765 19.589 -17.942 1.00 32.52 57 LYS C N 1
ATOM 2367 C CA . LYS C 1 61 ? 10.248 20.957 -18.254 1.00 32.04 57 LYS C CA 1
ATOM 2368 C C . LYS C 1 61 ? 10.153 21.202 -19.775 1.00 35.39 57 LYS C C 1
ATOM 2369 O O . LYS C 1 61 ? 9.674 22.299 -20.210 1.00 35.26 57 LYS C O 1
ATOM 2375 N N . VAL C 1 62 ? 10.560 20.189 -20.525 1.00 35.69 58 VAL C N 1
ATOM 2376 C CA . VAL C 1 62 ? 10.569 20.220 -22.017 1.00 34.77 58 VAL C CA 1
ATOM 2377 C C . VAL C 1 62 ? 9.116 20.330 -22.464 1.00 34.73 58 VAL C C 1
ATOM 2378 O O . VAL C 1 62 ? 8.814 21.230 -23.295 1.00 37.06 58 VAL C O 1
ATOM 2382 N N . VAL C 1 63 ? 8.207 19.544 -21.878 1.00 34.92 59 VAL C N 1
ATOM 2383 C CA . VAL C 1 63 ? 6.753 19.615 -22.220 1.00 35.13 59 VAL C CA 1
ATOM 2384 C C . VAL C 1 63 ? 6.196 21.021 -21.983 1.00 35.30 59 VAL C C 1
ATOM 2385 O O . VAL C 1 63 ? 5.522 21.556 -22.898 1.00 37.76 59 VAL C O 1
ATOM 2389 N N . LEU C 1 64 ? 6.371 21.585 -20.779 1.00 33.11 60 LEU C N 1
ATOM 2390 C CA . LEU C 1 64 ? 5.915 22.943 -20.436 1.00 33.00 60 LEU C CA 1
ATOM 2391 C C . LEU C 1 64 ? 6.426 23.962 -21.471 1.00 34.05 60 LEU C C 1
ATOM 2392 O O . LEU C 1 64 ? 5.597 24.788 -21.934 1.00 38.04 60 LEU C O 1
ATOM 2397 N N . GLU C 1 65 ? 7.715 23.912 -21.761 1.00 36.14 61 GLU C N 1
ATOM 2398 C CA . GLU C 1 65 ? 8.420 24.839 -22.705 1.00 39.78 61 GLU C CA 1
ATOM 2399 C C . GLU C 1 65 ? 7.748 24.755 -24.079 1.00 38.85 61 GLU C C 1
ATOM 2400 O O . GLU C 1 65 ? 7.376 25.803 -24.582 1.00 41.21 61 GLU C O 1
ATOM 2406 N N . GLU C 1 66 ? 7.529 23.543 -24.593 1.00 40.02 62 GLU C N 1
ATOM 2407 C CA . GLU C 1 66 ? 6.982 23.314 -25.959 1.00 41.59 62 GLU C CA 1
ATOM 2408 C C . GLU C 1 66 ? 5.485 23.649 -25.937 1.00 45.03 62 GLU C C 1
ATOM 2409 O O . GLU C 1 66 ? 4.909 23.876 -27.020 1.00 44.20 62 GLU C O 1
ATOM 2415 N N . ALA C 1 67 ? 4.877 23.801 -24.757 1.00 35.30 63 ALA C N 1
ATOM 2416 C CA . ALA C 1 67 ? 3.460 24.161 -24.609 1.00 37.45 63 ALA C CA 1
ATOM 2417 C C . ALA C 1 67 ? 3.287 25.666 -24.360 1.00 37.21 63 ALA C C 1
ATOM 2418 O O . ALA C 1 67 ? 2.117 26.082 -24.214 1.00 37.93 63 ALA C O 1
ATOM 2420 N N . GLY C 1 68 ? 4.389 26.418 -24.219 1.00 40.04 64 GLY C N 1
ATOM 2421 C CA . GLY C 1 68 ? 4.384 27.887 -24.027 1.00 44.18 64 GLY C CA 1
ATOM 2422 C C . GLY C 1 68 ? 4.265 28.257 -22.560 1.00 43.42 64 GLY C C 1
ATOM 2423 O O . GLY C 1 68 ? 3.676 29.333 -22.248 1.00 40.92 64 GLY C O 1
ATOM 2424 N N . SER C 1 69 ? 4.708 27.342 -21.679 1.00 39.58 65 SER C N 1
ATOM 2425 C CA . SER C 1 69 ? 4.672 27.514 -20.198 1.00 31.98 65 SER C CA 1
ATOM 2426 C C . SER C 1 69 ? 6.098 27.322 -19.670 1.00 36.04 65 SER C C 1
ATOM 2427 O O . SER C 1 69 ? 7.053 27.297 -20.474 1.00 37.41 65 SER C O 1
ATOM 2430 N N . ASP C 1 70 ? 6.255 27.249 -18.344 1.00 34.84 66 ASP C N 1
ATOM 2431 C CA . ASP C 1 70 ? 7.542 26.900 -17.728 1.00 36.12 66 ASP C CA 1
ATOM 2432 C C . ASP C 1 70 ? 7.261 26.497 -16.285 1.00 32.97 66 ASP C C 1
ATOM 2433 O O . ASP C 1 70 ? 6.084 26.626 -15.859 1.00 34.60 66 ASP C O 1
ATOM 2438 N N . LEU C 1 71 ? 8.263 25.945 -15.626 1.00 35.47 67 LEU C N 1
ATOM 2439 C CA . LEU C 1 71 ? 8.071 25.402 -14.251 1.00 36.75 67 LEU C CA 1
ATOM 2440 C C . LEU C 1 71 ? 7.624 26.515 -13.309 1.00 35.52 67 LEU C C 1
ATOM 2441 O O . LEU C 1 71 ? 6.804 26.234 -12.357 1.00 35.52 67 LEU C O 1
ATOM 2446 N N . ASN C 1 72 ? 8.034 27.774 -13.567 1.00 35.94 68 ASN C N 1
ATOM 2447 C CA . ASN C 1 72 ? 7.644 28.893 -12.687 1.00 40.78 68 ASN C CA 1
ATOM 2448 C C . ASN C 1 72 ? 6.160 29.203 -12.845 1.00 34.64 68 ASN C C 1
ATOM 2449 O O . ASN C 1 72 ? 5.673 29.888 -11.979 1.00 37.21 68 ASN C O 1
ATOM 2454 N N . SER C 1 73 ? 5.458 28.644 -13.836 1.00 34.70 69 SER C N 1
ATOM 2455 C CA . SER C 1 73 ? 4.018 28.879 -14.079 1.00 35.07 69 SER C CA 1
ATOM 2456 C C . SER C 1 73 ? 3.162 27.686 -13.616 1.00 34.88 69 SER C C 1
ATOM 2457 O O . SER C 1 73 ? 1.945 27.736 -13.829 1.00 34.03 69 SER C O 1
ATOM 2460 N N . VAL C 1 74 ? 3.746 26.705 -12.935 1.00 32.84 70 VAL C N 1
ATOM 2461 C CA . VAL C 1 74 ? 2.965 25.493 -12.503 1.00 33.48 70 VAL C CA 1
ATOM 2462 C C . VAL C 1 74 ? 1.969 25.842 -11.380 1.00 32.55 70 VAL C C 1
ATOM 2463 O O . VAL C 1 74 ? 2.397 26.513 -10.406 1.00 36.65 70 VAL C O 1
ATOM 2467 N N . ALA C 1 75 ? 0.711 25.410 -11.471 1.00 29.00 71 ALA C N 1
ATOM 2468 C CA . ALA C 1 75 ? -0.352 25.633 -10.459 1.00 30.68 71 ALA C CA 1
ATOM 2469 C C . ALA C 1 75 ? -0.324 24.457 -9.477 1.00 29.65 71 ALA C C 1
ATOM 2470 O O . ALA C 1 75 ? -0.573 24.625 -8.276 1.00 30.32 71 ALA C O 1
ATOM 2472 N N . LYS C 1 76 ? -0.093 23.269 -10.015 1.00 28.87 72 LYS C N 1
ATOM 2473 C CA . LYS C 1 76 ? -0.439 22.037 -9.271 1.00 29.40 72 LYS C CA 1
ATOM 2474 C C . LYS C 1 76 ? 0.364 20.882 -9.833 1.00 30.83 72 LYS C C 1
ATOM 2475 O O . LYS C 1 76 ? 0.366 20.651 -11.041 1.00 29.78 72 LYS C O 1
ATOM 2481 N N . ALA C 1 77 ? 0.928 20.104 -8.931 1.00 26.95 73 ALA C N 1
ATOM 2482 C CA . ALA C 1 77 ? 1.697 18.909 -9.293 1.00 29.78 73 ALA C CA 1
ATOM 2483 C C . ALA C 1 77 ? 1.076 17.727 -8.558 1.00 31.10 73 ALA C C 1
ATOM 2484 O O . ALA C 1 77 ? 0.718 17.859 -7.415 1.00 30.96 73 ALA C O 1
ATOM 2486 N N . THR C 1 78 ? 0.900 16.610 -9.227 1.00 26.49 74 THR C N 1
ATOM 2487 C CA . THR C 1 78 ? 0.576 15.341 -8.532 1.00 26.58 74 THR C CA 1
ATOM 2488 C C . THR C 1 78 ? 1.700 14.345 -8.771 1.00 29.56 74 THR C C 1
ATOM 2489 O O . THR C 1 78 ? 2.019 14.014 -9.945 1.00 30.57 74 THR C O 1
ATOM 2493 N N . ILE C 1 79 ? 2.235 13.832 -7.657 1.00 28.64 75 ILE C N 1
ATOM 2494 C CA . ILE C 1 79 ? 3.359 12.891 -7.610 1.00 28.64 75 ILE C CA 1
ATOM 2495 C C . ILE C 1 79 ? 2.801 11.546 -7.132 1.00 23.78 75 ILE C C 1
ATOM 2496 O O . ILE C 1 79 ? 2.340 11.364 -5.928 1.00 27.88 75 ILE C O 1
ATOM 2501 N N . PHE C 1 80 ? 2.819 10.607 -8.066 1.00 25.27 76 PHE C N 1
ATOM 2502 C CA . PHE C 1 80 ? 2.466 9.194 -7.796 1.00 26.17 76 PHE C CA 1
ATOM 2503 C C . PHE C 1 80 ? 3.799 8.455 -7.570 1.00 27.32 76 PHE C C 1
ATOM 2504 O O . PHE C 1 80 ? 4.638 8.452 -8.447 1.00 28.07 76 PHE C O 1
ATOM 2512 N N . ILE C 1 81 ? 3.948 7.766 -6.423 1.00 26.32 77 ILE C N 1
ATOM 2513 C CA . ILE C 1 81 ? 5.221 7.050 -6.108 1.00 27.38 77 ILE C CA 1
ATOM 2514 C C . ILE C 1 81 ? 4.971 5.592 -5.716 1.00 27.41 77 ILE C C 1
ATOM 2515 O O . ILE C 1 81 ? 3.881 5.185 -5.279 1.00 25.43 77 ILE C O 1
ATOM 2520 N N . LYS C 1 82 ? 6.031 4.801 -5.861 1.00 27.44 78 LYS C N 1
ATOM 2521 C CA . LYS C 1 82 ? 6.001 3.367 -5.528 1.00 27.67 78 LYS C CA 1
ATOM 2522 C C . LYS C 1 82 ? 6.265 3.129 -4.039 1.00 28.40 78 LYS C C 1
ATOM 2523 O O . LYS C 1 82 ? 5.745 2.120 -3.537 1.00 29.29 78 LYS C O 1
ATOM 2529 N N . ASP C 1 83 ? 6.992 4.027 -3.393 1.00 31.25 79 ASP C N 1
ATOM 2530 C CA . ASP C 1 83 ? 7.481 3.828 -1.999 1.00 33.03 79 ASP C CA 1
ATOM 2531 C C . ASP C 1 83 ? 7.610 5.166 -1.282 1.00 27.79 79 ASP C C 1
ATOM 2532 O O . ASP C 1 83 ? 8.594 5.901 -1.457 1.00 31.33 79 ASP C O 1
ATOM 2537 N N . MET C 1 84 ? 6.685 5.381 -0.344 1.00 30.91 80 MET C N 1
ATOM 2538 C CA . MET C 1 84 ? 6.688 6.565 0.556 1.00 32.99 80 MET C CA 1
ATOM 2539 C C . MET C 1 84 ? 7.982 6.661 1.383 1.00 28.53 80 MET C C 1
ATOM 2540 O O . MET C 1 84 ? 8.361 7.811 1.706 1.00 33.61 80 MET C O 1
ATOM 2545 N N . ASN C 1 85 ? 8.702 5.576 1.672 1.00 32.46 81 ASN C N 1
ATOM 2546 C CA . ASN C 1 85 ? 10.053 5.672 2.307 1.00 36.11 81 ASN C CA 1
ATOM 2547 C C . ASN C 1 85 ? 11.040 6.433 1.408 1.00 40.75 81 ASN C C 1
ATOM 2548 O O . ASN C 1 85 ? 11.995 7.064 1.942 1.00 42.19 81 ASN C O 1
ATOM 2553 N N . ASP C 1 86 ? 10.775 6.550 0.096 1.00 37.22 82 ASP C N 1
ATOM 2554 C CA . ASP C 1 86 ? 11.634 7.340 -0.822 1.00 38.38 82 ASP C CA 1
ATOM 2555 C C . ASP C 1 86 ? 11.252 8.827 -0.849 1.00 36.54 82 ASP C C 1
ATOM 2556 O O . ASP C 1 86 ? 11.857 9.592 -1.652 1.00 41.13 82 ASP C O 1
ATOM 2561 N N . PHE C 1 87 ? 10.236 9.245 -0.107 1.00 37.78 83 PHE C N 1
ATOM 2562 C CA . PHE C 1 87 ? 9.690 10.624 -0.174 1.00 36.79 83 PHE C CA 1
ATOM 2563 C C . PHE C 1 87 ? 10.796 11.663 0.019 1.00 36.12 83 PHE C C 1
ATOM 2564 O O . PHE C 1 87 ? 10.868 12.639 -0.729 1.00 35.49 83 PHE C O 1
ATOM 2572 N N . GLN C 1 88 ? 11.651 11.522 1.050 1.00 36.46 84 GLN C N 1
ATOM 2573 C CA . GLN C 1 88 ? 12.687 12.572 1.266 1.00 36.35 84 GLN C CA 1
ATOM 2574 C C . GLN C 1 88 ? 13.611 12.664 0.032 1.00 33.15 84 GLN C C 1
ATOM 2575 O O . GLN C 1 88 ? 13.992 13.802 -0.297 1.00 34.03 84 GLN C O 1
ATOM 2581 N N . LYS C 1 89 ? 14.003 11.539 -0.571 1.00 31.41 85 LYS C N 1
ATOM 2582 C CA . LYS C 1 89 ? 14.948 11.516 -1.713 1.00 31.60 85 LYS C CA 1
ATOM 2583 C C . LYS C 1 89 ? 14.269 12.166 -2.922 1.00 32.44 85 LYS C C 1
ATOM 2584 O O . LYS C 1 89 ? 14.904 13.007 -3.616 1.00 33.62 85 LYS C O 1
ATOM 2590 N N . ILE C 1 90 ? 12.975 11.892 -3.078 1.00 34.61 86 ILE C N 1
ATOM 2591 C CA . ILE C 1 90 ? 12.166 12.456 -4.205 1.00 35.49 86 ILE C CA 1
ATOM 2592 C C . ILE C 1 90 ? 12.036 13.970 -3.993 1.00 33.74 86 ILE C C 1
ATOM 2593 O O . ILE C 1 90 ? 12.263 14.717 -4.910 1.00 31.26 86 ILE C O 1
ATOM 2598 N N . ASN C 1 91 ? 11.754 14.407 -2.774 1.00 34.97 87 ASN C N 1
ATOM 2599 C CA . ASN C 1 91 ? 11.566 15.823 -2.410 1.00 34.32 87 ASN C CA 1
ATOM 2600 C C . ASN C 1 91 ? 12.805 16.705 -2.658 1.00 32.91 87 ASN C C 1
ATOM 2601 O O . ASN C 1 91 ? 12.695 17.853 -3.127 1.00 34.89 87 ASN C O 1
ATOM 2606 N N . GLU C 1 92 ? 13.983 16.175 -2.332 1.00 34.68 88 GLU C N 1
ATOM 2607 C CA . GLU C 1 92 ? 15.298 16.803 -2.561 1.00 38.52 88 GLU C CA 1
ATOM 2608 C C . GLU C 1 92 ? 15.441 17.184 -4.037 1.00 37.10 88 GLU C C 1
ATOM 2609 O O . GLU C 1 92 ? 15.659 18.369 -4.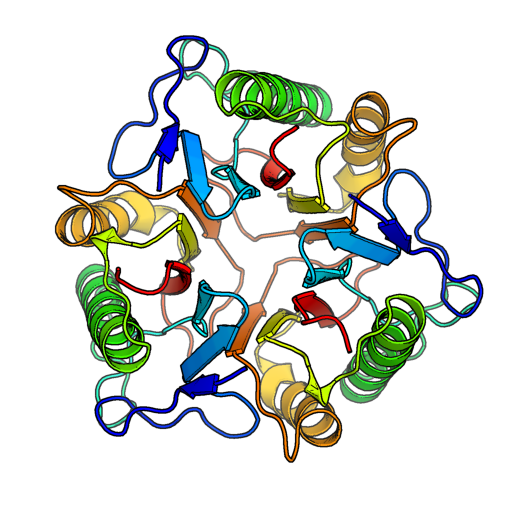366 1.00 38.04 88 GLU C O 1
ATOM 2615 N N . VAL C 1 93 ? 15.199 16.226 -4.924 1.00 36.23 89 VAL C N 1
ATOM 2616 C CA . VAL C 1 93 ? 15.279 16.463 -6.381 1.00 34.70 89 VAL C CA 1
ATOM 2617 C C . VAL C 1 93 ? 14.172 17.416 -6.796 1.00 31.37 89 VAL C C 1
ATOM 2618 O O . VAL C 1 93 ? 14.465 18.361 -7.479 1.00 33.69 89 VAL C O 1
ATOM 2622 N N . TYR C 1 94 ? 12.943 17.192 -6.340 1.00 32.40 90 TYR C N 1
ATOM 2623 C CA . TYR C 1 94 ? 11.786 18.048 -6.652 1.00 29.86 90 TYR C CA 1
ATOM 2624 C C . TYR C 1 94 ? 12.091 19.514 -6.312 1.00 32.13 90 TYR C C 1
ATOM 2625 O O . TYR C 1 94 ? 11.784 20.404 -7.114 1.00 30.70 90 TYR C O 1
ATOM 2634 N N . GLY C 1 95 ? 12.716 19.771 -5.147 1.00 33.94 91 GLY C N 1
ATOM 2635 C CA . GLY C 1 95 ? 12.953 21.146 -4.683 1.00 34.04 91 GLY C CA 1
ATOM 2636 C C . GLY C 1 95 ? 14.066 21.853 -5.458 1.00 37.12 91 GLY C C 1
ATOM 2637 O O . GLY C 1 95 ? 14.188 23.099 -5.312 1.00 39.25 91 GLY C O 1
ATOM 2638 N N . GLN C 1 96 ? 14.834 21.138 -6.276 1.00 34.60 92 GLN C N 1
ATOM 2639 C CA . GLN C 1 96 ? 15.815 21.719 -7.227 1.00 38.27 92 GLN C CA 1
ATOM 2640 C C . GLN C 1 96 ? 15.067 22.329 -8.417 1.00 41.10 92 GLN C C 1
ATOM 2641 O O . GLN C 1 96 ? 15.655 23.200 -9.105 1.00 38.18 92 GLN C O 1
ATOM 2647 N N . TYR C 1 97 ? 13.850 21.863 -8.725 1.00 33.83 93 TYR C N 1
ATOM 2648 C CA . TYR C 1 97 ? 13.036 22.333 -9.876 1.00 34.61 93 TYR C CA 1
ATOM 2649 C C . TYR C 1 97 ? 11.993 23.352 -9.431 1.00 36.17 93 TYR C C 1
ATOM 2650 O O . TYR C 1 97 ? 11.647 24.246 -10.208 1.00 37.21 93 TYR C O 1
ATOM 2659 N N . PHE C 1 98 ? 11.511 23.194 -8.215 1.00 33.77 94 PHE C N 1
ATOM 2660 C CA . PHE C 1 98 ? 10.509 24.097 -7.613 1.00 35.47 94 PHE C CA 1
ATOM 2661 C C . PHE C 1 98 ? 11.190 24.637 -6.374 1.00 39.43 94 PHE C C 1
ATOM 2662 O O . PHE C 1 98 ? 11.011 24.111 -5.311 1.00 41.68 94 PHE C O 1
ATOM 2670 N N . ASN C 1 99 ? 12.122 25.564 -6.619 1.00 38.17 95 ASN C N 1
ATOM 2671 C CA . ASN C 1 99 ? 12.972 26.178 -5.567 1.00 40.22 95 ASN C CA 1
ATOM 2672 C C . ASN C 1 99 ? 12.337 27.483 -5.088 1.00 41.91 95 ASN C C 1
ATOM 2673 O O . ASN C 1 99 ? 12.011 27.561 -3.887 1.00 51.40 95 ASN C O 1
ATOM 2678 N N . GLU C 1 100 ? 12.191 28.468 -5.964 1.00 42.47 96 GLU C N 1
ATOM 2679 C CA . GLU C 1 100 ? 11.588 29.755 -5.546 1.00 36.53 96 GLU C CA 1
ATOM 2680 C C . GLU C 1 100 ? 10.079 29.623 -5.700 1.00 37.92 96 GLU C C 1
ATOM 2681 O O . GLU C 1 100 ? 9.357 30.077 -4.826 1.00 40.85 96 GLU C O 1
ATOM 2687 N N . HIS C 1 101 ? 9.660 28.987 -6.787 1.00 37.65 97 HIS C N 1
ATOM 2688 C CA . HIS C 1 101 ? 8.227 28.773 -7.102 1.00 31.84 97 HIS C CA 1
ATOM 2689 C C . HIS C 1 101 ? 7.801 27.455 -6.464 1.00 32.09 97 HIS C C 1
ATOM 2690 O O . HIS C 1 101 ? 8.399 26.450 -6.768 1.00 33.61 97 HIS C O 1
ATOM 2697 N N . LYS C 1 102 ? 6.813 27.522 -5.583 1.00 31.99 98 LYS C N 1
ATOM 2698 C CA . LYS C 1 102 ? 6.348 26.335 -4.840 1.00 31.32 98 LYS C CA 1
ATOM 2699 C C . LYS C 1 102 ? 4.854 26.147 -5.050 1.00 33.31 98 LYS C C 1
ATOM 2700 O O . LYS C 1 102 ? 4.083 26.604 -4.261 1.00 31.09 98 LYS C O 1
ATOM 2706 N N . PRO C 1 103 ? 4.448 25.417 -6.090 1.00 31.36 99 PRO C N 1
ATOM 2707 C CA . PRO C 1 103 ? 3.046 25.222 -6.366 1.00 29.39 99 PRO C CA 1
ATOM 2708 C C . PRO C 1 103 ? 2.314 24.252 -5.428 1.00 27.18 99 PRO C C 1
ATOM 2709 O O . PRO C 1 103 ? 2.896 23.643 -4.625 1.00 29.00 99 PRO C O 1
ATOM 2713 N N . ALA C 1 104 ? 1.011 24.113 -5.636 1.00 27.56 100 ALA C N 1
ATOM 2714 C CA . ALA C 1 104 ? 0.220 23.121 -4.891 1.00 25.79 100 ALA C CA 1
ATOM 2715 C C . ALA C 1 104 ? 0.693 21.716 -5.302 1.00 26.56 100 ALA C C 1
ATOM 2716 O O . ALA C 1 104 ? 1.081 21.509 -6.439 1.00 27.52 100 ALA C O 1
ATOM 2718 N N . ARG C 1 105 ? 0.592 20.761 -4.394 1.00 28.47 101 ARG C N 1
ATOM 2719 C CA . ARG C 1 105 ? 1.106 19.403 -4.668 1.00 29.74 101 ARG C CA 1
ATOM 2720 C C . ARG C 1 105 ? 0.279 18.397 -3.867 1.00 26.44 101 ARG C C 1
ATOM 2721 O O . ARG C 1 105 ? -0.139 18.671 -2.745 1.00 27.51 101 ARG C O 1
ATOM 2729 N N . SER C 1 106 ? 0.096 17.212 -4.424 1.00 26.85 102 SER C N 1
ATOM 2730 C CA . SER C 1 106 ? -0.315 15.988 -3.706 1.00 29.30 102 SER C CA 1
ATOM 2731 C C . SER C 1 106 ? 0.693 14.892 -4.041 1.00 33.38 102 SER C C 1
ATOM 2732 O O . SER C 1 106 ? 1.184 14.888 -5.174 1.00 29.09 102 SER C O 1
ATOM 2735 N N . CYS C 1 107 ? 1.045 14.067 -3.055 1.00 27.00 103 CYS C N 1
ATOM 2736 C CA . CYS C 1 107 ? 1.956 12.937 -3.214 1.00 29.35 103 CYS C CA 1
ATOM 2737 C C . CYS C 1 107 ? 1.345 11.723 -2.503 1.00 32.55 103 CYS C C 1
ATOM 2738 O O . CYS C 1 107 ? 1.067 11.806 -1.315 1.00 32.55 103 CYS C O 1
ATOM 2741 N N . VAL C 1 108 ? 1.047 10.666 -3.228 1.00 27.07 104 VAL C N 1
ATOM 2742 C CA . VAL C 1 108 ? 0.505 9.382 -2.698 1.00 22.07 104 VAL C CA 1
ATOM 2743 C C . VAL C 1 108 ? 1.388 8.230 -3.224 1.00 23.22 104 VAL C C 1
ATOM 2744 O O . VAL C 1 108 ? 1.936 8.267 -4.396 1.00 23.81 104 VAL C O 1
ATOM 2748 N N . GLU C 1 109 ? 1.458 7.199 -2.415 1.00 25.42 105 GLU C N 1
ATOM 2749 C CA . GLU C 1 109 ? 2.009 5.895 -2.827 1.00 27.16 105 GLU C CA 1
ATOM 2750 C C . GLU C 1 109 ? 0.910 5.073 -3.467 1.00 25.31 105 GLU C C 1
ATOM 2751 O O . GLU C 1 109 ? -0.120 4.696 -2.806 1.00 30.98 105 GLU C O 1
ATOM 2757 N N . VAL C 1 110 ? 1.121 4.756 -4.749 1.00 24.67 106 VAL C N 1
ATOM 2758 C CA . VAL C 1 110 ? 0.216 3.847 -5.490 1.00 25.77 106 VAL C CA 1
ATOM 2759 C C . VAL C 1 110 ? 0.730 2.398 -5.358 1.00 26.14 106 VAL C C 1
ATOM 2760 O O . VAL C 1 110 ? 1.897 2.173 -4.919 1.00 30.15 106 VAL C O 1
ATOM 2764 N N . ALA C 1 111 ? -0.068 1.466 -5.844 1.00 26.55 107 ALA C N 1
ATOM 2765 C CA . ALA C 1 111 ? 0.290 0.031 -5.849 1.00 28.23 107 ALA C CA 1
ATOM 2766 C C . ALA C 1 111 ? 1.398 -0.253 -6.882 1.00 28.26 107 ALA C C 1
ATOM 2767 O O . ALA C 1 111 ? 2.241 -1.092 -6.591 1.00 27.26 107 ALA C O 1
ATOM 2769 N N . ARG C 1 112 ? 1.373 0.389 -8.038 1.00 26.88 108 ARG C N 1
ATOM 2770 C CA . ARG C 1 112 ? 2.176 -0.001 -9.228 1.00 27.96 108 ARG C CA 1
ATOM 2771 C C . ARG C 1 112 ? 2.070 1.102 -10.267 1.00 29.51 108 ARG C C 1
ATOM 2772 O O . ARG C 1 112 ? 0.981 1.744 -10.383 1.00 27.36 108 ARG C O 1
ATOM 2780 N N . LEU C 1 113 ? 3.161 1.310 -10.970 1.00 26.97 109 LEU C N 1
ATOM 2781 C CA . LEU C 1 113 ? 3.241 2.378 -11.988 1.00 30.57 109 LEU C CA 1
ATOM 2782 C C . LEU C 1 113 ? 3.513 1.738 -13.335 1.00 29.69 109 LEU C C 1
ATOM 2783 O O . LEU C 1 113 ? 4.022 0.612 -13.385 1.00 31.80 109 LEU C O 1
ATOM 2788 N N . PRO C 1 114 ? 3.175 2.437 -14.453 1.00 29.00 110 PRO C N 1
ATOM 2789 C CA . PRO C 1 114 ? 3.527 1.914 -15.783 1.00 29.65 110 PRO C CA 1
ATOM 2790 C C . PRO C 1 114 ? 5.027 1.545 -15.846 1.00 31.13 110 PRO C C 1
ATOM 2791 O O . PRO C 1 114 ? 5.885 2.248 -15.331 1.00 29.27 110 PRO C O 1
ATOM 2795 N N . LYS C 1 115 ? 5.320 0.381 -16.446 1.00 32.42 111 LYS C N 1
ATOM 2796 C CA . LYS C 1 115 ? 6.711 -0.143 -16.650 1.00 34.69 111 LYS C CA 1
ATOM 2797 C C . LYS C 1 115 ? 7.405 -0.320 -15.296 1.00 29.93 111 LYS C C 1
ATOM 2798 O O . LYS C 1 115 ? 8.654 -0.448 -15.270 1.00 31.41 111 LYS C O 1
ATOM 2804 N N . ASP C 1 116 ? 6.645 -0.468 -14.183 1.00 29.19 112 ASP C N 1
ATOM 2805 C CA . ASP C 1 116 ? 7.213 -0.685 -12.839 1.00 33.93 112 ASP C CA 1
ATOM 2806 C C . ASP C 1 116 ? 8.249 0.399 -12.482 1.00 34.95 112 ASP C C 1
ATOM 2807 O O . ASP C 1 116 ? 9.213 0.095 -11.746 1.00 33.92 112 ASP C O 1
ATOM 2812 N N . VAL C 1 117 ? 8.038 1.649 -12.891 1.00 32.74 113 VAL C N 1
ATOM 2813 C CA . VAL C 1 117 ? 8.859 2.820 -12.452 1.00 28.12 113 VAL C CA 1
ATOM 2814 C C . VAL C 1 117 ? 8.482 3.133 -10.990 1.00 27.74 113 VAL C C 1
ATOM 2815 O O . VAL C 1 117 ? 7.543 2.533 -10.506 1.00 32.68 113 VAL C O 1
ATOM 2819 N N . LYS C 1 118 ? 9.267 4.013 -10.378 1.00 29.53 114 LYS C N 1
ATOM 2820 C CA . LYS C 1 118 ? 9.125 4.400 -8.957 1.00 27.45 114 LYS C CA 1
ATOM 2821 C C . LYS C 1 118 ? 8.464 5.766 -8.798 1.00 29.51 114 LYS C C 1
ATOM 2822 O O . LYS C 1 118 ? 8.057 6.085 -7.672 1.00 28.78 114 LYS C O 1
ATOM 2828 N N . VAL C 1 119 ? 8.309 6.529 -9.855 1.00 26.78 115 VAL C N 1
ATOM 2829 C CA . VAL C 1 119 ? 7.607 7.848 -9.772 1.00 27.89 115 VAL C CA 1
ATOM 2830 C C . VAL C 1 119 ? 6.986 8.217 -11.123 1.00 29.29 115 VAL C C 1
ATOM 2831 O O . VAL C 1 119 ? 7.618 8.009 -12.184 1.00 30.75 115 VAL C O 1
ATOM 2835 N N . GLU C 1 120 ? 5.830 8.871 -11.059 1.00 27.78 116 GLU C N 1
ATOM 2836 C CA . GLU C 1 120 ? 5.146 9.466 -12.222 1.00 28.53 116 GLU C CA 1
ATOM 2837 C C . GLU C 1 120 ? 4.613 10.821 -11.757 1.00 28.92 116 GLU C C 1
ATOM 2838 O O . GLU C 1 120 ? 4.042 10.864 -10.705 1.00 28.68 116 GLU C O 1
ATOM 2844 N N . ILE C 1 121 ? 4.862 11.884 -12.502 1.00 26.31 117 ILE C N 1
ATOM 2845 C CA . ILE C 1 121 ? 4.385 13.220 -12.086 1.00 27.40 117 ILE C CA 1
ATOM 2846 C C . ILE C 1 121 ? 3.614 13.846 -13.230 1.00 28.46 117 ILE C C 1
ATOM 2847 O O . ILE C 1 121 ? 4.187 13.818 -14.377 1.00 27.89 117 ILE C O 1
ATOM 2852 N N . GLU C 1 122 ? 2.472 14.467 -12.913 1.00 29.40 118 GLU C N 1
ATOM 2853 C CA . GLU C 1 122 ? 1.668 15.258 -13.890 1.00 28.21 118 GLU C CA 1
ATOM 2854 C C . GLU C 1 122 ? 1.535 16.661 -13.344 1.00 27.90 118 GLU C C 1
ATOM 2855 O O . GLU C 1 122 ? 1.500 16.829 -12.098 1.00 28.80 118 GLU C O 1
ATOM 2861 N N . LEU C 1 123 ? 1.391 17.624 -14.252 1.00 29.13 119 LEU C N 1
ATOM 2862 C CA . LEU C 1 123 ? 1.339 19.056 -13.906 1.00 30.72 119 LEU C CA 1
ATOM 2863 C C . LEU C 1 123 ? 0.144 19.722 -14.549 1.00 30.33 119 LEU C C 1
ATOM 2864 O O . LEU C 1 123 ? -0.201 19.363 -15.712 1.00 29.92 119 LEU C O 1
ATOM 2869 N N . VAL C 1 124 ? -0.363 20.739 -13.841 1.00 31.66 120 VAL C N 1
ATOM 2870 C CA . VAL C 1 124 ? -1.292 21.755 -14.401 1.00 32.40 120 VAL C CA 1
ATOM 2871 C C . VAL C 1 124 ? -0.604 23.112 -14.289 1.00 27.95 120 VAL C C 1
ATOM 2872 O O . VAL C 1 124 ? -0.139 23.476 -13.201 1.00 29.89 120 VAL C O 1
ATOM 2876 N N . SER C 1 125 ? -0.485 23.851 -15.414 1.00 30.88 121 SER C N 1
ATOM 2877 C CA . SER C 1 125 ? 0.400 25.045 -15.518 1.00 31.24 121 SER C CA 1
ATOM 2878 C C . SER C 1 125 ? -0.275 26.142 -16.359 1.00 37.02 121 SER C C 1
ATOM 2879 O O . SER C 1 125 ? -1.164 25.777 -17.140 1.00 35.98 121 SER C O 1
ATOM 2882 N N . LYS C 1 126 ? 0.027 27.406 -16.075 1.00 39.68 122 LYS C N 1
ATOM 2883 C CA . LYS C 1 126 ? -0.509 28.595 -16.785 1.00 43.81 122 LYS C CA 1
ATOM 2884 C C . LYS C 1 126 ? 0.337 28.827 -18.040 1.00 37.78 122 LYS C C 1
ATOM 2885 O O . LYS C 1 126 ? 1.574 28.640 -18.014 1.00 39.56 122 LYS C O 1
ATOM 2891 N N . ILE C 1 127 ? -0.304 29.200 -19.147 1.00 40.42 123 ILE C N 1
ATOM 2892 C CA . ILE C 1 127 ? 0.460 29.703 -20.325 1.00 43.74 123 ILE C CA 1
ATOM 2893 C C . ILE C 1 127 ? 1.087 31.025 -19.884 1.00 50.24 123 ILE C C 1
ATOM 2894 O O . ILE C 1 127 ? 0.414 31.755 -19.144 1.00 51.22 123 ILE C O 1
ATOM 2899 N N . LYS C 1 128 ? 2.335 31.285 -20.263 1.00 51.46 124 LYS C N 1
ATOM 2900 C CA . LYS C 1 128 ? 3.054 32.530 -19.887 1.00 60.27 124 LYS C CA 1
ATOM 2901 C C . LYS C 1 128 ? 2.289 33.770 -20.367 1.00 63.93 124 LYS C C 1
ATOM 2902 O O . LYS C 1 128 ? 2.146 34.002 -21.565 1.00 71.59 124 LYS C O 1
#

Seconda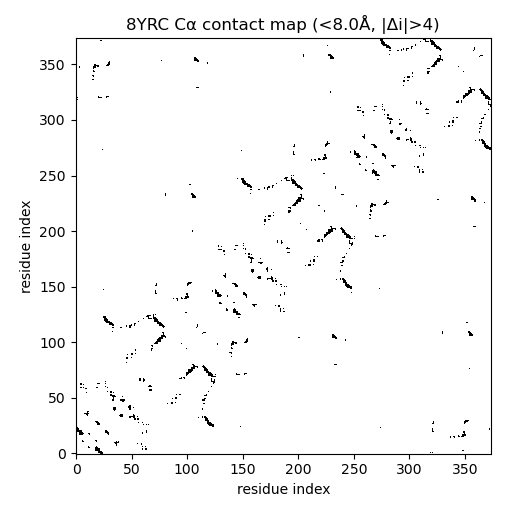ry structure (DSSP, 8-state):
-EEEE--TTS----SS--SEEEETTEEEEPPB-SB-TTS-B--S-HHHHHHHHHHHHHHHHHHTT--GGGEEEEEEEES-GGGHHHHHHHHHHHSSS---EEEEEE-SB-GGG-SEEEEEEEE--/-EEE--TTSPPPPSS--SEEEETTEEEEPPB-SB-TTS-B--SSHHHHHHHHHHHHHHHHHHTT--GGGEEEEEEEES-GGGHHHHHHHHHHHSSS---EEEEEE-SB-GGG-SEEEEEEEEPP-/-EEE--TTS----SS--SEEEETTEEEE--B-SB-TTSSB--S-HHHHHHHHHHHHHHHHHHTT--GGGEEEEEEEES-GGGHHHHHHHHHHHSSS---EEEEEE-SB-GGG-SEEEEEEEE--

Organism: Staphylococcus aureus (strain Mu50 / ATCC 700699) (NCBI:txid158878)

B-factor: mean 40.43, std 11.84, range [22.07, 99.63]

InterPro domains:
  IPR006056 RidA family [TIGR00004] (1-120)
  IPR006175 YjgF/YER057c/UK114 family [PF01042] (9-120)
  IPR006175 YjgF/YER057c/UK114 family [PTHR11803] (3-120)
  IPR019897 RidA, conserved site [PS01094] (99-117)
  IPR035959 RutC-like superfamily [G3DSA:3.30.1330.40] (1-126)
  IPR035959 RutC-like superfamily [SSF55298] (2-121)